Protein AF-A0ABD2MUZ2-F1 (afdb_monomer)

Secondary structure (DSSP, 8-state):
-HHHHHHHHHHHHHHS--S-----TT-STTS--HHHHHHHHHHHHH-HHHHHHHHHHH-HHHHHHHHHH-GGGGTSHHHHHHHHHHHHHHHHHHHTT--GGGHHHHHHHHHHHHHHHHHH--SSTTS-HHHHHHHHHHHHHHHHHHHH-GGGHHHHHHHHHHHHHHHHHHHHT-SS--GGGGHHHHHHHHHHHHHHHHSTTHHHHHHHHHHHHHSHHHHHHHTTTTTT-TTT--PPPPPPPTT-TTS------STT---GGGSTT--HHHHHHHHHHHHH---HHHHHHHHH-HHHHHHHHHHHH-SS-SSTTSTTHHHHHHHHHHHHHHHHHSTTSS-HHHHHHHHHHHTTT--GGGHHHHHHHIIIIIT-TTT--HHHHHHHS-TTS---HHHHHHHHHHHHHHHHHHTT---------GGGTTTTT--

Mean predicted aligned error: 8.16 Å

Structure (mmCIF, N/CA/C/O backbone):
data_AF-A0ABD2MUZ2-F1
#
_entry.id   AF-A0ABD2MUZ2-F1
#
loop_
_atom_site.group_PDB
_atom_site.id
_atom_site.type_symbol
_atom_site.label_atom_id
_atom_site.label_alt_id
_atom_site.label_comp_id
_atom_site.label_asym_id
_atom_site.label_entity_id
_atom_site.label_seq_id
_atom_site.pdbx_PDB_ins_code
_atom_site.Cartn_x
_atom_site.Cartn_y
_atom_site.Cartn_z
_atom_site.occupancy
_atom_site.B_iso_or_equiv
_atom_site.auth_seq_id
_atom_site.auth_comp_id
_atom_site.auth_asym_id
_atom_site.auth_atom_id
_atom_site.pdbx_PDB_model_num
ATOM 1 N N . MET A 1 1 ? 30.293 -23.042 -3.594 1.00 44.59 1 MET A N 1
ATOM 2 C CA . MET A 1 1 ? 29.981 -21.595 -3.564 1.00 44.59 1 MET A CA 1
ATOM 3 C C . MET A 1 1 ? 30.180 -20.959 -4.946 1.00 44.59 1 MET A C 1
ATOM 5 O O . MET A 1 1 ? 29.216 -20.410 -5.455 1.00 44.59 1 MET A O 1
ATOM 9 N N . TYR A 1 2 ? 31.313 -21.197 -5.621 1.00 40.00 2 TYR A N 1
ATOM 10 C CA . TYR A 1 2 ? 31.618 -20.732 -6.992 1.00 40.00 2 TYR A CA 1
ATOM 11 C C . TYR A 1 2 ? 30.561 -20.999 -8.092 1.00 40.00 2 TYR A C 1
ATOM 13 O O . TYR A 1 2 ? 30.314 -20.135 -8.923 1.00 40.00 2 TYR A O 1
ATOM 21 N N . MET A 1 3 ? 29.869 -22.149 -8.099 1.00 42.97 3 MET A N 1
ATOM 22 C CA . MET A 1 3 ? 28.814 -22.407 -9.104 1.00 42.97 3 MET A CA 1
ATOM 23 C C . MET A 1 3 ? 27.593 -21.472 -8.985 1.00 42.97 3 MET A C 1
ATOM 25 O O . MET A 1 3 ? 26.909 -21.237 -9.977 1.00 42.97 3 MET A O 1
ATOM 29 N N . LYS A 1 4 ? 27.301 -20.945 -7.785 1.00 56.16 4 LYS A N 1
ATOM 30 C CA . LYS A 1 4 ? 26.119 -20.097 -7.546 1.00 56.16 4 LYS A CA 1
ATOM 31 C C . LYS A 1 4 ? 26.345 -18.649 -7.999 1.00 56.16 4 LYS A C 1
ATOM 33 O O . LYS A 1 4 ? 25.436 -18.065 -8.579 1.00 56.16 4 LYS A O 1
ATOM 38 N N . GLU A 1 5 ? 27.549 -18.107 -7.796 1.00 60.34 5 GLU A N 1
ATOM 39 C CA . GLU A 1 5 ? 27.935 -16.771 -8.291 1.00 60.34 5 GLU A CA 1
ATOM 40 C C . GLU A 1 5 ? 27.953 -16.720 -9.825 1.00 60.34 5 GLU A C 1
ATOM 42 O O . GLU A 1 5 ? 27.435 -15.772 -10.419 1.00 60.34 5 GLU A O 1
ATOM 47 N N . ASN A 1 6 ? 28.435 -17.788 -10.474 1.00 74.69 6 ASN A N 1
ATOM 48 C CA . ASN A 1 6 ? 28.449 -17.887 -11.936 1.00 74.69 6 ASN A CA 1
ATOM 49 C C . ASN A 1 6 ? 27.039 -17.927 -12.537 1.00 74.69 6 ASN A C 1
ATOM 51 O O . ASN A 1 6 ? 26.815 -17.340 -13.596 1.00 74.69 6 ASN A O 1
ATOM 55 N N . LEU A 1 7 ? 26.080 -18.583 -11.873 1.00 85.38 7 LEU A N 1
ATOM 56 C CA . LEU A 1 7 ? 24.708 -18.668 -12.371 1.00 85.38 7 LEU A CA 1
ATOM 57 C C . LEU A 1 7 ? 24.006 -17.306 -12.337 1.00 85.38 7 LEU A C 1
ATOM 59 O O . LEU A 1 7 ? 23.442 -16.897 -13.346 1.00 85.38 7 LEU A O 1
ATOM 63 N N . ILE A 1 8 ? 24.050 -16.597 -11.204 1.00 87.44 8 ILE A N 1
ATOM 64 C CA . ILE A 1 8 ? 23.384 -15.291 -11.078 1.00 87.44 8 ILE A CA 1
ATOM 65 C C . ILE A 1 8 ? 24.034 -14.255 -11.991 1.00 87.44 8 ILE A C 1
ATOM 67 O O . ILE A 1 8 ? 23.321 -13.559 -12.710 1.00 87.44 8 ILE A O 1
ATOM 71 N N . THR A 1 9 ? 25.367 -14.228 -12.046 1.00 87.56 9 THR A N 1
ATOM 72 C CA . THR A 1 9 ? 26.101 -13.381 -12.995 1.00 87.56 9 THR A CA 1
ATOM 73 C C . THR A 1 9 ? 25.656 -13.670 -14.426 1.00 87.56 9 THR A C 1
ATOM 75 O O . THR A 1 9 ? 25.275 -12.755 -15.149 1.00 87.56 9 THR A O 1
ATOM 78 N N . SER A 1 10 ? 25.599 -14.949 -14.816 1.00 88.44 10 SER A N 1
ATOM 79 C CA . SER A 1 10 ? 25.142 -15.344 -16.152 1.00 88.44 10 SER A CA 1
ATOM 80 C C . SER A 1 10 ? 23.710 -14.896 -16.421 1.00 88.44 10 SER A C 1
ATOM 82 O O . SER A 1 10 ? 23.433 -14.408 -17.512 1.00 88.44 10 SER A O 1
ATOM 84 N N . VAL A 1 11 ? 22.803 -15.027 -15.449 1.00 90.56 11 VAL A N 1
ATOM 85 C CA . VAL A 1 11 ? 21.412 -14.585 -15.604 1.00 90.56 11 VAL A CA 1
ATOM 86 C C . VAL A 1 11 ? 21.344 -13.078 -15.839 1.00 90.56 11 VAL A C 1
ATOM 88 O O . VAL A 1 11 ? 20.685 -12.649 -16.782 1.00 90.56 11 VAL A O 1
ATOM 91 N N . ILE A 1 12 ? 22.036 -12.278 -15.026 1.00 89.69 12 ILE A N 1
ATOM 92 C CA . ILE A 1 12 ? 21.986 -10.816 -15.137 1.00 89.69 12 ILE A CA 1
ATOM 93 C C . ILE A 1 12 ? 22.623 -10.365 -16.454 1.00 89.69 12 ILE A C 1
ATOM 95 O O . ILE A 1 12 ? 21.981 -9.664 -17.229 1.00 89.69 12 ILE A O 1
ATOM 99 N N . THR A 1 13 ? 23.832 -10.835 -16.770 1.00 87.50 13 THR A N 1
ATOM 100 C CA . THR A 1 13 ? 24.547 -10.444 -17.994 1.00 87.50 13 THR A CA 1
ATOM 101 C C . THR A 1 13 ? 23.766 -10.774 -19.265 1.00 87.50 13 THR A C 1
ATOM 103 O O . THR A 1 13 ? 23.798 -10.004 -20.223 1.00 87.50 13 THR A O 1
ATOM 106 N N . ASN A 1 14 ? 23.056 -11.903 -19.287 1.00 88.81 14 ASN A N 1
ATOM 107 C CA . ASN A 1 14 ? 22.376 -12.368 -20.491 1.00 88.81 14 ASN A CA 1
ATOM 108 C C . ASN A 1 14 ? 20.914 -11.927 -20.610 1.00 88.81 14 ASN A C 1
ATOM 110 O O . ASN A 1 14 ? 20.421 -11.803 -21.730 1.00 88.81 14 ASN A O 1
ATOM 114 N N . PHE A 1 15 ? 20.218 -11.732 -19.487 1.00 91.69 15 PHE A N 1
ATOM 115 C CA . PHE A 1 15 ? 18.768 -11.506 -19.462 1.00 91.69 15 PHE A CA 1
ATOM 116 C C . PHE A 1 15 ? 18.358 -10.181 -18.808 1.00 91.69 15 PHE A C 1
ATOM 118 O O . PHE A 1 15 ? 17.165 -9.891 -18.708 1.00 91.69 15 PHE A O 1
ATOM 125 N N . ILE A 1 16 ? 19.332 -9.380 -18.366 1.00 92.44 16 ILE A N 1
ATOM 126 C CA . ILE A 1 16 ? 19.175 -7.987 -17.925 1.00 92.44 16 ILE A CA 1
ATOM 127 C C . ILE A 1 16 ? 20.327 -7.159 -18.545 1.00 92.44 16 ILE A C 1
ATOM 129 O O . ILE A 1 16 ? 21.183 -6.633 -17.836 1.00 92.44 16 ILE A O 1
ATOM 133 N N . PRO A 1 17 ? 20.423 -7.093 -19.887 1.00 89.44 17 PRO A N 1
ATOM 134 C CA . PRO A 1 17 ? 21.515 -6.392 -20.561 1.00 89.44 17 PRO A CA 1
ATOM 135 C C . PRO A 1 17 ? 21.460 -4.868 -20.353 1.00 89.44 17 PRO A C 1
ATOM 137 O O . PRO A 1 17 ? 20.412 -4.247 -20.548 1.00 89.44 17 PRO A O 1
ATOM 140 N N . SER A 1 18 ? 22.609 -4.254 -20.055 1.00 83.44 18 SER A N 1
ATOM 141 C CA . SER A 1 18 ? 22.777 -2.791 -19.987 1.00 83.44 18 SER A CA 1
ATOM 142 C C . SER A 1 18 ? 23.069 -2.142 -21.350 1.00 83.44 18 SER A C 1
ATOM 144 O O . SER A 1 18 ? 22.765 -0.969 -21.571 1.00 83.44 18 SER A O 1
ATOM 146 N N . LYS A 1 19 ? 23.644 -2.903 -22.291 1.00 77.69 19 LYS A N 1
ATOM 147 C CA . LYS A 1 19 ? 24.039 -2.437 -23.635 1.00 77.69 19 LYS A CA 1
ATOM 148 C C . LYS A 1 19 ? 22.876 -2.487 -24.634 1.00 77.69 19 LYS A C 1
ATOM 150 O O . LYS A 1 19 ? 21.764 -2.883 -24.295 1.00 77.69 19 LYS A O 1
ATOM 155 N N . ASP A 1 20 ? 23.091 -1.988 -25.849 1.00 69.25 20 ASP A N 1
ATOM 156 C CA . ASP A 1 20 ? 22.061 -1.958 -26.896 1.00 69.25 20 ASP A CA 1
ATOM 157 C C . ASP A 1 20 ? 21.513 -3.343 -27.230 1.00 69.25 20 ASP A C 1
ATOM 159 O O . ASP A 1 20 ? 22.247 -4.331 -27.292 1.00 69.25 20 ASP A O 1
ATOM 163 N N . PHE A 1 21 ? 20.187 -3.395 -27.385 1.00 66.38 21 PHE A N 1
ATOM 164 C CA . PHE A 1 21 ? 19.445 -4.616 -27.655 1.00 66.38 21 PHE A CA 1
ATOM 165 C C . PHE A 1 21 ? 19.751 -5.060 -29.080 1.00 66.38 21 PHE A C 1
ATOM 167 O O . PHE A 1 21 ? 19.183 -4.546 -30.044 1.00 66.38 21 PHE A O 1
ATOM 174 N N . TYR A 1 22 ? 20.642 -6.032 -29.238 1.00 58.16 22 TYR A N 1
ATOM 175 C CA . TYR A 1 22 ? 20.756 -6.718 -30.514 1.00 58.16 22 TYR A CA 1
ATOM 176 C C . TYR A 1 22 ? 19.537 -7.628 -30.653 1.00 58.16 22 TYR A C 1
ATOM 178 O O . TYR A 1 22 ? 19.476 -8.708 -30.064 1.00 58.16 22 TYR A O 1
ATOM 186 N N . TYR A 1 23 ? 18.544 -7.180 -31.425 1.00 57.47 23 TYR A N 1
ATOM 187 C CA . TYR A 1 23 ? 17.400 -7.994 -31.835 1.00 57.47 23 TYR A CA 1
ATOM 188 C C . TYR A 1 23 ? 17.857 -9.078 -32.818 1.00 57.47 23 TYR A C 1
ATOM 190 O O . TYR A 1 23 ? 17.503 -9.071 -33.993 1.00 57.47 23 TYR A O 1
ATOM 198 N N . ASN A 1 24 ? 18.640 -10.042 -32.342 1.00 61.19 24 ASN A N 1
ATOM 199 C CA . ASN A 1 24 ? 18.808 -11.287 -33.065 1.00 61.19 24 ASN A CA 1
ATOM 200 C C . ASN A 1 24 ? 17.547 -12.125 -32.820 1.00 61.19 24 ASN A C 1
ATOM 202 O O . ASN A 1 24 ? 17.264 -12.484 -31.676 1.00 61.19 24 ASN A O 1
ATOM 206 N N . GLN A 1 25 ? 16.736 -12.363 -33.855 1.00 60.50 25 GLN A N 1
ATOM 207 C CA . GLN A 1 25 ? 15.509 -13.166 -33.743 1.00 60.50 25 GLN A CA 1
ATOM 208 C C . GLN A 1 25 ? 15.789 -14.628 -33.369 1.00 60.50 25 GLN A C 1
ATOM 210 O O . GLN A 1 25 ? 14.899 -15.296 -32.852 1.00 60.50 25 GLN A O 1
ATOM 215 N N . GLU A 1 26 ? 17.025 -15.091 -33.547 1.00 66.75 26 GLU A N 1
ATOM 216 C CA . GLU A 1 26 ? 17.417 -16.487 -33.352 1.00 66.75 26 GLU A CA 1
ATOM 217 C C . GLU A 1 26 ? 17.975 -16.783 -31.950 1.00 66.75 26 GLU A C 1
ATOM 219 O O . GLU A 1 26 ? 18.158 -17.946 -31.599 1.00 66.75 26 GLU A O 1
ATOM 224 N N . SER A 1 27 ? 18.226 -15.759 -31.121 1.00 75.25 27 SER A N 1
ATOM 225 C CA . SER A 1 27 ? 18.815 -15.930 -29.788 1.00 75.25 27 SER A CA 1
ATOM 226 C C . SER A 1 27 ? 17.919 -15.366 -28.678 1.00 75.25 27 SER A C 1
ATOM 228 O O . SER A 1 27 ? 17.526 -14.198 -28.742 1.00 75.25 27 SER A O 1
ATOM 230 N N . PRO A 1 28 ? 17.622 -16.147 -27.618 1.00 71.31 28 PRO A N 1
ATOM 231 C CA . PRO A 1 28 ? 16.938 -15.637 -26.429 1.00 71.31 28 PRO A CA 1
ATOM 232 C C . PRO A 1 28 ? 17.857 -14.776 -25.540 1.00 71.31 28 PRO A C 1
ATOM 234 O O . PRO A 1 28 ? 17.378 -14.139 -24.603 1.00 71.31 28 PRO A O 1
ATOM 237 N N . TYR A 1 29 ? 19.167 -14.769 -25.808 1.00 78.88 29 TYR A N 1
ATOM 238 C CA . TYR A 1 29 ? 20.172 -14.024 -25.052 1.00 78.88 29 TYR A CA 1
ATOM 239 C C . TYR A 1 29 ? 20.244 -12.559 -25.501 1.00 78.88 29 TYR A C 1
ATOM 241 O O . TYR A 1 29 ? 20.031 -12.242 -26.670 1.00 78.88 29 TYR A O 1
ATOM 249 N N . GLY A 1 30 ? 20.581 -11.659 -24.573 1.00 79.44 30 GLY A N 1
ATOM 250 C CA . GLY A 1 30 ? 20.720 -10.227 -24.856 1.00 79.44 30 GLY A CA 1
ATOM 251 C C . GLY A 1 30 ? 19.390 -9.472 -24.911 1.00 79.44 30 GLY A C 1
ATOM 252 O O . GLY A 1 30 ? 19.352 -8.336 -25.381 1.00 79.44 30 GLY A O 1
ATOM 253 N N . ARG A 1 31 ? 18.304 -10.077 -24.410 1.00 84.38 31 ARG A N 1
ATOM 254 C CA . ARG A 1 31 ? 16.988 -9.441 -24.273 1.00 84.38 31 ARG A CA 1
ATOM 255 C C . ARG A 1 31 ? 16.569 -9.390 -22.808 1.00 84.38 31 ARG A C 1
ATOM 257 O O . ARG A 1 31 ? 16.812 -10.356 -22.084 1.00 84.38 31 ARG A O 1
ATOM 264 N N . PRO A 1 32 ? 15.921 -8.304 -22.363 1.00 90.94 32 PRO A N 1
ATOM 265 C CA . PRO A 1 32 ? 15.417 -8.241 -21.007 1.00 90.94 32 PRO A CA 1
ATOM 266 C C . PRO A 1 32 ? 14.259 -9.221 -20.814 1.00 90.94 32 PRO A C 1
ATOM 268 O O . PRO A 1 32 ? 13.286 -9.214 -21.569 1.00 90.94 32 PRO A O 1
ATOM 271 N N . ILE A 1 33 ? 14.355 -10.061 -19.783 1.00 92.19 33 ILE A N 1
ATOM 272 C CA . ILE A 1 33 ? 13.316 -11.037 -19.440 1.00 92.19 33 ILE A CA 1
ATOM 273 C C . ILE A 1 33 ? 12.707 -10.687 -18.083 1.00 92.19 33 ILE A C 1
ATOM 275 O O . ILE A 1 33 ? 13.402 -10.571 -17.073 1.00 92.19 33 ILE A O 1
ATOM 279 N N . LEU A 1 34 ? 11.375 -10.602 -18.050 1.00 94.06 34 LEU A N 1
ATOM 280 C CA . LEU A 1 34 ? 10.578 -10.307 -16.855 1.00 94.06 34 LEU A CA 1
ATOM 281 C C . LEU A 1 34 ? 10.977 -11.169 -15.645 1.00 94.06 34 LEU A C 1
ATOM 283 O O . LEU A 1 34 ? 11.163 -10.670 -14.537 1.00 94.06 34 LEU A O 1
ATOM 287 N N . GLN A 1 35 ? 11.112 -12.477 -15.857 1.00 94.94 35 GLN A N 1
ATOM 288 C CA . GLN A 1 35 ? 11.430 -13.456 -14.822 1.00 94.94 35 GLN A CA 1
ATOM 289 C C . GLN A 1 35 ? 12.827 -13.234 -14.230 1.00 94.94 35 GLN A C 1
ATOM 291 O O . GLN A 1 35 ? 13.002 -13.440 -13.030 1.00 94.94 35 GLN A O 1
ATOM 296 N N . ALA A 1 36 ? 13.795 -12.779 -15.033 1.00 95.25 36 ALA A N 1
ATOM 297 C CA . ALA A 1 36 ? 15.139 -12.467 -14.554 1.00 95.25 36 ALA A CA 1
ATOM 298 C C . ALA A 1 36 ? 15.118 -11.238 -13.634 1.00 95.25 36 ALA A C 1
ATOM 300 O O . ALA A 1 36 ? 15.621 -11.306 -12.514 1.00 95.25 36 ALA A O 1
ATOM 301 N N . VAL A 1 37 ? 14.446 -10.156 -14.048 1.00 96.62 37 VAL A N 1
ATOM 302 C CA . VAL A 1 37 ? 14.266 -8.952 -13.213 1.00 96.62 37 VAL A CA 1
ATOM 303 C C . VAL A 1 37 ? 13.542 -9.295 -11.910 1.00 96.62 37 VAL A C 1
ATOM 305 O O . VAL A 1 37 ? 13.960 -8.873 -10.832 1.00 96.62 37 VAL A O 1
ATOM 308 N N . LYS A 1 38 ? 12.496 -10.126 -11.981 1.00 96.25 38 LYS A N 1
ATOM 309 C CA . LYS A 1 38 ? 11.752 -10.582 -10.803 1.00 96.25 38 LYS A CA 1
ATOM 310 C C . LYS A 1 38 ? 12.617 -11.409 -9.849 1.00 96.25 38 LYS A C 1
ATOM 312 O O . LYS A 1 38 ? 12.546 -11.196 -8.640 1.00 96.25 38 LYS A O 1
ATOM 317 N N . LEU A 1 39 ? 13.440 -12.323 -10.368 1.00 95.06 39 LEU A N 1
ATOM 318 C CA . LEU A 1 39 ? 14.393 -13.087 -9.559 1.00 95.06 39 LEU A CA 1
ATOM 319 C C . LEU A 1 39 ? 15.375 -12.149 -8.850 1.00 95.06 39 LEU A C 1
ATOM 321 O O . LEU A 1 39 ? 15.543 -12.254 -7.637 1.00 95.06 39 LEU A O 1
ATOM 325 N N . VAL A 1 40 ? 15.967 -11.202 -9.584 1.00 95.50 40 VAL A N 1
ATOM 326 C CA . VAL A 1 40 ? 16.884 -10.205 -9.015 1.00 95.50 40 VAL A CA 1
ATOM 327 C C . VAL A 1 40 ? 16.196 -9.387 -7.928 1.00 95.50 40 VAL A C 1
ATOM 329 O O . VAL A 1 40 ? 16.753 -9.250 -6.846 1.00 95.50 40 VAL A O 1
ATOM 332 N N . ARG A 1 41 ? 14.955 -8.932 -8.139 1.00 96.50 41 ARG A N 1
ATOM 333 C CA . ARG A 1 41 ? 14.180 -8.228 -7.106 1.00 96.50 41 ARG A CA 1
ATOM 334 C C . ARG A 1 41 ? 13.985 -9.055 -5.843 1.00 96.50 41 ARG A C 1
ATOM 336 O O . ARG A 1 41 ? 14.170 -8.527 -4.749 1.00 96.50 41 ARG A O 1
ATOM 343 N N . VAL A 1 42 ? 13.634 -10.335 -5.974 1.00 94.06 42 VAL A N 1
ATOM 344 C CA . VAL A 1 42 ? 13.485 -11.232 -4.817 1.00 94.06 42 VAL A CA 1
ATOM 345 C C . VAL A 1 42 ? 14.813 -11.378 -4.073 1.00 94.06 42 VAL A C 1
ATOM 347 O O . VAL A 1 42 ? 14.830 -11.274 -2.848 1.00 94.06 42 VAL A O 1
ATOM 350 N N . LEU A 1 43 ? 15.928 -11.555 -4.785 1.00 93.31 43 LEU A N 1
ATOM 351 C CA . LEU A 1 43 ? 17.256 -11.652 -4.171 1.00 93.31 43 LEU A CA 1
ATOM 352 C C . LEU A 1 43 ? 17.662 -10.346 -3.475 1.00 93.31 43 LEU A C 1
ATOM 354 O O . LEU A 1 43 ? 18.082 -10.387 -2.320 1.00 93.31 43 LEU A O 1
ATOM 358 N N . CYS A 1 44 ? 17.458 -9.197 -4.128 1.00 94.88 44 CYS A N 1
ATOM 359 C CA . CYS A 1 44 ? 17.681 -7.882 -3.532 1.00 94.88 44 CYS A CA 1
ATOM 360 C C . CYS A 1 44 ? 16.856 -7.713 -2.258 1.00 94.88 44 CYS A C 1
ATOM 362 O O . CYS A 1 44 ? 17.417 -7.352 -1.237 1.00 94.88 44 CYS A O 1
ATOM 364 N N . SER A 1 45 ? 15.563 -8.057 -2.270 1.00 93.31 45 SER A N 1
ATOM 365 C CA . SER A 1 45 ? 14.672 -7.881 -1.108 1.00 93.31 45 SER A CA 1
ATOM 366 C C . SER A 1 45 ? 15.079 -8.677 0.136 1.00 93.31 45 SER A C 1
ATOM 368 O O . SER A 1 45 ? 14.577 -8.420 1.225 1.00 93.31 45 SER A O 1
ATOM 370 N N . ARG A 1 46 ? 15.971 -9.663 -0.020 1.00 90.56 46 ARG A N 1
ATOM 371 C CA . ARG A 1 46 ? 16.501 -10.463 1.086 1.00 90.56 46 ARG A CA 1
ATOM 372 C C . ARG A 1 46 ? 17.799 -9.908 1.659 1.00 90.56 46 ARG A C 1
ATOM 374 O O . ARG A 1 46 ? 18.148 -10.283 2.771 1.00 90.56 46 ARG A O 1
ATOM 381 N N . SER A 1 47 ? 18.545 -9.087 0.918 1.00 92.31 47 SER A N 1
ATOM 382 C CA . SER A 1 47 ? 19.857 -8.622 1.365 1.00 92.31 47 SER A CA 1
ATOM 383 C C . SER A 1 47 ? 20.304 -7.339 0.670 1.00 92.31 47 SER A C 1
ATOM 385 O O . SER A 1 47 ? 20.551 -7.322 -0.540 1.00 92.31 47 SER A O 1
ATOM 387 N N . LYS A 1 48 ? 20.567 -6.301 1.477 1.00 95.00 48 LYS A N 1
ATOM 388 C CA . LYS A 1 48 ? 21.231 -5.063 1.038 1.00 95.00 48 LYS A CA 1
ATOM 389 C C . LYS A 1 48 ? 22.581 -5.333 0.365 1.00 95.00 48 LYS A C 1
ATOM 391 O O . LYS A 1 48 ? 22.914 -4.671 -0.611 1.00 95.00 48 LYS A O 1
ATOM 396 N N . LYS A 1 49 ? 23.340 -6.325 0.851 1.00 94.75 49 LYS A N 1
ATOM 397 C CA . LYS A 1 49 ? 24.646 -6.702 0.286 1.00 94.75 49 LYS A CA 1
ATOM 398 C C . LYS A 1 49 ? 24.516 -7.219 -1.148 1.00 94.75 49 LYS A C 1
ATOM 400 O O . LYS A 1 49 ? 25.261 -6.770 -2.010 1.00 94.75 49 LYS A O 1
ATOM 405 N N . LEU A 1 50 ? 23.562 -8.121 -1.405 1.00 93.25 50 LEU A N 1
ATOM 406 C CA . LEU A 1 50 ? 23.300 -8.623 -2.763 1.00 93.25 50 LEU A CA 1
ATOM 407 C C . LEU A 1 50 ? 22.831 -7.498 -3.689 1.00 93.25 50 LEU A C 1
ATOM 409 O O . LEU A 1 50 ? 23.277 -7.410 -4.829 1.00 93.25 50 LEU A O 1
ATOM 413 N N . ALA A 1 51 ? 21.960 -6.620 -3.187 1.00 95.25 51 ALA A N 1
ATOM 414 C CA . ALA A 1 51 ? 21.498 -5.462 -3.940 1.00 95.25 51 ALA A CA 1
ATOM 415 C C . ALA A 1 51 ? 22.662 -4.549 -4.364 1.00 95.25 51 ALA A C 1
ATOM 417 O O . ALA A 1 51 ? 22.742 -4.178 -5.533 1.00 95.25 51 ALA A O 1
ATOM 418 N N . LEU A 1 52 ?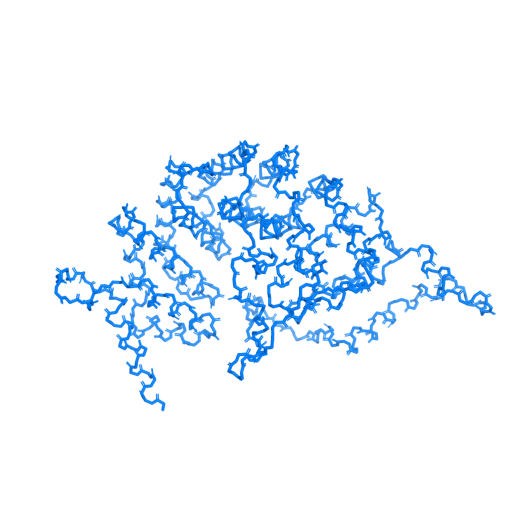 23.580 -4.233 -3.444 1.00 95.25 52 LEU A N 1
ATOM 419 C CA . LEU A 1 52 ? 24.769 -3.428 -3.731 1.00 95.25 52 LEU A CA 1
ATOM 420 C C . LEU A 1 52 ? 25.680 -4.110 -4.760 1.00 95.25 52 LEU A C 1
ATOM 422 O O . LEU A 1 52 ? 26.073 -3.487 -5.742 1.00 95.25 52 LEU A O 1
ATOM 426 N N . GLU A 1 53 ? 25.940 -5.407 -4.585 1.00 93.25 53 GLU A N 1
ATOM 427 C CA . GLU A 1 53 ? 26.766 -6.181 -5.511 1.00 93.25 53 GLU A CA 1
ATOM 428 C C . GLU A 1 53 ? 26.213 -6.154 -6.942 1.00 93.25 53 GLU A C 1
ATOM 430 O O . GLU A 1 53 ? 26.971 -5.965 -7.894 1.00 93.25 53 GLU A O 1
ATOM 435 N N . PHE A 1 54 ? 24.896 -6.298 -7.115 1.00 93.56 54 PHE A N 1
ATOM 436 C CA . PHE A 1 54 ? 24.292 -6.250 -8.445 1.00 93.56 54 PHE A CA 1
ATOM 437 C C . PHE A 1 54 ? 24.352 -4.860 -9.081 1.00 93.56 54 PHE A C 1
ATOM 439 O O . PHE A 1 54 ? 24.490 -4.756 -10.301 1.00 93.56 54 PHE A O 1
ATOM 446 N N . ILE A 1 55 ? 24.272 -3.794 -8.281 1.00 93.81 55 ILE A N 1
ATOM 447 C CA . ILE A 1 55 ? 24.456 -2.424 -8.773 1.00 93.81 55 ILE A CA 1
ATOM 448 C C . ILE A 1 55 ? 25.890 -2.243 -9.281 1.00 93.81 55 ILE A C 1
ATOM 450 O O . ILE A 1 55 ? 26.070 -1.836 -10.427 1.00 93.81 55 ILE A O 1
ATOM 454 N N . GLU A 1 56 ? 26.885 -2.579 -8.459 1.00 92.31 56 GLU A N 1
ATOM 455 C CA . GLU A 1 56 ? 28.299 -2.299 -8.736 1.00 92.31 56 GLU A CA 1
ATOM 456 C C . GLU A 1 56 ? 28.887 -3.198 -9.829 1.00 92.31 56 GLU A C 1
ATOM 458 O O . GLU A 1 56 ? 29.607 -2.721 -10.703 1.00 92.31 56 GLU A O 1
ATOM 463 N N . LYS A 1 57 ? 28.585 -4.502 -9.808 1.00 89.94 57 LYS A N 1
ATOM 464 C CA . LYS A 1 57 ? 29.210 -5.473 -10.723 1.00 89.94 57 LYS A CA 1
ATOM 465 C C . LYS A 1 57 ? 28.464 -5.663 -12.037 1.00 89.94 57 LYS A C 1
ATOM 467 O O . LYS A 1 57 ? 29.049 -6.176 -12.991 1.00 89.94 57 LYS A O 1
ATOM 472 N N . HIS A 1 58 ? 27.177 -5.324 -12.092 1.00 87.75 58 HIS A N 1
ATOM 473 C CA . HIS A 1 58 ? 26.327 -5.672 -13.234 1.00 87.75 58 HIS A CA 1
ATOM 474 C C . HIS A 1 58 ? 25.560 -4.495 -13.839 1.00 87.75 58 HIS A C 1
ATOM 476 O O . HIS A 1 58 ? 24.667 -4.726 -14.652 1.00 87.75 58 HIS A O 1
ATOM 482 N N . SER A 1 59 ? 25.885 -3.247 -13.479 1.00 90.56 59 SER A N 1
ATOM 483 C CA . SER A 1 59 ? 25.219 -2.057 -14.032 1.00 90.56 59 SER A CA 1
ATOM 484 C C . SER A 1 59 ? 23.688 -2.146 -13.941 1.00 90.56 59 SER A C 1
ATOM 486 O O . SER A 1 59 ? 22.956 -1.797 -14.877 1.00 90.56 59 SER A O 1
ATOM 488 N N . LEU A 1 60 ? 23.172 -2.666 -12.820 1.00 93.94 60 LEU A N 1
ATOM 489 C CA . LEU A 1 60 ? 21.746 -2.966 -12.690 1.00 93.94 60 LEU A CA 1
ATOM 490 C C . LEU A 1 60 ? 20.879 -1.710 -12.867 1.00 93.94 60 LEU A C 1
ATOM 492 O O . LEU A 1 60 ? 19.859 -1.766 -13.552 1.00 93.94 60 LEU A O 1
ATOM 496 N N . ILE A 1 61 ? 21.308 -0.577 -12.297 1.00 94.69 61 ILE A N 1
ATOM 497 C CA . ILE A 1 61 ? 20.593 0.706 -12.392 1.00 94.69 61 ILE A CA 1
ATOM 498 C C . ILE A 1 61 ? 20.529 1.215 -13.832 1.00 94.69 61 ILE A C 1
ATOM 500 O O . ILE A 1 61 ? 19.470 1.663 -14.268 1.00 94.69 61 ILE A O 1
ATOM 504 N N . GLU A 1 62 ? 21.624 1.119 -14.586 1.00 93.38 62 GLU A N 1
ATOM 505 C CA . GLU A 1 62 ? 21.663 1.531 -15.996 1.00 93.38 62 GLU A CA 1
ATOM 506 C C . GLU A 1 62 ? 20.673 0.706 -16.825 1.00 93.38 62 GLU A C 1
ATOM 508 O O . GLU A 1 62 ? 19.877 1.259 -17.585 1.00 93.38 62 GLU A O 1
ATOM 513 N N . SER A 1 63 ? 20.662 -0.612 -16.601 1.00 94.31 63 SER A N 1
ATOM 514 C CA . SER A 1 63 ? 19.778 -1.549 -17.298 1.00 94.31 63 SER A CA 1
ATOM 515 C C . SER A 1 63 ? 18.304 -1.228 -17.050 1.00 94.31 63 SER A C 1
ATOM 517 O O . SER A 1 63 ? 17.547 -1.011 -17.994 1.00 94.31 63 SER A O 1
ATOM 519 N N . ILE A 1 64 ? 17.887 -1.122 -15.782 1.00 95.69 64 ILE A N 1
ATOM 520 C CA . ILE A 1 64 ? 16.480 -0.831 -15.466 1.00 95.69 64 ILE A CA 1
ATOM 521 C C . ILE A 1 64 ? 16.075 0.585 -15.892 1.00 95.69 64 ILE A C 1
ATOM 523 O O . ILE A 1 64 ? 14.944 0.780 -16.330 1.00 95.69 64 ILE A O 1
ATOM 527 N N . SER A 1 65 ? 16.986 1.563 -15.828 1.00 94.81 65 SER A N 1
ATOM 528 C CA . SER A 1 65 ? 16.725 2.929 -16.305 1.00 94.81 65 SER A CA 1
ATOM 529 C C . SER A 1 65 ? 16.413 2.942 -17.791 1.00 94.81 65 SER A C 1
ATOM 531 O O . SER A 1 65 ? 15.440 3.569 -18.205 1.00 94.81 65 SER A O 1
ATOM 533 N N . LYS A 1 66 ? 17.193 2.200 -18.583 1.00 93.56 66 LYS A N 1
ATOM 534 C CA . LYS A 1 66 ? 16.974 2.061 -20.022 1.00 93.56 66 LYS A CA 1
ATOM 535 C C . LYS A 1 66 ? 15.602 1.467 -20.324 1.00 93.56 66 LYS A C 1
ATOM 537 O O . LYS A 1 66 ? 14.886 1.998 -21.163 1.00 93.56 66 LYS A O 1
ATOM 542 N N . TYR A 1 67 ? 15.203 0.415 -19.607 1.00 94.94 67 TYR A N 1
ATOM 543 C CA . TYR A 1 67 ? 13.918 -0.254 -19.856 1.00 94.94 67 TYR A CA 1
ATOM 544 C C . TYR A 1 67 ? 12.734 0.645 -19.512 1.00 94.94 67 TYR A C 1
ATOM 546 O O . TYR A 1 67 ? 11.701 0.583 -20.171 1.00 94.94 67 TYR A O 1
ATOM 554 N N . LEU A 1 68 ? 12.881 1.487 -18.487 1.00 95.94 68 LEU A N 1
ATOM 555 C CA . LEU A 1 68 ? 11.859 2.457 -18.107 1.00 95.94 68 LEU A CA 1
ATOM 556 C C . LEU A 1 68 ? 11.798 3.661 -19.054 1.00 95.94 68 LEU A C 1
ATOM 558 O O . LEU A 1 68 ? 10.740 4.255 -19.184 1.00 95.94 68 LEU A O 1
ATOM 562 N N . GLN A 1 69 ? 12.900 4.042 -19.700 1.00 94.12 69 GLN A N 1
ATOM 563 C CA . GLN A 1 69 ? 12.922 5.170 -20.639 1.00 94.12 69 GLN A CA 1
ATOM 564 C C . GLN A 1 69 ? 12.456 4.795 -22.049 1.00 94.12 69 GLN A C 1
ATOM 566 O O . GLN A 1 69 ? 11.919 5.649 -22.757 1.00 94.12 69 GLN A O 1
ATOM 571 N N . ASP A 1 70 ? 12.684 3.548 -22.457 1.00 90.88 70 ASP A N 1
ATOM 572 C CA . ASP A 1 70 ? 12.365 3.063 -23.793 1.00 90.88 70 ASP A CA 1
ATOM 573 C C . ASP A 1 70 ? 10.851 2.849 -23.960 1.00 90.88 70 ASP A C 1
ATOM 575 O O . ASP A 1 70 ? 10.234 1.964 -23.359 1.00 90.88 70 ASP A O 1
ATOM 579 N N . GLU A 1 71 ? 10.249 3.693 -24.800 1.00 87.75 71 GLU A N 1
ATOM 580 C CA . GLU A 1 71 ? 8.815 3.686 -25.091 1.00 87.75 71 GLU A CA 1
ATOM 581 C C . GLU A 1 71 ? 8.354 2.396 -25.774 1.00 87.75 71 GLU A C 1
ATOM 583 O O . GLU A 1 71 ? 7.181 2.046 -25.645 1.00 87.75 71 GLU A O 1
ATOM 588 N N . ALA A 1 72 ? 9.248 1.654 -26.441 1.00 87.06 72 ALA A N 1
ATOM 589 C CA . ALA A 1 72 ? 8.898 0.403 -27.108 1.00 87.06 72 ALA A CA 1
ATOM 590 C C . ALA A 1 72 ? 8.368 -0.641 -26.112 1.00 87.06 72 ALA A C 1
ATOM 592 O O . ALA A 1 72 ? 7.413 -1.356 -26.421 1.00 87.06 72 ALA A O 1
ATOM 593 N N . PHE A 1 73 ? 8.905 -0.678 -24.885 1.00 86.44 73 PHE A N 1
ATOM 594 C CA . PHE A 1 73 ? 8.372 -1.544 -23.829 1.00 86.44 73 PHE A CA 1
ATOM 595 C C . PHE A 1 73 ? 7.000 -1.077 -23.321 1.00 86.44 73 PHE A C 1
ATOM 597 O O . PHE A 1 73 ? 6.231 -1.883 -22.809 1.00 86.44 73 PHE A O 1
ATOM 604 N N . GLY A 1 74 ? 6.648 0.196 -23.496 1.00 81.81 74 GLY A N 1
ATOM 605 C CA . GLY A 1 74 ? 5.341 0.733 -23.119 1.00 81.81 74 GLY A CA 1
ATOM 606 C C . GLY A 1 74 ? 4.214 0.416 -24.111 1.00 81.81 74 GLY A C 1
ATOM 607 O O . GLY A 1 74 ? 3.058 0.715 -23.814 1.00 81.81 74 GLY A O 1
ATOM 608 N N . VAL A 1 75 ? 4.511 -0.164 -25.282 1.00 83.19 75 VAL A N 1
ATOM 609 C CA . VAL A 1 75 ? 3.510 -0.412 -26.338 1.00 83.19 75 VAL A CA 1
ATOM 610 C C . VAL A 1 75 ? 2.703 -1.685 -26.083 1.00 83.19 75 VAL A C 1
ATOM 612 O O . VAL A 1 75 ? 1.489 -1.692 -26.298 1.00 83.19 75 VAL A O 1
ATOM 615 N N . ASP A 1 76 ? 3.347 -2.755 -25.610 1.00 87.06 76 ASP A N 1
ATOM 616 C CA . ASP A 1 76 ? 2.704 -4.054 -25.406 1.00 87.06 76 ASP A CA 1
ATOM 617 C C . ASP A 1 76 ? 2.596 -4.467 -23.925 1.00 87.06 76 ASP A C 1
ATOM 619 O O . ASP A 1 76 ? 3.201 -3.899 -23.014 1.00 87.06 76 ASP A O 1
ATOM 623 N N . VAL A 1 77 ? 1.776 -5.490 -23.671 1.00 90.88 77 VAL A N 1
ATOM 624 C CA . VAL A 1 77 ? 1.507 -6.004 -22.318 1.00 90.88 77 VAL A CA 1
ATOM 625 C C . VAL A 1 77 ? 2.754 -6.611 -21.663 1.00 90.88 77 VAL A C 1
ATOM 627 O O . VAL A 1 77 ? 2.881 -6.580 -20.437 1.00 90.88 77 VAL A O 1
ATOM 630 N N . SER A 1 78 ? 3.657 -7.197 -22.446 1.00 91.00 78 SER A N 1
ATOM 631 C CA . SER A 1 78 ? 4.850 -7.884 -21.944 1.00 91.00 78 SER A CA 1
ATOM 632 C C . SER A 1 78 ? 5.911 -6.883 -21.492 1.00 91.00 78 SER A C 1
ATOM 634 O O . SER A 1 78 ? 6.459 -7.026 -20.397 1.00 91.00 78 SER A O 1
ATOM 636 N N . GLY A 1 79 ? 6.143 -5.839 -22.284 1.00 92.50 79 GLY A N 1
ATOM 637 C CA . GLY A 1 79 ? 7.017 -4.727 -21.956 1.00 92.50 79 GLY A CA 1
ATOM 638 C C . GLY A 1 79 ? 6.492 -3.917 -20.770 1.00 92.50 79 GLY A C 1
ATOM 639 O O . GLY A 1 79 ? 7.259 -3.656 -19.846 1.00 92.50 79 GLY A O 1
ATOM 640 N N . MET A 1 80 ? 5.180 -3.650 -20.683 1.00 93.94 80 MET A N 1
ATOM 641 C CA . MET A 1 80 ? 4.605 -2.990 -19.499 1.00 93.94 80 MET A CA 1
ATOM 642 C C . MET A 1 80 ? 4.827 -3.810 -18.223 1.00 93.94 80 MET A C 1
ATOM 644 O O . MET A 1 80 ? 5.148 -3.256 -17.169 1.00 93.94 80 MET A O 1
ATOM 648 N N . LYS A 1 81 ? 4.692 -5.143 -18.292 1.00 95.75 81 LYS A N 1
ATOM 649 C CA . LYS A 1 81 ? 5.000 -6.028 -17.155 1.00 95.75 81 LYS A CA 1
ATOM 650 C C . LYS A 1 81 ? 6.481 -5.967 -16.783 1.00 95.75 81 LYS A C 1
ATOM 652 O O . LYS A 1 81 ? 6.795 -5.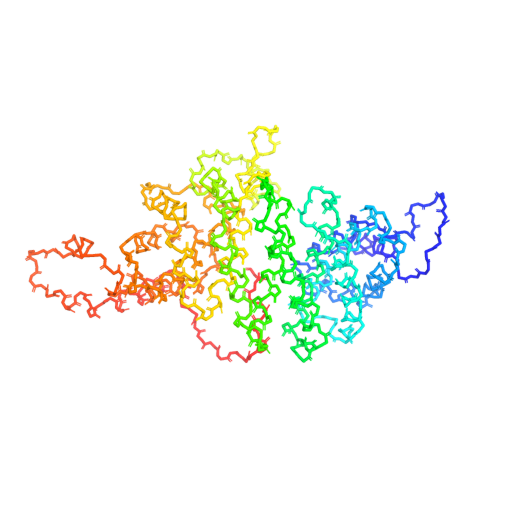928 -15.595 1.00 95.75 81 LYS A O 1
ATOM 657 N N . LEU A 1 82 ? 7.379 -5.936 -17.770 1.00 96.06 82 LEU A N 1
ATOM 658 C CA . LEU A 1 82 ? 8.819 -5.783 -17.543 1.00 96.06 82 LEU A CA 1
ATOM 659 C C . LEU A 1 82 ? 9.127 -4.456 -16.843 1.00 96.06 82 LEU A C 1
ATOM 661 O O . LEU A 1 82 ? 9.797 -4.459 -15.810 1.00 96.06 82 LEU A O 1
ATOM 665 N N . GLN A 1 83 ? 8.597 -3.343 -17.354 1.00 97.06 83 GLN A N 1
ATOM 666 C CA . GLN A 1 83 ? 8.737 -2.026 -16.732 1.00 97.06 83 GLN A CA 1
ATOM 667 C C . GLN A 1 83 ? 8.171 -2.023 -15.308 1.00 97.06 83 GLN A C 1
ATOM 669 O O . GLN A 1 83 ? 8.816 -1.518 -14.396 1.00 97.06 83 GLN A O 1
ATOM 674 N N . THR A 1 84 ? 7.028 -2.675 -15.077 1.00 97.50 84 THR A N 1
ATOM 675 C CA . THR A 1 84 ? 6.432 -2.809 -13.737 1.00 97.50 84 THR A CA 1
ATOM 676 C C . THR A 1 84 ? 7.379 -3.505 -12.756 1.00 97.50 84 THR A C 1
ATOM 678 O O . THR A 1 84 ? 7.604 -3.008 -11.653 1.00 97.50 84 THR A O 1
ATOM 681 N N . GLU A 1 85 ? 8.003 -4.622 -13.145 1.00 97.62 85 GLU A N 1
ATOM 682 C CA . GLU A 1 85 ? 8.997 -5.281 -12.285 1.00 97.62 85 GLU A CA 1
ATOM 683 C C . GLU A 1 85 ? 10.273 -4.441 -12.115 1.00 97.62 85 GLU A C 1
ATOM 685 O O . GLU A 1 85 ? 10.864 -4.470 -11.037 1.00 97.62 85 GLU A O 1
ATOM 690 N N . CYS A 1 86 ? 10.665 -3.637 -13.110 1.00 98.06 86 CYS A N 1
ATOM 691 C CA . CYS A 1 86 ? 11.768 -2.679 -12.971 1.00 98.06 86 CYS A CA 1
ATOM 692 C C . CYS A 1 86 ? 11.447 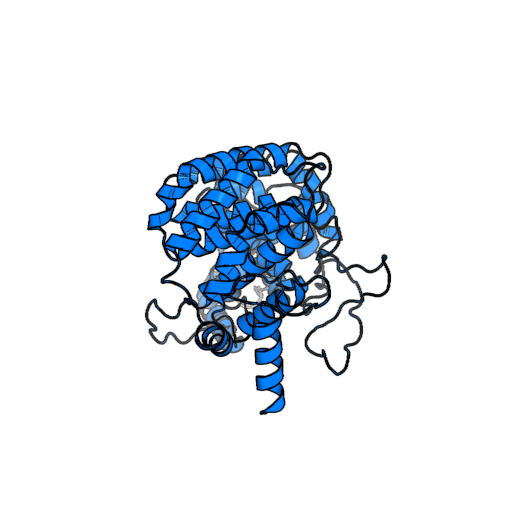-1.579 -11.949 1.00 98.06 86 CYS A C 1
ATOM 694 O O . CYS A 1 86 ? 12.294 -1.264 -11.113 1.00 98.06 86 CYS A O 1
ATOM 696 N N . LEU A 1 87 ? 10.220 -1.043 -11.955 1.00 98.38 87 LEU A N 1
ATOM 697 C CA . LEU A 1 87 ? 9.749 -0.077 -10.955 1.00 98.38 87 LEU A CA 1
ATOM 698 C C . LEU A 1 87 ? 9.793 -0.684 -9.546 1.00 98.38 87 LEU A C 1
ATOM 700 O O . LEU A 1 87 ? 10.289 -0.061 -8.606 1.00 98.38 87 LEU A O 1
ATOM 704 N N . HIS A 1 88 ? 9.317 -1.923 -9.391 1.00 97.88 88 HIS A N 1
A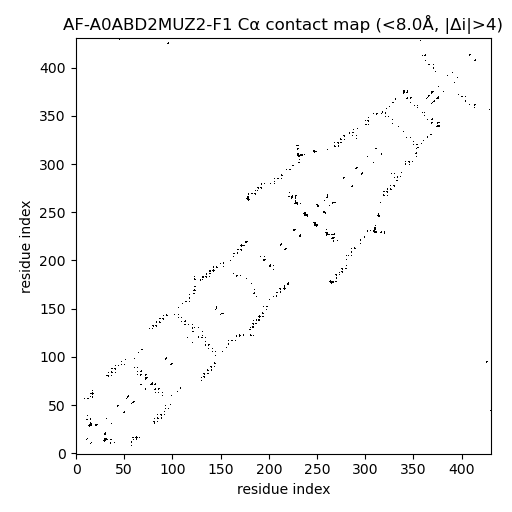TOM 705 C CA . HIS A 1 88 ? 9.363 -2.626 -8.109 1.00 97.88 88 HIS A CA 1
ATOM 706 C C . HIS A 1 88 ? 10.791 -2.944 -7.658 1.00 97.88 88 HIS A C 1
ATOM 708 O O . HIS A 1 88 ? 11.082 -2.842 -6.469 1.00 97.88 88 HIS A O 1
ATOM 714 N N . LEU A 1 89 ? 11.681 -3.314 -8.580 1.00 97.81 89 LEU A N 1
ATOM 715 C CA . LEU A 1 89 ? 13.087 -3.546 -8.273 1.00 97.81 89 LEU A CA 1
ATOM 716 C C . LEU A 1 89 ? 13.747 -2.253 -7.794 1.00 97.81 89 LEU A C 1
ATOM 718 O O . LEU A 1 89 ? 14.356 -2.252 -6.728 1.00 97.81 89 LEU A O 1
ATOM 722 N N . TRP A 1 90 ? 13.564 -1.144 -8.511 1.00 97.94 90 TRP A N 1
ATOM 723 C CA . TRP A 1 90 ? 14.125 0.142 -8.101 1.00 97.94 90 TRP A CA 1
ATOM 724 C C . TRP A 1 90 ? 13.603 0.573 -6.727 1.00 97.94 90 TRP A C 1
ATOM 726 O O . TRP A 1 90 ? 14.378 0.998 -5.872 1.00 97.94 90 TRP A O 1
ATOM 736 N N . ARG A 1 91 ? 12.308 0.371 -6.457 1.00 97.44 91 ARG A N 1
ATOM 737 C CA . ARG A 1 91 ? 11.732 0.615 -5.129 1.00 97.44 91 ARG A CA 1
ATOM 738 C C . ARG A 1 91 ? 12.488 -0.152 -4.039 1.00 97.44 91 ARG A C 1
ATOM 740 O O . ARG A 1 91 ? 12.844 0.453 -3.033 1.00 97.44 91 ARG A O 1
ATOM 747 N N . THR A 1 92 ? 12.759 -1.443 -4.240 1.00 97.00 92 THR A N 1
ATOM 748 C CA . THR A 1 92 ? 13.534 -2.263 -3.291 1.00 97.00 92 THR A CA 1
ATOM 749 C C . THR A 1 92 ? 14.949 -1.715 -3.077 1.00 97.00 92 THR A C 1
ATOM 751 O O . THR A 1 92 ? 15.445 -1.721 -1.955 1.00 97.00 92 THR A O 1
ATOM 754 N N . LEU A 1 93 ? 15.600 -1.186 -4.116 1.00 96.88 93 LEU A N 1
ATOM 755 C CA . LEU A 1 93 ? 16.922 -0.562 -3.974 1.00 96.88 93 LEU A CA 1
ATOM 756 C C . LEU A 1 93 ? 16.849 0.730 -3.139 1.00 96.88 93 LEU A C 1
ATOM 758 O O . LEU A 1 93 ? 17.660 0.928 -2.234 1.00 96.88 93 LEU A O 1
ATOM 762 N N . LEU A 1 94 ? 15.833 1.568 -3.376 1.00 96.25 94 LEU A N 1
ATOM 763 C CA . LEU A 1 94 ? 15.585 2.775 -2.579 1.00 96.25 94 LEU A CA 1
ATOM 764 C C . LEU A 1 94 ? 15.218 2.464 -1.121 1.00 96.25 94 LEU A C 1
ATOM 766 O O . LEU A 1 94 ? 15.495 3.274 -0.239 1.00 96.25 94 LEU A O 1
ATOM 770 N N . GLU A 1 95 ? 14.598 1.316 -0.833 1.00 94.25 95 GLU A N 1
ATOM 771 C CA . GLU A 1 95 ? 14.320 0.880 0.545 1.00 94.25 95 GLU A CA 1
ATOM 772 C C . GLU A 1 95 ? 15.600 0.694 1.367 1.00 94.25 95 GLU A C 1
ATOM 774 O O . GLU A 1 95 ? 15.591 1.014 2.552 1.00 94.25 95 GLU A O 1
ATOM 779 N N . TYR A 1 96 ? 16.712 0.316 0.734 1.00 95.00 96 TYR A N 1
ATOM 780 C CA . TYR A 1 96 ? 18.028 0.230 1.377 1.00 95.00 96 TYR A CA 1
ATOM 781 C C . TYR A 1 96 ? 18.854 1.522 1.343 1.00 95.00 96 TYR A C 1
ATOM 783 O O . TYR A 1 96 ? 20.010 1.512 1.782 1.00 95.00 96 TYR A O 1
ATOM 791 N N . GLY A 1 97 ? 18.302 2.609 0.794 1.00 94.75 97 GLY A N 1
ATOM 792 C CA . GLY A 1 97 ? 19.043 3.846 0.549 1.00 94.75 97 GLY A CA 1
ATOM 793 C C . GLY A 1 97 ? 20.088 3.719 -0.566 1.00 94.75 97 GLY A C 1
ATOM 794 O O . GLY A 1 97 ? 21.081 4.437 -0.552 1.00 94.75 97 GLY A O 1
ATOM 795 N N . LEU A 1 98 ? 19.902 2.798 -1.518 1.00 95.62 98 LEU A N 1
ATOM 796 C CA . LEU A 1 98 ? 20.773 2.652 -2.690 1.00 95.62 98 LEU A CA 1
ATOM 797 C C . LEU A 1 98 ? 20.236 3.483 -3.865 1.00 95.62 98 LEU A C 1
ATOM 799 O O . LEU A 1 98 ? 19.056 3.823 -3.899 1.00 95.62 98 LEU A O 1
ATOM 803 N N . SER A 1 99 ? 21.076 3.777 -4.866 1.00 91.50 99 SER A N 1
ATOM 804 C CA . SER A 1 99 ? 20.722 4.537 -6.089 1.00 91.50 99 SER A CA 1
ATOM 805 C C . SER A 1 99 ? 20.246 5.988 -5.876 1.00 91.50 99 SER A C 1
ATOM 807 O O . SER A 1 99 ? 19.488 6.544 -6.673 1.00 91.50 99 SER A O 1
ATOM 809 N N . LEU A 1 100 ? 20.689 6.628 -4.788 1.00 92.75 100 LEU A N 1
ATOM 810 C CA . LEU A 1 100 ? 20.289 7.997 -4.425 1.00 92.75 100 LEU A CA 1
ATOM 811 C C . LEU A 1 100 ? 20.821 9.076 -5.383 1.00 92.75 100 LEU A C 1
ATOM 813 O O . LEU A 1 100 ? 20.267 10.178 -5.456 1.00 92.75 100 LEU A O 1
ATOM 817 N N . GLU A 1 101 ? 21.882 8.763 -6.121 1.00 93.12 101 GLU A N 1
ATOM 818 C CA . GLU A 1 101 ? 22.490 9.645 -7.119 1.00 93.12 101 GLU A CA 1
ATOM 819 C C . GLU A 1 101 ? 21.606 9.774 -8.368 1.00 93.12 101 GLU A C 1
ATOM 821 O O . GLU A 1 101 ? 21.527 10.839 -8.977 1.00 93.12 101 GLU A O 1
ATOM 826 N N . GLN A 1 102 ? 20.862 8.719 -8.718 1.00 93.81 102 GLN A N 1
ATOM 827 C CA . GLN A 1 102 ? 20.036 8.664 -9.929 1.00 93.81 102 GLN A CA 1
ATOM 828 C C . GLN A 1 102 ? 18.609 9.195 -9.720 1.00 93.81 102 GLN A C 1
ATOM 830 O O . GLN A 1 102 ? 17.776 9.118 -10.624 1.00 93.81 102 GLN A O 1
ATOM 835 N N . THR A 1 103 ? 18.297 9.775 -8.558 1.00 92.94 103 THR A N 1
ATOM 836 C CA . THR A 1 103 ? 16.935 10.233 -8.230 1.00 92.94 103 THR A CA 1
ATOM 837 C C . THR A 1 103 ? 16.399 11.302 -9.176 1.00 92.94 103 THR A C 1
ATOM 839 O O . THR A 1 103 ? 15.196 11.352 -9.390 1.00 92.94 103 THR A O 1
ATOM 842 N N . SER A 1 104 ? 17.253 12.172 -9.726 1.00 93.56 104 SER A N 1
ATOM 843 C CA . SER A 1 104 ? 16.816 13.237 -10.645 1.00 93.56 104 SER A CA 1
ATOM 844 C C . SER A 1 104 ? 16.394 12.657 -11.998 1.00 93.56 104 SER A C 1
ATOM 846 O O . SER A 1 104 ? 15.358 13.028 -12.555 1.00 93.56 104 SER A O 1
ATOM 848 N N . THR A 1 105 ? 17.159 11.678 -12.487 1.00 94.94 105 THR A N 1
ATOM 849 C CA . THR A 1 105 ? 16.810 10.887 -13.671 1.00 94.94 105 THR A CA 1
ATOM 850 C C . THR A 1 105 ? 15.521 10.110 -13.425 1.00 94.94 105 THR A C 1
ATOM 852 O O . THR A 1 105 ? 14.600 10.173 -14.238 1.00 94.94 105 THR A O 1
ATOM 855 N N . LEU A 1 106 ? 15.414 9.443 -12.271 1.00 96.69 106 LEU A N 1
ATOM 856 C CA . LEU A 1 106 ? 14.212 8.708 -11.888 1.00 96.69 106 LEU A CA 1
ATOM 857 C C . LEU A 1 106 ? 12.983 9.624 -11.793 1.00 96.69 106 LEU A C 1
ATOM 859 O O . LEU A 1 106 ? 11.927 9.268 -12.305 1.00 96.69 106 LEU A O 1
ATOM 863 N N . ALA A 1 107 ? 13.113 10.812 -11.198 1.00 97.62 107 ALA A N 1
ATOM 864 C CA . ALA A 1 107 ? 12.026 11.784 -11.110 1.00 97.62 107 ALA A CA 1
ATOM 865 C C . ALA A 1 107 ? 11.501 12.161 -12.503 1.00 97.62 107 ALA A C 1
ATOM 867 O O . ALA A 1 107 ? 10.296 12.150 -12.735 1.00 97.62 107 ALA A O 1
ATOM 868 N N . SER A 1 108 ? 12.402 12.404 -13.456 1.00 97.25 108 SER A N 1
ATOM 869 C CA . SER A 1 108 ? 12.028 12.748 -14.833 1.00 97.25 108 SER A CA 1
ATOM 870 C C . SER A 1 108 ? 11.276 11.606 -15.533 1.00 97.25 108 SER A C 1
ATOM 872 O O . SER A 1 108 ? 10.256 11.843 -16.183 1.00 97.25 108 SER A O 1
ATOM 874 N N . ILE A 1 109 ? 11.729 10.357 -15.350 1.00 97.44 109 ILE A N 1
ATOM 875 C CA . ILE A 1 109 ? 11.045 9.153 -15.856 1.00 97.44 109 ILE A CA 1
ATOM 876 C C . ILE A 1 109 ? 9.639 9.043 -15.254 1.00 97.44 109 ILE A C 1
ATOM 878 O O . ILE A 1 109 ? 8.654 8.889 -15.977 1.00 97.44 109 ILE A O 1
ATOM 882 N N . LEU A 1 110 ? 9.533 9.153 -13.928 1.00 98.44 110 LEU A N 1
ATOM 883 C CA . LEU A 1 110 ? 8.263 9.027 -13.215 1.00 98.44 110 LEU A CA 1
ATOM 884 C C . LEU A 1 110 ? 7.283 10.139 -13.578 1.00 98.44 110 LEU A C 1
ATOM 886 O O . LEU A 1 110 ? 6.087 9.874 -13.661 1.00 98.44 110 LEU A O 1
ATOM 890 N N . LEU A 1 111 ? 7.766 11.357 -13.833 1.00 98.25 111 LEU A N 1
ATOM 891 C CA . LEU A 1 111 ? 6.928 12.471 -14.269 1.00 98.25 111 LEU A CA 1
ATOM 892 C C . LEU A 1 111 ? 6.285 12.168 -15.625 1.00 98.25 111 LEU A C 1
ATOM 894 O O . LEU A 1 111 ? 5.070 12.294 -15.767 1.00 98.25 111 LEU A O 1
ATOM 898 N N . LYS A 1 112 ? 7.080 11.683 -16.588 1.00 97.44 112 LYS A N 1
ATOM 899 C CA . LYS A 1 112 ? 6.589 11.267 -17.909 1.00 97.44 112 LYS A CA 1
ATOM 900 C C . LYS A 1 112 ? 5.584 10.117 -17.804 1.00 97.44 112 LYS A C 1
ATOM 902 O O . LYS A 1 112 ? 4.523 10.166 -18.424 1.00 97.44 112 LYS A O 1
ATOM 907 N N . HIS A 1 113 ? 5.888 9.095 -17.004 1.00 97.50 113 HIS A N 1
ATOM 908 C CA . HIS A 1 113 ? 4.993 7.949 -16.821 1.00 97.50 113 HIS A CA 1
ATOM 909 C C . HIS A 1 113 ? 3.688 8.333 -16.125 1.00 97.50 113 HIS A C 1
ATOM 911 O O . HIS A 1 113 ? 2.617 7.887 -16.537 1.00 97.50 113 HIS A O 1
ATOM 917 N N . LEU A 1 114 ? 3.752 9.174 -15.091 1.00 98.00 114 LEU A N 1
ATOM 918 C CA . LEU A 1 114 ? 2.557 9.642 -14.402 1.00 98.00 114 LEU A CA 1
ATOM 919 C C . LEU A 1 114 ? 1.684 10.492 -15.333 1.00 98.00 114 LEU A C 1
ATOM 921 O O . LEU A 1 114 ? 0.469 10.321 -15.326 1.00 98.00 114 LEU A O 1
ATOM 925 N N . ASP A 1 115 ? 2.278 11.349 -16.169 1.00 97.81 115 ASP A N 1
ATOM 926 C CA . ASP A 1 115 ? 1.532 12.173 -17.130 1.00 97.81 115 ASP A CA 1
ATOM 927 C C . ASP A 1 115 ? 0.842 11.303 -18.188 1.00 97.81 115 ASP A C 1
ATOM 929 O O . ASP A 1 115 ? -0.353 11.465 -18.457 1.00 97.81 115 ASP A O 1
ATOM 933 N N . TYR A 1 116 ? 1.552 10.296 -18.704 1.00 95.81 116 TYR A N 1
ATOM 934 C CA . TYR A 1 116 ? 0.971 9.284 -19.584 1.00 95.81 116 TYR A CA 1
ATOM 935 C C . TYR A 1 116 ? -0.229 8.582 -18.930 1.00 95.81 116 TYR A C 1
ATOM 937 O O . TYR A 1 116 ? -1.308 8.504 -19.524 1.00 95.81 116 TYR A O 1
ATOM 945 N N . HIS A 1 117 ? -0.091 8.098 -17.693 1.00 96.31 117 HIS A N 1
ATOM 946 C CA . HIS A 1 117 ? -1.185 7.406 -17.009 1.00 96.31 117 HIS A CA 1
ATOM 947 C C . HIS A 1 117 ? -2.354 8.327 -16.679 1.00 96.31 117 HIS A C 1
ATOM 949 O O . HIS A 1 117 ? -3.515 7.941 -16.855 1.00 96.31 117 HIS A O 1
ATOM 955 N N . PHE A 1 118 ? -2.070 9.561 -16.270 1.00 96.62 118 PHE A N 1
ATOM 956 C CA . PHE A 1 118 ? -3.094 10.569 -16.058 1.00 96.62 118 PHE A CA 1
ATOM 957 C C . PHE A 1 118 ? -3.920 10.804 -17.331 1.00 96.62 118 PHE A C 1
ATOM 959 O O . PHE A 1 118 ? -5.139 10.933 -17.239 1.00 96.62 118 PHE A O 1
ATOM 966 N N . LYS A 1 119 ? -3.315 10.770 -18.522 1.00 95.25 119 LYS A N 1
ATOM 967 C CA . LYS A 1 119 ? -4.029 10.939 -19.800 1.00 95.25 119 LYS A CA 1
ATOM 968 C C . LYS A 1 119 ? -4.726 9.663 -20.286 1.00 95.25 119 LYS A C 1
ATOM 970 O O . LYS A 1 119 ? -5.863 9.731 -20.743 1.00 95.25 119 LYS A O 1
ATOM 975 N N . HIS A 1 120 ? -4.097 8.496 -20.137 1.00 92.50 120 HIS A N 1
ATOM 976 C CA . HIS A 1 120 ? -4.480 7.278 -20.875 1.00 92.50 120 HIS A CA 1
ATOM 977 C C . HIS A 1 120 ? -4.920 6.085 -20.012 1.00 92.50 120 HIS A C 1
ATOM 979 O O . HIS A 1 120 ? -5.162 4.998 -20.542 1.00 92.50 120 HIS A O 1
ATOM 985 N N . THR A 1 121 ? -4.989 6.242 -18.686 1.00 93.38 121 THR A N 1
ATOM 986 C CA . THR A 1 121 ? -5.354 5.155 -17.756 1.00 93.38 121 THR A CA 1
ATOM 987 C C . THR A 1 121 ? -6.558 5.528 -16.903 1.00 93.38 121 THR A C 1
ATOM 989 O O . THR A 1 121 ? -6.609 6.611 -16.309 1.00 93.38 121 THR A O 1
ATOM 992 N N . SER A 1 122 ? -7.525 4.620 -16.829 1.00 91.31 122 SER A N 1
ATOM 993 C CA . SER A 1 122 ? -8.747 4.742 -16.035 1.00 91.31 122 SER A CA 1
ATOM 994 C C . SER A 1 122 ? -8.968 3.496 -15.182 1.00 91.31 122 SER A C 1
ATOM 996 O O . SER A 1 122 ? -8.452 2.432 -15.492 1.00 91.31 122 SER A O 1
ATOM 998 N N . ILE A 1 123 ? -9.748 3.621 -14.107 1.00 88.00 123 ILE A N 1
ATOM 999 C CA . ILE A 1 123 ? -10.085 2.477 -13.231 1.00 88.00 123 ILE A CA 1
ATOM 1000 C C . ILE A 1 123 ? -11.206 1.598 -13.835 1.00 88.00 123 ILE A C 1
ATOM 1002 O O . ILE A 1 123 ? -11.543 0.539 -13.316 1.00 88.00 123 ILE A O 1
ATOM 1006 N N . ASN A 1 124 ? -11.809 2.022 -14.948 1.00 79.69 124 ASN A N 1
ATOM 1007 C CA . ASN A 1 124 ? -12.900 1.288 -15.587 1.00 79.69 124 ASN A CA 1
ATOM 1008 C C . ASN A 1 124 ? -12.437 -0.036 -16.246 1.00 79.69 124 ASN A C 1
ATOM 1010 O O . ASN A 1 124 ? -11.251 -0.378 -16.303 1.00 79.69 124 ASN A O 1
ATOM 1014 N N . SER A 1 125 ? -13.404 -0.807 -16.746 1.00 66.44 125 SER A N 1
ATOM 1015 C CA . SER A 1 125 ? -13.193 -2.123 -17.365 1.00 66.44 125 SER A CA 1
ATOM 1016 C C . SER A 1 125 ? -12.211 -2.119 -18.537 1.00 66.44 125 SER A C 1
ATOM 1018 O O . SER A 1 125 ? -11.520 -3.113 -18.737 1.00 66.44 125 SER A O 1
ATOM 1020 N N . ASP A 1 126 ? -12.114 -1.009 -19.269 1.00 77.19 126 ASP A N 1
ATOM 1021 C CA . ASP A 1 126 ? -11.407 -0.940 -20.555 1.00 77.19 126 ASP A CA 1
ATOM 1022 C C . ASP A 1 126 ? -9.881 -0.904 -20.399 1.00 77.19 126 ASP A C 1
ATOM 1024 O O . ASP A 1 126 ? -9.133 -1.215 -21.329 1.00 77.19 126 ASP A O 1
ATOM 1028 N N . THR A 1 127 ? -9.396 -0.543 -19.209 1.00 80.50 127 THR A N 1
ATOM 1029 C CA . THR A 1 127 ? -7.965 -0.568 -18.905 1.00 80.50 127 THR A CA 1
ATOM 1030 C C . THR A 1 127 ? -7.529 -1.990 -18.551 1.00 80.50 127 THR A C 1
ATOM 1032 O O . THR A 1 127 ? -8.149 -2.684 -17.746 1.00 80.50 127 THR A O 1
ATOM 1035 N N . THR A 1 128 ? -6.426 -2.448 -19.145 1.00 88.31 128 THR A N 1
ATOM 1036 C CA . THR A 1 128 ? -5.862 -3.769 -18.838 1.00 88.31 128 THR A CA 1
ATOM 1037 C C . THR A 1 128 ? -5.208 -3.787 -17.453 1.00 88.31 128 THR A C 1
ATOM 1039 O O . THR A 1 128 ? -4.594 -2.805 -17.034 1.00 88.31 128 THR A O 1
ATOM 1042 N N . TYR A 1 129 ? -5.225 -4.938 -16.770 1.00 90.31 129 TYR A N 1
ATOM 1043 C CA . TYR A 1 129 ? -4.518 -5.095 -15.488 1.00 90.31 129 TYR A CA 1
ATOM 1044 C C . TYR A 1 129 ? -3.013 -4.813 -15.583 1.00 90.31 129 TYR A C 1
ATOM 1046 O O . TYR A 1 129 ? -2.404 -4.407 -14.601 1.00 90.31 129 TYR A O 1
ATOM 1054 N N . ALA A 1 130 ? -2.397 -5.016 -16.754 1.00 92.25 130 ALA A N 1
ATOM 1055 C CA . ALA A 1 130 ? -0.988 -4.688 -16.956 1.00 92.25 130 ALA A CA 1
ATOM 1056 C C . ALA A 1 130 ? -0.746 -3.173 -16.902 1.00 92.25 130 ALA A C 1
ATOM 1058 O O . ALA A 1 130 ? 0.200 -2.731 -16.256 1.00 92.25 130 ALA A O 1
ATOM 1059 N N . ARG A 1 131 ? -1.630 -2.376 -17.517 1.00 93.50 131 ARG A N 1
ATOM 1060 C CA . ARG A 1 131 ? -1.543 -0.912 -17.473 1.00 93.50 131 ARG A CA 1
ATOM 1061 C C . ARG A 1 131 ? -1.849 -0.367 -16.077 1.00 93.50 131 ARG A C 1
ATOM 1063 O O . AR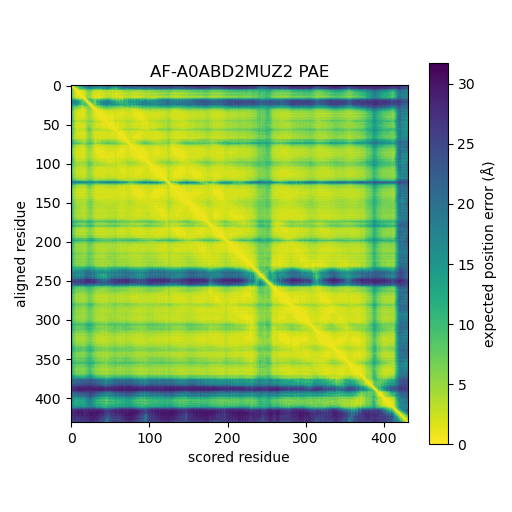G A 1 131 ? -1.168 0.553 -15.631 1.00 93.50 131 ARG A O 1
ATOM 1070 N N . GLU A 1 132 ? -2.827 -0.942 -15.378 1.00 93.38 132 GLU A N 1
ATOM 1071 C CA . GLU A 1 132 ? -3.118 -0.595 -13.978 1.00 93.38 132 GLU A CA 1
ATOM 1072 C C . GLU A 1 132 ? -1.951 -0.937 -13.051 1.00 93.38 132 GLU A C 1
ATOM 1074 O O . GLU A 1 132 ? -1.569 -0.103 -12.233 1.00 93.38 132 GLU A O 1
ATOM 1079 N N . GLY A 1 133 ? -1.353 -2.119 -13.218 1.00 94.69 133 GLY A N 1
ATOM 1080 C CA . GLY A 1 133 ? -0.180 -2.549 -12.460 1.00 94.69 133 GLY A CA 1
ATOM 1081 C C . GLY A 1 133 ? 1.034 -1.657 -12.703 1.00 94.69 133 GLY A C 1
ATOM 1082 O O . GLY A 1 133 ? 1.706 -1.268 -11.750 1.00 94.69 133 GLY A O 1
ATOM 1083 N N . HIS A 1 134 ? 1.265 -1.243 -13.952 1.00 96.50 134 HIS A N 1
ATOM 1084 C CA . HIS A 1 134 ? 2.317 -0.278 -14.267 1.00 96.50 134 HIS A CA 1
ATOM 1085 C C . HIS A 1 134 ? 2.051 1.081 -13.601 1.00 96.50 134 HIS A C 1
ATOM 1087 O O . HIS A 1 134 ? 2.923 1.610 -12.913 1.00 96.50 134 HIS A O 1
ATOM 1093 N N . CYS A 1 135 ? 0.824 1.605 -13.705 1.00 97.25 135 CYS A N 1
ATOM 1094 C CA . CYS A 1 135 ? 0.422 2.846 -13.038 1.00 97.25 135 CYS A CA 1
ATOM 1095 C C . CYS A 1 135 ? 0.611 2.767 -11.515 1.00 97.25 135 CYS A C 1
ATOM 1097 O O . CYS A 1 135 ? 1.159 3.680 -10.901 1.00 97.25 135 CYS A O 1
ATOM 1099 N N . ALA A 1 136 ? 0.186 1.664 -10.899 1.00 97.50 136 ALA A N 1
ATOM 1100 C CA . ALA A 1 136 ? 0.376 1.391 -9.481 1.00 97.50 136 ALA A CA 1
ATOM 1101 C C . ALA A 1 136 ? 1.866 1.372 -9.101 1.00 97.50 136 ALA A C 1
ATOM 1103 O O . ALA A 1 136 ? 2.270 2.030 -8.141 1.00 97.50 136 ALA A O 1
ATOM 1104 N N . GLY A 1 137 ? 2.701 0.694 -9.895 1.00 97.81 137 GLY A N 1
ATOM 1105 C CA . GLY A 1 137 ? 4.154 0.685 -9.733 1.00 97.81 137 GLY A CA 1
ATOM 1106 C C . GLY A 1 137 ? 4.766 2.087 -9.773 1.00 97.81 137 GLY A C 1
ATOM 1107 O O . GLY A 1 137 ? 5.599 2.407 -8.924 1.00 97.81 137 GLY A O 1
ATOM 1108 N N . VAL A 1 138 ? 4.310 2.940 -10.699 1.00 98.44 138 VAL A N 1
ATOM 1109 C CA . VAL A 1 138 ? 4.756 4.339 -10.824 1.00 98.44 138 VAL A CA 1
ATOM 1110 C C . VAL A 1 138 ? 4.399 5.133 -9.570 1.00 98.44 138 VAL A C 1
ATOM 1112 O O . VAL A 1 138 ? 5.267 5.791 -9.002 1.00 98.44 138 VAL A O 1
ATOM 1115 N N . LEU A 1 139 ? 3.155 5.032 -9.095 1.00 98.44 139 LEU A N 1
ATOM 1116 C CA . LEU A 1 139 ? 2.685 5.747 -7.903 1.00 98.44 139 LEU A CA 1
ATOM 1117 C C . LEU A 1 139 ? 3.424 5.316 -6.633 1.00 98.44 139 LEU A C 1
ATOM 1119 O O . LEU A 1 139 ? 3.812 6.163 -5.829 1.00 98.44 139 LEU A O 1
ATOM 1123 N N . ILE A 1 140 ? 3.658 4.012 -6.465 1.00 97.75 140 ILE A N 1
ATOM 1124 C CA . ILE A 1 140 ? 4.388 3.476 -5.311 1.00 97.75 140 ILE A CA 1
ATOM 1125 C C . ILE A 1 140 ? 5.853 3.926 -5.340 1.00 97.75 140 ILE A C 1
ATOM 1127 O O . ILE A 1 140 ? 6.373 4.381 -4.319 1.00 97.75 140 ILE A O 1
ATOM 1131 N N . LEU A 1 141 ? 6.532 3.809 -6.489 1.00 98.38 141 LEU A N 1
ATOM 1132 C CA . LEU A 1 141 ? 7.930 4.230 -6.604 1.00 98.38 141 LEU A CA 1
ATOM 1133 C C . LEU A 1 141 ? 8.070 5.742 -6.407 1.00 98.38 141 LEU A C 1
ATOM 1135 O O . LEU A 1 141 ? 8.980 6.176 -5.703 1.00 98.38 141 LEU A O 1
ATOM 1139 N N . LEU A 1 142 ? 7.138 6.530 -6.950 1.00 98.44 142 LEU A N 1
ATOM 1140 C CA . LEU A 1 142 ? 7.077 7.969 -6.717 1.00 98.44 142 LEU A CA 1
ATOM 1141 C C . LEU A 1 142 ? 6.902 8.283 -5.231 1.00 98.44 142 LEU A C 1
ATOM 1143 O O . LEU A 1 142 ? 7.673 9.069 -4.694 1.00 98.44 142 LEU A O 1
ATOM 1147 N N . GLY A 1 143 ? 5.962 7.632 -4.540 1.00 96.94 143 GLY A N 1
ATOM 1148 C CA . GLY A 1 143 ? 5.790 7.813 -3.097 1.00 96.94 143 GLY A CA 1
ATOM 1149 C C . GLY A 1 143 ? 7.089 7.543 -2.334 1.00 96.94 143 GLY A C 1
ATOM 1150 O O . GLY A 1 143 ? 7.507 8.362 -1.519 1.00 96.94 143 GLY A O 1
ATOM 1151 N N . LYS A 1 144 ? 7.798 6.453 -2.658 1.00 96.88 144 LYS A N 1
ATOM 1152 C CA . LYS A 1 144 ? 9.088 6.137 -2.024 1.00 96.88 144 LYS A CA 1
ATOM 1153 C C . LYS A 1 144 ? 10.171 7.174 -2.343 1.00 96.88 144 LYS A C 1
ATOM 1155 O O . LYS A 1 144 ? 10.922 7.549 -1.447 1.00 96.88 144 LYS A O 1
ATOM 1160 N N . LEU A 1 145 ? 10.240 7.651 -3.584 1.00 97.25 145 LEU A N 1
ATOM 1161 C CA . LEU A 1 145 ? 11.164 8.710 -3.991 1.00 97.25 145 LEU A CA 1
ATOM 1162 C C . LEU A 1 145 ? 10.904 10.012 -3.221 1.00 97.25 145 LEU A C 1
ATOM 1164 O O . LEU A 1 145 ? 11.855 10.638 -2.762 1.00 97.25 145 LEU A O 1
ATOM 1168 N N . LEU A 1 146 ? 9.638 10.399 -3.048 1.00 96.44 146 LEU A N 1
ATOM 1169 C CA . LEU A 1 146 ? 9.260 11.634 -2.356 1.00 96.44 146 LEU A CA 1
ATOM 1170 C C . LEU A 1 146 ? 9.514 11.575 -0.845 1.00 96.44 146 LEU A C 1
ATOM 1172 O O . LEU A 1 146 ? 9.838 12.606 -0.272 1.00 96.44 146 LEU A O 1
ATOM 1176 N N . VAL A 1 147 ? 9.461 10.394 -0.214 1.00 94.81 147 VAL A N 1
ATOM 1177 C CA . VAL A 1 147 ? 9.938 10.226 1.176 1.00 94.81 147 VAL A CA 1
ATOM 1178 C C . VAL A 1 147 ? 11.430 10.554 1.282 1.00 94.81 147 VAL A C 1
ATOM 1180 O O . VAL A 1 147 ? 11.859 11.212 2.220 1.00 94.81 147 VAL A O 1
ATOM 1183 N N . ILE A 1 148 ? 12.232 10.098 0.315 1.00 94.62 148 ILE A N 1
ATOM 1184 C CA . ILE A 1 148 ? 13.691 10.283 0.324 1.00 94.62 148 ILE A CA 1
ATOM 1185 C C . ILE A 1 148 ? 14.073 11.716 -0.068 1.00 94.62 148 ILE A C 1
ATOM 1187 O O . ILE A 1 148 ? 15.011 12.284 0.487 1.00 94.62 148 ILE A O 1
ATOM 1191 N N . LYS A 1 149 ? 13.367 12.309 -1.039 1.00 95.44 149 LYS A N 1
ATOM 1192 C CA . LYS A 1 149 ? 13.598 13.680 -1.518 1.00 95.44 149 LYS A CA 1
ATOM 1193 C C . LYS A 1 149 ? 12.289 14.483 -1.552 1.00 95.44 149 LYS A C 1
ATOM 1195 O O . LYS A 1 149 ? 11.759 14.724 -2.640 1.00 95.44 149 LYS A O 1
ATOM 1200 N N . PRO A 1 150 ? 11.798 14.969 -0.393 1.00 95.12 150 PRO A N 1
ATOM 1201 C CA . PRO A 1 150 ? 10.556 15.746 -0.317 1.00 95.12 150 PRO A CA 1
ATOM 1202 C C . PRO A 1 150 ? 10.573 17.036 -1.147 1.00 95.12 150 PRO A C 1
ATOM 1204 O O . PRO A 1 150 ? 9.530 17.500 -1.600 1.00 95.12 150 PRO A O 1
ATOM 1207 N N . SER A 1 151 ? 11.755 17.599 -1.424 1.00 94.50 151 SER A N 1
ATOM 1208 C CA . SER A 1 151 ? 11.907 18.779 -2.288 1.00 94.50 151 SER A CA 1
ATOM 1209 C C . SER A 1 151 ? 11.379 18.576 -3.713 1.00 94.50 151 SER A C 1
ATOM 1211 O O . SER A 1 151 ? 11.062 19.555 -4.385 1.00 94.50 151 SER A O 1
ATOM 1213 N N . LEU A 1 152 ? 11.239 17.326 -4.170 1.00 96.06 152 LEU A N 1
ATOM 1214 C CA . LEU A 1 152 ? 10.678 17.002 -5.481 1.00 96.06 152 LEU A CA 1
ATOM 1215 C C . LEU A 1 152 ? 9.150 17.114 -5.533 1.00 96.06 152 LEU A C 1
ATOM 1217 O O . LEU A 1 152 ? 8.597 17.103 -6.626 1.00 96.06 152 LEU A O 1
ATOM 1221 N N . ILE A 1 153 ? 8.445 17.246 -4.405 1.00 95.38 153 ILE A N 1
ATOM 1222 C CA . ILE A 1 153 ? 6.971 17.279 -4.383 1.00 95.38 153 ILE A CA 1
ATOM 1223 C C . ILE A 1 153 ? 6.408 18.386 -5.281 1.00 95.38 153 ILE A C 1
ATOM 1225 O O . ILE A 1 153 ? 5.456 18.141 -6.020 1.00 95.38 153 ILE A O 1
ATOM 1229 N N . SER A 1 154 ? 7.024 19.571 -5.279 1.00 94.62 154 SER A N 1
ATOM 1230 C CA . SER A 1 154 ? 6.587 20.714 -6.093 1.00 94.62 154 SER A CA 1
ATOM 1231 C C . SER A 1 154 ? 6.595 20.419 -7.598 1.00 94.62 154 SER A C 1
ATOM 1233 O O . SER A 1 154 ? 5.748 20.930 -8.327 1.00 94.62 154 SER A O 1
ATOM 1235 N N . MET A 1 155 ? 7.491 19.540 -8.065 1.00 96.50 155 MET A N 1
ATOM 1236 C CA . MET A 1 155 ? 7.553 19.095 -9.463 1.00 96.50 155 MET A CA 1
ATOM 1237 C C . MET A 1 155 ? 6.318 18.278 -9.865 1.00 96.50 155 MET A C 1
ATOM 1239 O O . MET A 1 155 ? 5.881 18.340 -11.012 1.00 96.50 155 MET A O 1
ATOM 1243 N N . PHE A 1 156 ? 5.747 17.515 -8.930 1.00 97.38 156 PHE A N 1
ATOM 1244 C CA . PHE A 1 156 ? 4.631 16.605 -9.192 1.00 97.38 156 PHE A CA 1
ATOM 1245 C C . PHE A 1 156 ? 3.281 17.140 -8.709 1.00 97.38 156 PHE A C 1
ATOM 1247 O O . PHE A 1 156 ? 2.255 16.553 -9.045 1.00 97.38 156 PHE A O 1
ATOM 1254 N N . GLU A 1 157 ? 3.253 18.232 -7.941 1.00 95.00 157 GLU A N 1
ATOM 1255 C CA . GLU A 1 157 ? 2.085 18.672 -7.169 1.00 95.00 157 GLU A CA 1
ATOM 1256 C C . GLU A 1 157 ? 0.802 18.756 -8.009 1.00 95.00 157 GLU A C 1
ATOM 1258 O O . GLU A 1 157 ? -0.214 18.150 -7.662 1.00 95.00 157 GLU A O 1
ATOM 1263 N N . ASN A 1 158 ? 0.856 19.443 -9.154 1.00 95.81 158 ASN A N 1
ATOM 1264 C CA . ASN A 1 158 ? -0.301 19.598 -10.040 1.00 95.81 158 ASN A CA 1
ATOM 1265 C C . ASN A 1 158 ? -0.785 18.256 -10.592 1.00 95.81 158 ASN A C 1
ATOM 1267 O O . ASN A 1 158 ? -1.985 17.986 -10.643 1.00 95.81 158 ASN A O 1
ATOM 1271 N N . LEU A 1 159 ? 0.148 17.395 -10.991 1.00 97.44 159 LEU A N 1
ATOM 1272 C CA . LEU A 1 159 ? -0.182 16.109 -11.582 1.00 97.44 159 LEU A CA 1
ATOM 1273 C C . LEU A 1 159 ? -0.737 15.139 -10.534 1.00 97.44 159 LEU A C 1
ATOM 1275 O O . LEU A 1 159 ? -1.686 14.413 -10.820 1.00 97.44 159 LEU A O 1
ATOM 1279 N N . ILE A 1 160 ? -0.218 15.186 -9.304 1.00 97.31 160 ILE A N 1
ATOM 1280 C CA . ILE A 1 160 ? -0.748 14.456 -8.147 1.00 97.31 160 ILE A CA 1
ATOM 1281 C C . ILE A 1 160 ? -2.164 14.933 -7.832 1.00 97.31 160 ILE A C 1
ATOM 1283 O O . ILE A 1 160 ? -3.066 14.106 -7.715 1.00 97.31 160 ILE A O 1
ATOM 1287 N N . ARG A 1 161 ? -2.395 16.251 -7.770 1.00 96.81 161 ARG A N 1
ATOM 1288 C CA . ARG A 1 161 ? -3.722 16.837 -7.529 1.00 96.81 161 ARG A CA 1
ATOM 1289 C C . ARG A 1 161 ? -4.742 16.381 -8.576 1.00 96.81 161 ARG A C 1
ATOM 1291 O O . ARG A 1 161 ? -5.836 15.940 -8.220 1.00 96.81 161 ARG A O 1
ATOM 1298 N N . HIS A 1 162 ? -4.387 16.446 -9.859 1.00 97.19 162 HIS A N 1
ATOM 1299 C CA . HIS A 1 162 ? -5.268 16.001 -10.939 1.00 97.19 162 HIS A CA 1
ATOM 1300 C C . HIS A 1 162 ? -5.492 14.485 -10.926 1.00 97.19 162 HIS A C 1
ATOM 1302 O O . HIS A 1 162 ? -6.619 14.035 -11.134 1.00 97.19 162 HIS A O 1
ATOM 1308 N N . SER A 1 163 ? -4.452 13.701 -10.636 1.00 97.44 163 SER A N 1
ATOM 1309 C CA . SER A 1 163 ? -4.538 12.240 -10.529 1.00 97.44 163 SER A CA 1
ATOM 1310 C C . SER A 1 163 ? -5.434 11.805 -9.368 1.00 97.44 163 SER A C 1
ATOM 1312 O O . SER A 1 163 ? -6.291 10.945 -9.559 1.00 97.44 163 SER A O 1
ATOM 1314 N N . LEU A 1 164 ? -5.301 12.449 -8.201 1.00 96.94 164 LEU A N 1
ATOM 1315 C CA . LEU A 1 164 ? -6.182 12.274 -7.042 1.00 96.94 164 LEU A CA 1
ATOM 1316 C C . LEU A 1 164 ? -7.639 12.514 -7.420 1.00 96.94 164 LEU A C 1
ATOM 1318 O O . LEU A 1 164 ? -8.460 11.613 -7.273 1.00 96.94 164 LEU A O 1
ATOM 1322 N N . SER A 1 165 ? -7.941 13.685 -7.984 1.00 97.00 165 SER A N 1
ATOM 1323 C CA . SER A 1 165 ? -9.303 14.028 -8.406 1.00 97.00 165 SER A CA 1
ATOM 1324 C C . SER A 1 165 ? -9.861 13.010 -9.406 1.00 97.00 165 SER A C 1
ATOM 1326 O O . SER A 1 165 ? -10.926 12.432 -9.185 1.00 97.00 165 SER A O 1
ATOM 1328 N N . LYS A 1 166 ? -9.108 12.718 -10.476 1.00 96.81 166 LYS A N 1
ATOM 1329 C CA . LYS A 1 166 ? -9.526 11.795 -11.538 1.00 96.81 166 LYS A CA 1
ATOM 1330 C C . LYS A 1 166 ? -9.842 10.409 -10.985 1.00 96.81 166 LYS A C 1
ATOM 1332 O O . LYS A 1 166 ? -10.925 9.879 -11.224 1.00 96.81 166 LYS A O 1
ATOM 1337 N N . TRP A 1 167 ? -8.891 9.794 -10.293 1.00 97.00 167 TRP A N 1
ATOM 1338 C CA . TRP A 1 167 ? -8.997 8.394 -9.900 1.00 97.00 167 TRP A CA 1
ATOM 1339 C C . TRP A 1 167 ? -9.907 8.189 -8.691 1.00 97.00 167 TRP A C 1
ATOM 1341 O O . TRP A 1 167 ? -10.625 7.193 -8.663 1.00 97.00 167 TRP A O 1
ATOM 1351 N N . CYS A 1 168 ? -10.002 9.146 -7.763 1.00 97.06 168 CYS A N 1
ATOM 1352 C CA . CYS A 1 168 ? -11.030 9.103 -6.721 1.00 97.06 168 CYS A CA 1
ATOM 1353 C C . CYS A 1 168 ? -12.440 9.218 -7.321 1.00 97.06 168 CYS A C 1
ATOM 1355 O O . CYS A 1 168 ? -13.308 8.419 -6.975 1.00 97.06 168 CYS A O 1
ATOM 1357 N N . GLN A 1 169 ? -12.673 10.140 -8.265 1.00 95.94 169 GLN A N 1
ATOM 1358 C CA . GLN A 1 169 ? -13.974 10.261 -8.938 1.00 95.94 169 GLN A CA 1
ATOM 1359 C C . GLN A 1 169 ? -14.323 9.023 -9.769 1.00 95.94 169 GLN A C 1
ATOM 1361 O O . GLN A 1 169 ? -15.474 8.591 -9.775 1.00 95.94 169 GLN A O 1
ATOM 1366 N N . GLN A 1 170 ? -13.347 8.435 -10.465 1.00 95.12 170 GLN A N 1
ATOM 1367 C CA . GLN A 1 170 ? -13.561 7.191 -11.207 1.00 95.12 170 GLN A CA 1
ATOM 1368 C C . GLN A 1 170 ? -13.879 6.026 -10.274 1.00 95.12 170 GLN A C 1
ATOM 1370 O O . GLN A 1 170 ? -14.801 5.271 -10.567 1.00 95.12 170 GLN A O 1
ATOM 1375 N N . PHE A 1 171 ? -13.176 5.910 -9.144 1.00 94.62 171 PHE A N 1
ATOM 1376 C CA . PHE A 1 171 ? -13.460 4.884 -8.146 1.00 94.62 171 PHE A CA 1
ATOM 1377 C C . PHE A 1 171 ? -14.890 5.006 -7.616 1.00 94.62 171 PHE A C 1
ATOM 1379 O O . PHE A 1 171 ? -15.604 4.016 -7.578 1.00 94.62 171 PHE A O 1
ATOM 1386 N N . GLN A 1 172 ? -15.352 6.218 -7.293 1.00 94.50 172 GLN A N 1
ATOM 1387 C CA . GLN A 1 172 ? -16.720 6.456 -6.803 1.00 94.50 172 GLN A CA 1
ATOM 1388 C C . GLN A 1 172 ? -17.820 6.008 -7.781 1.00 94.50 172 GLN A C 1
ATOM 1390 O O . GLN A 1 172 ? -18.956 5.800 -7.359 1.00 94.50 172 GLN A O 1
ATOM 1395 N N . ARG A 1 173 ? -17.496 5.872 -9.073 1.00 92.88 173 ARG A N 1
ATOM 1396 C CA . ARG A 1 173 ? -18.419 5.477 -10.146 1.00 92.88 173 ARG A CA 1
ATOM 1397 C C . ARG A 1 173 ? -18.276 4.011 -10.563 1.00 92.88 173 ARG A C 1
ATOM 1399 O O . ARG A 1 173 ? -18.900 3.614 -11.542 1.00 92.88 173 ARG A O 1
ATOM 1406 N N . LEU A 1 174 ? -17.449 3.212 -9.884 1.00 90.00 174 LEU A N 1
ATOM 1407 C CA . LEU A 1 174 ? -17.323 1.795 -10.219 1.00 90.00 174 LEU A CA 1
ATOM 1408 C C . LEU A 1 174 ? -18.604 1.045 -9.851 1.00 90.00 174 LEU A C 1
ATOM 1410 O O . LEU A 1 174 ? -19.063 1.080 -8.713 1.00 90.00 174 LEU A O 1
ATOM 1414 N N . GLU A 1 175 ? -19.146 0.321 -10.823 1.00 86.75 175 GLU A N 1
ATOM 1415 C CA . GLU A 1 175 ? -20.331 -0.522 -10.631 1.00 86.75 175 GLU A CA 1
ATOM 1416 C C . GLU A 1 175 ? -19.969 -1.893 -10.050 1.00 86.75 175 GLU A C 1
ATOM 1418 O O . GLU A 1 175 ? -20.723 -2.471 -9.267 1.00 86.75 175 GLU A O 1
ATOM 1423 N N . VAL A 1 176 ? -18.794 -2.410 -10.428 1.00 87.06 176 VAL A N 1
ATOM 1424 C CA . VAL A 1 176 ? -18.300 -3.727 -10.026 1.00 87.06 176 VAL A CA 1
ATOM 1425 C C . VAL A 1 176 ? -16.915 -3.585 -9.417 1.00 87.06 176 VAL A C 1
ATOM 1427 O O . VAL A 1 176 ? -15.975 -3.122 -10.064 1.00 87.06 176 VAL A O 1
ATOM 1430 N N . PHE A 1 177 ? -16.780 -4.037 -8.173 1.00 89.94 177 PHE A N 1
ATOM 1431 C CA . PHE A 1 177 ? -15.489 -4.093 -7.502 1.00 89.94 177 PHE A CA 1
ATOM 1432 C C . PHE A 1 177 ? -14.748 -5.395 -7.814 1.00 89.94 177 PHE A C 1
ATOM 1434 O O . PHE A 1 177 ? -15.289 -6.494 -7.670 1.00 89.94 177 PHE A O 1
ATOM 1441 N N . GLN A 1 178 ? -13.473 -5.259 -8.168 1.00 90.12 178 GLN A N 1
ATOM 1442 C CA . GLN A 1 178 ? -12.515 -6.355 -8.237 1.00 90.12 178 GLN A CA 1
ATOM 1443 C C . GLN A 1 178 ? -11.207 -5.901 -7.594 1.00 90.12 178 GLN A C 1
ATOM 1445 O O . GLN A 1 178 ? -10.714 -4.816 -7.898 1.00 90.12 178 GLN A O 1
ATOM 1450 N N . CYS A 1 179 ? -10.597 -6.750 -6.769 1.00 88.38 179 CYS A N 1
ATOM 1451 C CA . CYS A 1 179 ? -9.331 -6.469 -6.092 1.00 88.38 179 CYS A CA 1
ATOM 1452 C C . CYS A 1 179 ? -8.237 -6.048 -7.082 1.00 88.38 179 CYS A C 1
ATOM 1454 O O . CYS A 1 179 ? -7.483 -5.114 -6.829 1.00 88.38 179 CYS A O 1
ATOM 1456 N N . GLY A 1 180 ? -8.171 -6.704 -8.246 1.00 84.00 180 GLY A N 1
ATOM 1457 C CA . GLY A 1 180 ? -7.212 -6.346 -9.289 1.00 84.00 180 GLY A CA 1
ATOM 1458 C C . GLY A 1 180 ? -7.381 -4.906 -9.783 1.00 84.00 180 GLY A C 1
ATOM 1459 O O . GLY A 1 180 ? -6.381 -4.257 -10.062 1.00 84.00 180 GLY A O 1
ATOM 1460 N N . LYS A 1 181 ? -8.619 -4.397 -9.812 1.00 83.94 181 LYS A N 1
ATOM 1461 C CA . LYS A 1 181 ? -8.973 -3.041 -10.253 1.00 83.94 181 LYS A CA 1
ATOM 1462 C C . LYS A 1 181 ? -8.725 -1.971 -9.186 1.00 83.94 181 LYS A C 1
ATOM 1464 O O . LYS A 1 181 ? -8.688 -0.785 -9.501 1.00 83.94 181 LYS A O 1
ATOM 1469 N N . SER A 1 182 ? -8.497 -2.350 -7.925 1.00 90.25 182 SER A N 1
ATOM 1470 C CA . SER A 1 182 ? -8.197 -1.385 -6.859 1.00 90.25 182 SER A CA 1
ATOM 1471 C C . SER A 1 182 ? -6.724 -0.957 -6.814 1.00 90.25 182 SER A C 1
ATOM 1473 O O . SER A 1 182 ? -6.362 -0.116 -5.997 1.00 90.25 182 SER A O 1
ATOM 1475 N N . GLN A 1 183 ? -5.860 -1.498 -7.681 1.00 93.38 183 GLN A N 1
ATOM 1476 C CA . GLN A 1 183 ? -4.413 -1.251 -7.643 1.00 93.38 183 GLN A CA 1
ATOM 1477 C C . GLN A 1 183 ? -4.050 0.234 -7.741 1.00 93.38 183 GLN A C 1
ATOM 1479 O O . GLN A 1 183 ? -3.215 0.709 -6.967 1.00 93.38 183 GLN A O 1
ATOM 1484 N N . ILE A 1 184 ? -4.694 0.976 -8.650 1.00 95.69 184 ILE A N 1
ATOM 1485 C CA . ILE A 1 184 ? -4.445 2.415 -8.823 1.00 95.69 184 ILE A CA 1
ATOM 1486 C C . ILE A 1 184 ? -4.842 3.169 -7.557 1.00 95.69 184 ILE A C 1
ATOM 1488 O O . ILE A 1 184 ? -4.024 3.901 -7.011 1.00 95.69 184 ILE A O 1
ATOM 1492 N N . ILE A 1 185 ? -6.069 2.970 -7.064 1.00 95.88 185 ILE A N 1
ATOM 1493 C CA . ILE A 1 185 ? -6.571 3.729 -5.913 1.00 95.88 185 ILE A CA 1
ATOM 1494 C C . ILE A 1 185 ? -5.798 3.390 -4.626 1.00 95.88 185 ILE A C 1
ATOM 1496 O O . ILE A 1 185 ? -5.456 4.293 -3.868 1.00 95.88 185 ILE A O 1
ATOM 1500 N N . SER A 1 186 ? -5.416 2.125 -4.423 1.00 95.69 186 SER A N 1
ATOM 1501 C CA . SER A 1 186 ? -4.563 1.695 -3.306 1.00 95.69 186 SER A CA 1
ATOM 1502 C C . SER A 1 186 ? -3.168 2.323 -3.364 1.00 95.69 186 SER A C 1
ATOM 1504 O O . SER A 1 186 ? -2.656 2.815 -2.361 1.00 95.69 186 SER A O 1
ATOM 1506 N N . SER A 1 187 ? -2.555 2.353 -4.548 1.00 97.12 187 SER A N 1
ATOM 1507 C CA . SER A 1 187 ? -1.227 2.951 -4.741 1.00 97.12 187 SER A CA 1
ATOM 1508 C C . SER A 1 187 ? -1.259 4.473 -4.624 1.00 97.12 187 SER A C 1
ATOM 1510 O O . SER A 1 187 ? -0.318 5.092 -4.129 1.00 97.12 187 SER A O 1
ATOM 1512 N N . LEU A 1 188 ? -2.371 5.080 -5.036 1.00 97.19 188 LEU A N 1
ATOM 1513 C CA . LEU A 1 188 ? -2.629 6.502 -4.881 1.00 97.19 188 LEU A CA 1
ATOM 1514 C C . LEU A 1 188 ? -2.761 6.893 -3.406 1.00 97.19 188 LEU A C 1
ATOM 1516 O O . LEU A 1 188 ? -2.243 7.935 -3.030 1.00 97.19 188 LEU A O 1
ATOM 1520 N N . MET A 1 189 ? -3.378 6.057 -2.562 1.00 96.06 189 MET A N 1
ATOM 1521 C CA . MET A 1 189 ? -3.421 6.267 -1.105 1.00 96.06 189 MET A CA 1
ATOM 1522 C C . MET A 1 189 ? -2.025 6.240 -0.478 1.00 96.06 189 MET A C 1
ATOM 1524 O O . MET A 1 189 ? -1.721 7.077 0.370 1.00 96.06 189 MET A O 1
ATOM 1528 N N . PHE A 1 190 ? -1.154 5.330 -0.926 1.00 95.06 190 PHE A N 1
ATOM 1529 C CA . PHE A 1 190 ? 0.241 5.303 -0.481 1.00 95.06 190 PHE A CA 1
ATOM 1530 C C . PHE A 1 190 ? 0.977 6.601 -0.845 1.00 95.06 190 PHE A C 1
ATOM 1532 O O . PHE A 1 190 ? 1.610 7.214 0.013 1.00 95.06 190 PHE A O 1
ATOM 1539 N N . LEU A 1 191 ? 0.851 7.061 -2.094 1.00 96.88 191 LEU A N 1
ATOM 1540 C CA . LEU A 1 191 ? 1.416 8.343 -2.521 1.00 96.88 191 LEU A CA 1
ATOM 1541 C C . LEU A 1 191 ? 0.816 9.519 -1.736 1.00 96.88 191 LEU A C 1
ATOM 1543 O O . LEU A 1 191 ? 1.546 10.401 -1.291 1.00 96.88 191 LEU A O 1
ATOM 1547 N N . ALA A 1 192 ? -0.502 9.518 -1.536 1.00 95.88 192 ALA A N 1
ATOM 1548 C CA . ALA A 1 192 ? -1.210 10.571 -0.827 1.00 95.88 192 ALA A CA 1
ATOM 1549 C C . ALA A 1 192 ? -0.746 10.688 0.624 1.00 95.88 192 ALA A C 1
ATOM 1551 O O . ALA A 1 192 ? -0.519 11.801 1.075 1.00 95.88 192 ALA A O 1
ATOM 1552 N N . LYS A 1 193 ? -0.526 9.566 1.321 1.00 94.19 193 LYS A N 1
ATOM 1553 C CA . LYS A 1 193 ? 0.050 9.549 2.673 1.00 94.19 193 LYS A CA 1
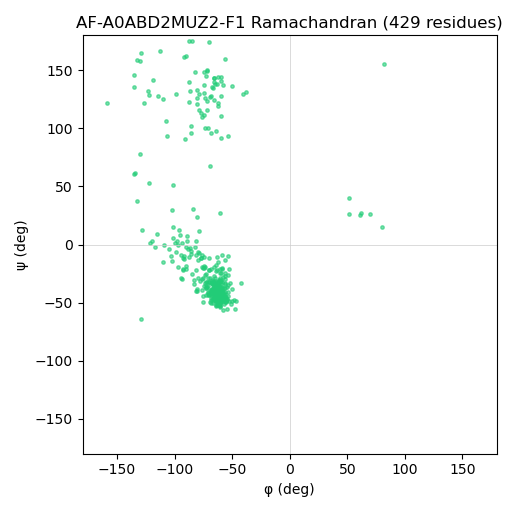ATOM 1554 C C . LYS A 1 193 ? 1.386 10.295 2.731 1.00 94.19 193 LYS A C 1
ATOM 1556 O O . LYS A 1 193 ? 1.581 11.110 3.621 1.00 94.19 193 LYS A O 1
ATOM 1561 N N . VAL A 1 194 ? 2.290 10.033 1.786 1.00 92.56 194 VAL A N 1
ATOM 1562 C CA . VAL A 1 194 ? 3.601 10.705 1.741 1.00 92.56 194 VAL A CA 1
ATOM 1563 C C . VAL A 1 194 ? 3.427 12.200 1.488 1.00 92.56 194 VAL A C 1
ATOM 1565 O O . VAL A 1 194 ? 4.001 13.034 2.176 1.00 92.56 194 VAL A O 1
ATOM 1568 N N . VAL A 1 195 ? 2.603 12.555 0.506 1.00 94.12 195 VAL A N 1
ATOM 1569 C CA . VAL A 1 195 ? 2.369 13.953 0.127 1.00 94.12 195 VAL A CA 1
ATOM 1570 C C . VAL A 1 195 ? 1.650 14.725 1.237 1.00 94.12 195 VAL A C 1
ATOM 1572 O O . VAL A 1 195 ? 1.896 15.918 1.402 1.00 94.12 195 VAL A O 1
ATOM 1575 N N . TYR A 1 196 ? 0.794 14.061 2.011 1.00 93.19 196 TYR A N 1
ATOM 1576 C CA . TYR A 1 196 ? 0.072 14.640 3.140 1.00 93.19 196 TYR A CA 1
ATOM 1577 C C . TYR A 1 196 ? 1.026 15.201 4.205 1.00 93.19 196 TYR A C 1
ATOM 1579 O O . TYR A 1 196 ? 0.785 16.286 4.724 1.00 93.19 196 TYR A O 1
ATOM 1587 N N . GLU A 1 197 ? 2.127 14.499 4.489 1.00 85.94 197 GLU A N 1
ATOM 1588 C CA . GLU A 1 197 ? 3.109 14.892 5.510 1.00 85.94 197 GLU A CA 1
ATOM 1589 C C . GLU A 1 197 ? 3.919 16.139 5.114 1.00 85.94 197 GLU A C 1
ATOM 1591 O O . GLU A 1 197 ? 4.282 16.947 5.966 1.00 85.94 197 GLU A O 1
ATOM 1596 N N . TYR A 1 198 ? 4.175 16.325 3.816 1.00 86.44 198 TYR A N 1
ATOM 1597 C CA . TYR A 1 198 ? 5.161 17.296 3.323 1.00 86.44 198 TYR A CA 1
ATOM 1598 C C . TYR A 1 198 ? 4.584 18.423 2.454 1.00 86.44 198 TYR A C 1
ATOM 1600 O O . TYR A 1 198 ? 5.332 19.293 2.006 1.00 86.44 198 TYR A O 1
ATOM 1608 N N . SER A 1 199 ? 3.280 18.429 2.170 1.00 85.81 199 SER A N 1
ATOM 1609 C CA . SER A 1 199 ? 2.667 19.398 1.252 1.00 85.81 199 SER A CA 1
ATOM 1610 C C . SER A 1 199 ? 1.443 20.095 1.839 1.00 85.81 199 SER A C 1
ATOM 1612 O O . SER A 1 199 ? 0.815 19.636 2.787 1.00 85.81 199 SER A O 1
ATOM 1614 N N . LYS A 1 200 ? 1.038 21.194 1.195 1.00 86.81 200 LYS A N 1
ATOM 1615 C CA . LYS A 1 200 ? -0.202 21.923 1.510 1.00 86.81 200 LYS A CA 1
ATOM 1616 C C . LYS A 1 200 ? -1.457 21.257 0.922 1.00 86.81 200 LYS A C 1
ATOM 1618 O O . LYS A 1 200 ? -2.514 21.880 0.878 1.00 86.81 200 LYS A O 1
ATOM 1623 N N . LEU A 1 201 ? -1.349 20.020 0.425 1.00 90.69 201 LEU A N 1
ATOM 1624 C CA . LEU A 1 201 ? -2.459 19.291 -0.192 1.00 90.69 201 LEU A CA 1
ATOM 1625 C C . LEU A 1 201 ? -3.325 18.522 0.810 1.00 90.69 201 LEU A C 1
ATOM 1627 O O . LEU A 1 201 ? -4.312 17.937 0.379 1.00 90.69 201 LEU A O 1
ATOM 1631 N N . SER A 1 202 ? -2.990 18.516 2.103 1.00 92.81 202 SER A N 1
ATOM 1632 C CA . SER A 1 202 ? -3.674 17.719 3.133 1.00 92.81 202 SER A CA 1
ATOM 1633 C C . SER A 1 202 ? -5.200 17.834 3.078 1.00 92.81 202 SER A C 1
ATOM 1635 O O . SER A 1 202 ? -5.871 16.835 2.843 1.00 92.81 202 SER A O 1
ATOM 1637 N N . GLN A 1 203 ? -5.739 19.055 3.141 1.00 92.94 203 GLN A N 1
ATOM 1638 C CA . GLN A 1 203 ? -7.186 19.285 3.076 1.00 92.94 203 GLN A CA 1
ATOM 1639 C C . GLN A 1 203 ? -7.807 18.761 1.769 1.00 92.94 203 GLN A C 1
ATOM 1641 O O . GLN A 1 203 ? -8.847 18.111 1.781 1.00 92.94 203 GLN A O 1
ATOM 1646 N N . PHE A 1 204 ? -7.155 19.004 0.628 1.00 95.38 204 PHE A N 1
ATOM 1647 C CA . PHE A 1 204 ? -7.640 18.519 -0.667 1.00 95.38 204 PHE A CA 1
ATOM 1648 C C . PHE A 1 204 ? -7.635 16.983 -0.739 1.00 95.38 204 PHE A C 1
ATOM 1650 O O . PHE A 1 204 ? -8.530 16.375 -1.330 1.00 95.38 204 PHE A O 1
ATOM 1657 N N . ILE A 1 205 ? -6.620 16.347 -0.153 1.00 96.44 205 ILE A N 1
ATOM 1658 C CA . ILE A 1 205 ? -6.508 14.892 -0.062 1.00 96.44 205 ILE A CA 1
ATOM 1659 C C . ILE A 1 205 ? -7.641 14.335 0.814 1.00 96.44 205 ILE A C 1
ATOM 1661 O O . ILE A 1 205 ? -8.335 13.411 0.379 1.00 96.44 205 ILE A O 1
ATOM 1665 N N . ASP A 1 206 ? -7.866 14.921 1.993 1.00 95.19 206 ASP A N 1
ATOM 1666 C CA . ASP A 1 206 ? -8.934 14.514 2.912 1.00 95.19 206 ASP A CA 1
ATOM 1667 C C . ASP A 1 206 ? -10.314 14.642 2.257 1.00 95.19 206 ASP A C 1
ATOM 1669 O O . ASP A 1 206 ? -11.095 13.693 2.294 1.00 95.19 206 ASP A O 1
ATOM 1673 N N . GLU A 1 207 ? -10.599 15.749 1.562 1.00 96.06 207 GLU A N 1
ATOM 1674 C CA . GLU A 1 207 ? -11.860 15.947 0.833 1.00 96.06 207 GLU A CA 1
ATOM 1675 C C . GLU A 1 207 ? -12.103 14.845 -0.214 1.00 96.06 207 GLU A C 1
ATOM 1677 O O . GLU A 1 207 ? -13.203 14.289 -0.308 1.00 96.06 207 GLU A O 1
ATOM 1682 N N . ASN A 1 208 ? -11.075 14.470 -0.983 1.00 96.88 208 ASN A N 1
ATOM 1683 C CA . ASN A 1 208 ? -11.196 13.415 -1.991 1.00 96.88 208 ASN A CA 1
ATOM 1684 C C . ASN A 1 208 ? -11.470 12.040 -1.365 1.00 96.88 208 ASN A C 1
ATOM 1686 O O . ASN A 1 208 ? -12.348 11.317 -1.844 1.00 96.88 208 ASN A O 1
ATOM 1690 N N . PHE A 1 209 ? -10.754 11.669 -0.300 1.00 97.00 209 PHE A N 1
ATOM 1691 C CA . PHE A 1 209 ? -10.954 10.371 0.351 1.00 97.00 209 PHE A CA 1
ATOM 1692 C C . PHE A 1 209 ? -12.213 10.318 1.214 1.00 97.00 209 PHE A C 1
ATOM 1694 O O . PHE A 1 209 ? -12.854 9.270 1.282 1.00 97.00 209 PHE A O 1
ATOM 1701 N N . MET A 1 210 ? -12.641 11.443 1.786 1.00 97.25 210 MET A N 1
ATOM 1702 C CA . MET A 1 210 ? -13.945 11.571 2.432 1.00 97.25 210 MET A CA 1
ATOM 1703 C C . MET A 1 210 ? -15.070 11.280 1.433 1.00 97.25 210 MET A C 1
ATOM 1705 O O . MET A 1 210 ? -15.982 10.511 1.737 1.00 97.25 210 MET A O 1
ATOM 1709 N N . ASN A 1 211 ? -14.985 11.836 0.219 1.00 97.00 211 ASN A N 1
ATOM 1710 C CA . ASN A 1 211 ? -15.950 11.555 -0.846 1.00 97.00 211 ASN A CA 1
ATOM 1711 C C . ASN A 1 211 ? -15.923 10.082 -1.274 1.00 97.00 211 ASN A C 1
ATOM 1713 O O . ASN A 1 211 ? -16.976 9.498 -1.521 1.00 97.00 211 ASN A O 1
ATOM 1717 N N . VAL A 1 212 ? -14.741 9.453 -1.307 1.00 96.62 212 VAL A N 1
ATOM 1718 C CA . VAL A 1 212 ? -14.629 8.005 -1.536 1.00 96.62 212 VAL A CA 1
ATOM 1719 C C . VAL A 1 212 ? -15.356 7.228 -0.436 1.00 96.62 212 VAL A C 1
ATOM 1721 O O . VAL A 1 212 ? -16.233 6.436 -0.765 1.00 96.62 212 VAL A O 1
ATOM 1724 N N . ILE A 1 213 ? -15.069 7.480 0.844 1.00 97.44 213 ILE A N 1
ATOM 1725 C CA . ILE A 1 213 ? -15.669 6.755 1.982 1.00 97.44 213 ILE A CA 1
ATOM 1726 C C . ILE A 1 213 ? -17.192 6.927 2.038 1.00 97.44 213 ILE A C 1
ATOM 1728 O O . ILE A 1 213 ? -17.906 5.979 2.355 1.00 97.44 213 ILE A O 1
ATOM 1732 N N . LYS A 1 214 ? -17.701 8.119 1.707 1.00 96.44 214 LYS A N 1
ATOM 1733 C CA . LYS A 1 214 ? -19.144 8.407 1.678 1.00 96.44 214 LYS A CA 1
ATOM 1734 C C . LYS A 1 214 ? -19.861 7.859 0.442 1.00 96.44 214 LYS A C 1
ATOM 1736 O O . LYS A 1 214 ? -21.089 7.884 0.398 1.00 96.44 214 LYS A O 1
ATOM 1741 N N . SER A 1 215 ? -19.133 7.402 -0.574 1.00 96.12 215 SER A N 1
ATOM 1742 C CA . SER A 1 215 ? -19.741 6.919 -1.814 1.00 96.12 215 SER A CA 1
ATOM 1743 C C . SER A 1 215 ? -20.386 5.542 -1.649 1.00 96.12 215 SER A C 1
ATOM 1745 O O . SER A 1 215 ? -19.881 4.679 -0.934 1.00 96.12 215 SER A O 1
ATOM 1747 N N . ALA A 1 216 ? -21.458 5.285 -2.404 1.00 95.12 216 ALA A N 1
ATOM 1748 C CA . ALA A 1 216 ? -22.077 3.957 -2.468 1.00 95.12 216 ALA A CA 1
ATOM 1749 C C . ALA A 1 216 ? -21.104 2.881 -2.988 1.00 95.12 216 ALA A C 1
ATOM 1751 O O . ALA A 1 216 ? -21.165 1.720 -2.573 1.00 95.12 216 ALA A O 1
ATOM 1752 N N . CYS A 1 217 ? -20.169 3.270 -3.864 1.00 93.38 217 CYS A N 1
ATOM 1753 C CA . CYS A 1 217 ? -19.135 2.372 -4.362 1.00 93.38 217 CYS A CA 1
ATOM 1754 C C . CYS A 1 217 ? -18.230 1.858 -3.238 1.00 93.38 217 CYS A C 1
ATOM 1756 O O . CYS A 1 217 ? -17.847 0.689 -3.257 1.00 93.38 217 CYS A O 1
ATOM 1758 N N . PHE A 1 218 ? -17.908 2.678 -2.234 1.00 96.75 218 PHE A N 1
ATOM 1759 C CA . PHE A 1 218 ? -17.119 2.207 -1.098 1.00 96.75 218 PHE A CA 1
ATOM 1760 C C . PHE A 1 218 ? -17.834 1.073 -0.363 1.00 96.75 218 PHE A C 1
ATOM 1762 O O . PHE A 1 218 ? -17.250 -0.000 -0.214 1.00 96.75 218 PHE A O 1
ATOM 1769 N N . SER A 1 219 ? -19.118 1.242 -0.028 1.00 96.62 219 SER A N 1
ATOM 1770 C CA . SER A 1 219 ? -19.924 0.179 0.586 1.00 96.62 219 SER A CA 1
ATOM 1771 C C . SER A 1 219 ? -19.979 -1.079 -0.290 1.00 96.62 219 SER A C 1
ATOM 1773 O O . SER A 1 219 ? -19.782 -2.187 0.207 1.00 96.62 219 SER A O 1
ATOM 1775 N N . HIS A 1 220 ? -20.168 -0.926 -1.607 1.00 94.44 220 HIS A N 1
ATOM 1776 C CA . HIS A 1 220 ? -20.139 -2.052 -2.546 1.00 94.44 220 HIS A CA 1
ATOM 1777 C C . HIS A 1 220 ? -18.779 -2.763 -2.562 1.00 94.44 220 HIS A C 1
ATOM 1779 O O . HIS A 1 220 ? -18.721 -3.993 -2.617 1.00 94.44 220 HIS A O 1
ATOM 1785 N N . SER A 1 221 ? -17.690 -1.998 -2.511 1.00 94.56 221 SER A N 1
ATOM 1786 C CA . SER A 1 221 ? -16.323 -2.511 -2.587 1.00 94.56 221 SER A CA 1
ATOM 1787 C C . SER A 1 221 ? -15.965 -3.352 -1.372 1.00 94.56 221 SER A C 1
ATOM 1789 O O . SER A 1 221 ? -15.261 -4.345 -1.507 1.00 94.56 221 SER A O 1
ATOM 1791 N N . ILE A 1 222 ? -16.481 -2.996 -0.194 1.00 97.00 222 ILE A N 1
ATOM 1792 C CA . ILE A 1 222 ? -16.120 -3.654 1.068 1.00 97.00 222 ILE A CA 1
ATOM 1793 C C . ILE A 1 222 ? -17.140 -4.699 1.537 1.00 97.00 222 ILE A C 1
ATOM 1795 O O . ILE A 1 222 ? -16.934 -5.328 2.571 1.00 97.00 222 ILE A O 1
ATOM 1799 N N . LYS A 1 223 ? -18.221 -4.936 0.781 1.00 96.00 223 LYS A N 1
ATOM 1800 C CA . LYS A 1 223 ? -19.302 -5.872 1.158 1.00 96.00 223 LYS A CA 1
ATOM 1801 C C . LYS A 1 223 ? -18.829 -7.301 1.451 1.00 96.00 223 LYS A C 1
ATOM 1803 O O . LYS A 1 223 ? -19.463 -8.017 2.211 1.00 96.00 223 LYS A O 1
ATOM 1808 N N . ASN A 1 224 ? -17.712 -7.712 0.849 1.00 95.19 224 ASN A N 1
ATOM 1809 C CA . ASN A 1 224 ? -17.155 -9.059 0.985 1.00 95.19 224 ASN A CA 1
ATOM 1810 C C . ASN A 1 224 ? -16.053 -9.157 2.053 1.00 95.19 224 ASN A C 1
ATOM 1812 O O . ASN A 1 224 ? -15.358 -10.170 2.093 1.00 95.19 224 ASN A O 1
ATOM 1816 N N . ILE A 1 225 ? -15.872 -8.138 2.904 1.00 97.19 225 ILE A N 1
ATOM 1817 C CA . ILE A 1 225 ? -14.787 -8.091 3.898 1.00 97.19 225 ILE A CA 1
ATOM 1818 C C . ILE A 1 225 ? -14.748 -9.337 4.791 1.00 97.19 225 ILE A C 1
ATOM 1820 O O . ILE A 1 225 ? -13.688 -9.933 4.949 1.00 97.19 225 ILE A O 1
ATOM 1824 N N . GLN A 1 226 ? -15.901 -9.793 5.287 1.00 95.56 226 GLN A N 1
ATOM 1825 C CA . GLN A 1 226 ? -15.986 -10.987 6.131 1.00 95.56 226 GLN A CA 1
ATOM 1826 C C . GLN A 1 226 ? -15.643 -12.259 5.347 1.00 95.56 226 GLN A C 1
ATOM 1828 O O . GLN A 1 226 ? -14.836 -13.064 5.796 1.00 95.56 226 GLN A O 1
ATOM 1833 N N . LYS A 1 227 ? -16.179 -12.405 4.127 1.00 93.00 227 LYS A N 1
ATOM 1834 C CA . LYS A 1 227 ? -15.880 -13.548 3.248 1.00 93.00 227 LYS A CA 1
ATOM 1835 C C . LYS A 1 227 ? -14.395 -13.629 2.879 1.00 93.00 227 LYS A C 1
ATOM 1837 O O . LYS A 1 227 ? -13.882 -14.721 2.672 1.00 93.00 227 LYS A O 1
ATOM 1842 N N . CYS A 1 228 ? -13.707 -12.494 2.796 1.00 93.50 228 CYS A N 1
ATOM 1843 C CA . CYS A 1 228 ? -12.299 -12.437 2.401 1.00 93.50 228 CYS A CA 1
ATOM 1844 C C . CYS A 1 228 ? -11.335 -12.382 3.600 1.00 93.50 228 CYS A C 1
ATOM 1846 O O . CYS A 1 228 ? -10.127 -12.344 3.386 1.00 93.50 228 CYS A O 1
ATOM 1848 N N . SER A 1 229 ? -11.853 -12.386 4.833 1.00 94.94 229 SER A N 1
ATOM 1849 C CA . SER A 1 229 ? -11.078 -12.334 6.076 1.00 94.94 229 SER A CA 1
ATOM 1850 C C . SER A 1 229 ? -10.349 -13.644 6.345 1.00 94.94 229 SER A C 1
ATOM 1852 O O . SER A 1 229 ? -10.952 -14.705 6.443 1.00 94.94 229 SER A O 1
ATOM 1854 N N . MET A 1 230 ? -9.037 -13.576 6.502 1.00 91.81 230 MET A N 1
ATOM 1855 C CA . MET A 1 230 ? -8.220 -14.683 6.983 1.00 91.81 230 MET A CA 1
ATOM 1856 C C . MET A 1 230 ? -8.627 -15.100 8.399 1.00 91.81 230 MET A C 1
ATOM 1858 O O . MET A 1 230 ? -8.609 -16.284 8.706 1.00 91.81 230 MET A O 1
ATOM 1862 N N . LEU A 1 231 ? -9.026 -14.145 9.242 1.00 93.75 231 LEU A N 1
ATOM 1863 C CA . LEU A 1 231 ? -9.322 -14.398 10.653 1.00 93.75 231 LEU A CA 1
ATOM 1864 C C . LEU A 1 231 ? -10.700 -15.010 10.894 1.00 93.75 231 LEU A C 1
ATOM 1866 O O . LEU A 1 231 ? -10.863 -15.736 11.869 1.00 93.75 231 LEU A O 1
ATOM 1870 N N . LEU A 1 232 ? -11.670 -14.726 10.022 1.00 93.69 232 LEU A N 1
ATOM 1871 C CA . LEU A 1 232 ? -13.040 -15.234 10.135 1.00 93.69 232 LEU A CA 1
ATOM 1872 C C . LEU A 1 232 ? -13.268 -16.538 9.358 1.00 93.69 232 LEU A C 1
ATOM 1874 O O . LEU A 1 232 ? -14.216 -17.260 9.665 1.00 93.69 232 LEU A O 1
ATOM 1878 N N . ASN A 1 233 ? -12.434 -16.841 8.356 1.00 88.00 233 ASN A N 1
ATOM 1879 C CA . ASN A 1 233 ? -12.569 -18.055 7.551 1.00 88.00 233 ASN A CA 1
ATOM 1880 C C . ASN A 1 233 ? -11.823 -19.232 8.182 1.00 88.00 233 ASN A C 1
ATOM 1882 O O . ASN A 1 233 ? -10.603 -19.219 8.318 1.00 88.00 233 ASN A O 1
ATOM 1886 N N . ASN A 1 234 ? -12.555 -20.306 8.452 1.00 84.25 234 ASN A N 1
ATOM 1887 C CA . ASN A 1 234 ? -12.057 -21.541 9.055 1.00 84.25 234 ASN A CA 1
ATOM 1888 C C . ASN A 1 234 ? -11.435 -22.522 8.043 1.00 84.25 234 ASN A C 1
ATOM 1890 O O . ASN A 1 234 ? -11.520 -23.734 8.234 1.00 84.25 234 ASN A O 1
ATOM 1894 N N . TYR A 1 235 ? -10.836 -22.027 6.957 1.00 80.12 235 TYR A N 1
ATOM 1895 C CA . TYR A 1 235 ? -10.187 -22.907 5.986 1.00 80.12 235 TYR A CA 1
ATOM 1896 C C . TYR A 1 235 ? -9.022 -23.660 6.623 1.00 80.12 235 TYR A C 1
ATOM 1898 O O . TYR A 1 235 ? -8.225 -23.089 7.367 1.00 80.12 235 TYR A O 1
ATOM 1906 N N . GLU A 1 236 ? -8.898 -24.942 6.295 1.00 71.25 236 GLU A N 1
ATOM 1907 C CA . GLU A 1 236 ? -7.805 -25.759 6.802 1.00 71.25 236 GLU A CA 1
ATOM 1908 C C . GLU A 1 236 ? -6.486 -25.395 6.095 1.00 71.25 236 GLU A C 1
ATOM 1910 O O . GLU A 1 236 ? -6.411 -25.409 4.858 1.00 71.25 236 GLU A O 1
ATOM 1915 N N . PRO A 1 237 ? -5.417 -25.064 6.843 1.00 67.06 237 PRO A N 1
ATOM 1916 C CA . PRO A 1 237 ? -4.095 -24.912 6.254 1.00 67.06 237 PRO A CA 1
ATOM 1917 C C . PRO A 1 237 ? -3.603 -26.273 5.742 1.00 67.06 237 PRO A C 1
ATOM 1919 O O . PRO A 1 237 ? -3.700 -27.282 6.438 1.00 67.06 237 PRO A O 1
ATOM 1922 N N . GLN A 1 238 ? -3.048 -26.314 4.527 1.00 64.94 238 GLN A N 1
ATOM 1923 C CA . GLN A 1 238 ? -2.463 -27.551 4.005 1.00 64.94 238 GLN A CA 1
ATOM 1924 C C . GLN A 1 238 ? -1.148 -27.880 4.722 1.00 64.94 238 GLN A C 1
ATOM 1926 O O . GLN A 1 238 ? -0.415 -26.971 5.131 1.00 64.94 238 GLN A O 1
ATOM 1931 N N . PRO A 1 239 ? -0.808 -29.175 4.837 1.00 59.88 239 PRO A N 1
ATOM 1932 C CA . PRO A 1 239 ? 0.469 -29.601 5.380 1.00 59.88 239 PRO A CA 1
ATOM 1933 C C . PRO A 1 239 ? 1.637 -29.045 4.557 1.00 59.88 239 PRO A C 1
ATOM 1935 O O . PRO A 1 239 ? 1.616 -28.982 3.328 1.00 59.88 239 PRO A O 1
ATOM 1938 N N . PHE A 1 240 ? 2.685 -28.645 5.268 1.00 63.00 240 PHE A N 1
ATOM 1939 C CA . PHE A 1 240 ? 3.889 -28.061 4.694 1.00 63.00 240 PHE A CA 1
ATOM 1940 C C . PHE A 1 240 ? 4.620 -29.030 3.765 1.00 63.00 240 PHE A C 1
ATOM 1942 O O . PHE A 1 240 ? 4.772 -30.213 4.076 1.00 63.00 240 PHE A O 1
ATOM 1949 N N . SER A 1 241 ? 5.215 -28.507 2.690 1.00 63.59 241 SER A N 1
ATOM 1950 C CA . SER A 1 241 ? 6.315 -29.227 2.047 1.00 63.59 241 SER A CA 1
ATOM 1951 C C . SER A 1 241 ? 7.560 -29.136 2.937 1.00 63.59 241 SER A C 1
ATOM 1953 O O . SER A 1 241 ? 7.818 -28.105 3.565 1.00 63.59 241 SER A O 1
ATOM 1955 N N . ALA A 1 242 ? 8.373 -30.196 2.975 1.00 63.41 242 ALA A N 1
ATOM 1956 C CA . ALA A 1 242 ? 9.595 -30.233 3.786 1.00 63.41 242 ALA A CA 1
ATOM 1957 C C . ALA A 1 242 ? 10.570 -29.076 3.481 1.00 63.41 242 ALA A C 1
ATOM 1959 O O . ALA A 1 242 ? 11.344 -28.682 4.354 1.00 63.41 242 ALA A O 1
ATOM 1960 N N . ASN A 1 243 ? 10.490 -28.513 2.270 1.00 59.75 243 ASN A N 1
ATOM 1961 C CA . ASN A 1 243 ? 11.352 -27.441 1.772 1.00 59.75 243 ASN A CA 1
ATOM 1962 C C . ASN A 1 243 ? 10.792 -26.029 2.018 1.00 59.75 243 ASN A C 1
ATOM 1964 O O . ASN A 1 243 ? 11.505 -25.055 1.798 1.00 59.75 243 ASN A O 1
ATOM 1968 N N . LEU A 1 244 ? 9.533 -25.898 2.454 1.00 61.22 244 LEU A N 1
ATOM 1969 C CA . LEU A 1 244 ? 8.836 -24.617 2.627 1.00 61.22 244 LEU A CA 1
ATOM 1970 C C . LEU A 1 244 ? 8.118 -24.545 3.985 1.00 61.22 244 LEU A C 1
ATOM 1972 O O . LEU A 1 244 ? 7.037 -23.981 4.085 1.00 61.22 244 LEU A O 1
ATOM 1976 N N . LYS A 1 245 ? 8.720 -25.098 5.048 1.00 57.06 245 LYS A N 1
ATOM 1977 C CA . LYS A 1 245 ? 8.118 -25.167 6.398 1.00 57.06 245 LYS A CA 1
ATOM 1978 C C . LYS A 1 245 ? 7.649 -23.814 6.957 1.00 57.06 245 LYS A C 1
ATOM 1980 O O . LYS A 1 245 ? 6.765 -23.782 7.800 1.00 57.06 245 LYS A O 1
ATOM 1985 N N . THR A 1 246 ? 8.246 -22.708 6.511 1.00 52.44 246 THR A N 1
ATOM 1986 C CA . THR A 1 246 ? 7.911 -21.338 6.942 1.00 52.44 246 THR A CA 1
ATOM 1987 C C . THR A 1 246 ? 6.831 -20.673 6.093 1.00 52.44 246 THR A C 1
ATOM 1989 O O . THR A 1 246 ? 6.209 -19.708 6.532 1.00 52.44 246 THR A O 1
ATOM 1992 N N . LEU A 1 247 ? 6.582 -21.183 4.887 1.00 53.56 247 LEU A N 1
ATOM 1993 C CA . LEU A 1 247 ? 5.433 -20.805 4.083 1.00 53.56 247 LEU A CA 1
ATOM 1994 C C . LEU A 1 247 ? 4.338 -21.795 4.456 1.00 53.56 247 LEU A C 1
ATOM 1996 O O . LEU A 1 247 ? 4.246 -22.878 3.886 1.00 53.56 247 LEU A O 1
ATOM 2000 N N . GLN A 1 248 ? 3.530 -21.444 5.454 1.00 51.69 248 GLN A N 1
ATOM 2001 C CA . GLN A 1 248 ? 2.197 -22.026 5.572 1.00 51.69 248 GLN A CA 1
ATOM 2002 C C . GLN A 1 248 ? 1.497 -21.793 4.233 1.00 51.69 248 GLN A C 1
ATOM 2004 O O . GLN A 1 248 ? 1.005 -20.702 3.967 1.00 51.69 248 GLN A O 1
ATOM 2009 N N . CYS A 1 249 ? 1.585 -22.760 3.328 1.00 52.91 249 CYS A N 1
ATOM 2010 C CA . CYS A 1 249 ? 0.969 -22.678 2.022 1.00 52.91 249 CYS A CA 1
ATOM 2011 C C . CYS A 1 249 ? -0.457 -23.169 2.207 1.00 52.91 249 CYS A C 1
ATOM 2013 O O . CYS A 1 249 ? -0.703 -24.368 2.177 1.00 52.91 249 CYS A O 1
ATOM 2015 N N . SER A 1 250 ? -1.414 -22.269 2.397 1.00 47.47 250 SER A N 1
ATOM 2016 C CA . SER A 1 250 ? -2.804 -22.584 2.067 1.00 47.47 250 SER A CA 1
ATOM 2017 C C . SER A 1 250 ? -2.877 -23.161 0.648 1.00 47.47 250 SER A C 1
ATOM 2019 O O . SER A 1 250 ? -2.224 -22.653 -0.270 1.00 47.47 250 SER A O 1
ATOM 2021 N N . ALA A 1 251 ? -3.667 -24.220 0.505 1.00 44.62 251 ALA A N 1
ATOM 2022 C CA . ALA A 1 251 ? -3.900 -24.979 -0.713 1.00 44.62 251 ALA A CA 1
ATOM 2023 C C . ALA A 1 251 ? -3.964 -24.123 -1.986 1.00 44.62 251 ALA A C 1
ATOM 2025 O O . ALA A 1 251 ? -4.723 -23.166 -2.073 1.00 44.62 251 ALA A O 1
ATOM 2026 N N . TRP A 1 252 ? -3.227 -24.538 -3.015 1.00 51.56 252 TRP A N 1
ATOM 2027 C CA . TRP A 1 252 ? -3.565 -24.279 -4.418 1.00 51.56 252 TRP A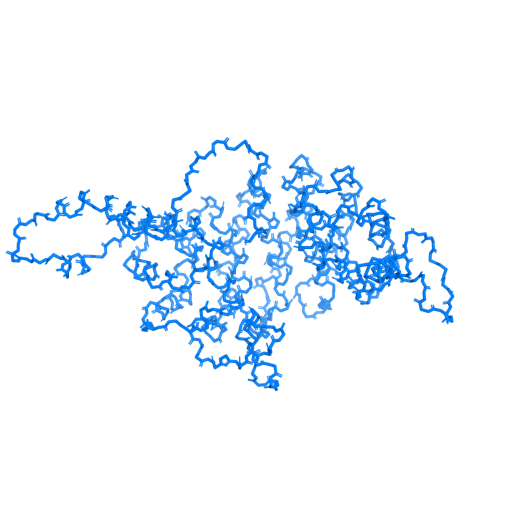 CA 1
ATOM 2028 C C . TRP A 1 252 ? -4.179 -25.546 -5.007 1.00 51.56 252 TRP A C 1
ATOM 2030 O O . TRP A 1 252 ? -3.713 -26.080 -6.011 1.00 51.56 252 TRP A O 1
ATOM 2040 N N . TYR A 1 253 ? -5.178 -26.098 -4.327 1.00 42.66 253 TYR A N 1
ATOM 2041 C CA . TYR A 1 253 ? -5.855 -27.286 -4.818 1.00 42.66 253 TYR A CA 1
ATOM 2042 C C . TYR A 1 253 ? -7.225 -26.850 -5.313 1.00 42.66 253 TYR A C 1
ATOM 2044 O O . TYR A 1 253 ? -8.163 -26.762 -4.535 1.00 42.66 253 TYR A O 1
ATOM 2052 N N . THR A 1 254 ? -7.303 -26.568 -6.617 1.00 49.78 254 THR A N 1
ATOM 2053 C CA . THR A 1 254 ? -8.497 -26.184 -7.403 1.00 49.78 254 THR A CA 1
ATOM 2054 C C . THR A 1 254 ? -8.918 -24.710 -7.346 1.00 49.78 254 THR A C 1
ATOM 2056 O O . THR A 1 254 ? -8.617 -23.983 -6.402 1.00 49.78 254 THR A O 1
ATOM 2059 N N . ALA A 1 255 ? -9.628 -24.272 -8.394 1.00 55.59 255 ALA A N 1
ATOM 2060 C CA . ALA A 1 255 ? -10.233 -22.941 -8.509 1.00 55.59 255 ALA A CA 1
ATOM 2061 C C . ALA A 1 255 ? -11.194 -22.601 -7.346 1.00 55.59 255 ALA A C 1
ATOM 2063 O O . ALA A 1 255 ? -11.522 -21.432 -7.153 1.00 55.59 255 ALA A O 1
ATOM 2064 N N . ASP A 1 256 ? -11.580 -23.606 -6.553 1.00 51.28 256 ASP A N 1
ATOM 2065 C CA . ASP A 1 256 ? -12.559 -23.506 -5.472 1.00 51.28 256 ASP A CA 1
ATOM 2066 C C . ASP A 1 256 ? -11.937 -23.212 -4.091 1.00 51.28 256 ASP A C 1
ATOM 2068 O O . ASP A 1 256 ? -12.660 -22.849 -3.168 1.00 51.28 256 ASP A O 1
ATOM 2072 N N . HIS A 1 257 ? -10.606 -23.301 -3.935 1.00 66.00 257 HIS A N 1
ATOM 2073 C CA . HIS A 1 257 ? -9.912 -23.105 -2.647 1.00 66.00 257 HIS A CA 1
ATOM 2074 C C . HIS A 1 257 ? -8.866 -21.983 -2.706 1.00 66.00 257 HIS A C 1
ATOM 2076 O O . HIS A 1 257 ? -7.699 -22.159 -2.359 1.00 66.00 257 HIS A O 1
ATOM 2082 N N . VAL A 1 258 ? -9.279 -20.797 -3.162 1.00 73.62 258 VAL A N 1
ATOM 2083 C CA . VAL A 1 258 ? -8.426 -19.599 -3.149 1.00 73.62 258 VAL A CA 1
ATOM 2084 C C . VAL A 1 258 ? -8.397 -18.994 -1.744 1.00 73.62 258 VAL A C 1
ATOM 2086 O O . VAL A 1 258 ? -9.446 -18.713 -1.159 1.00 73.62 258 VAL A O 1
ATOM 2089 N N . ILE A 1 259 ? -7.185 -18.738 -1.240 1.00 81.94 259 ILE A N 1
ATOM 2090 C CA . ILE A 1 259 ? -6.909 -17.988 -0.001 1.00 81.94 259 ILE A CA 1
ATOM 2091 C C . ILE A 1 259 ? -7.850 -16.777 0.091 1.00 81.94 259 ILE A C 1
ATOM 2093 O O . ILE A 1 259 ? -7.889 -16.012 -0.877 1.00 81.94 259 ILE A O 1
ATOM 2097 N N . PRO A 1 260 ? -8.566 -16.553 1.213 1.00 87.44 260 PRO A N 1
ATOM 2098 C CA . PRO A 1 260 ? -9.601 -15.524 1.317 1.00 87.44 260 PRO A CA 1
ATOM 2099 C C . PRO A 1 260 ? -9.166 -14.165 0.762 1.00 87.44 260 PRO A C 1
ATOM 2101 O O . PRO A 1 260 ? -9.835 -13.591 -0.099 1.00 87.44 260 PRO A O 1
ATOM 2104 N N . ILE A 1 261 ? -7.977 -13.700 1.157 1.00 88.69 261 ILE A N 1
ATOM 2105 C CA . ILE A 1 261 ? -7.470 -12.397 0.725 1.00 88.69 261 ILE A CA 1
ATOM 2106 C C . ILE A 1 261 ? -7.075 -12.327 -0.758 1.00 88.69 261 ILE A C 1
ATOM 2108 O O . ILE A 1 261 ? -7.015 -11.232 -1.314 1.00 88.69 261 ILE A O 1
ATOM 2112 N N . MET A 1 262 ? -6.785 -13.464 -1.398 1.00 87.19 262 MET A N 1
ATOM 2113 C CA . MET A 1 262 ? -6.403 -13.546 -2.813 1.00 87.19 262 MET A CA 1
ATOM 2114 C C . MET A 1 262 ? -7.608 -13.686 -3.748 1.00 87.19 262 MET A C 1
ATOM 2116 O O . MET A 1 262 ? -7.436 -13.687 -4.968 1.00 87.19 262 MET A O 1
ATOM 2120 N N . GLN A 1 263 ? -8.823 -13.801 -3.208 1.00 88.38 263 GLN A N 1
ATOM 2121 C CA . GLN A 1 263 ? -10.033 -13.821 -4.020 1.00 88.38 263 GLN A CA 1
ATOM 2122 C C . GLN A 1 263 ? -10.150 -12.529 -4.836 1.00 88.38 263 GLN A C 1
ATOM 2124 O O . GLN A 1 263 ? -9.836 -11.435 -4.364 1.00 88.38 263 GLN A O 1
ATOM 2129 N N . THR A 1 264 ? -10.671 -12.627 -6.059 1.00 89.69 264 THR A N 1
ATOM 2130 C CA . THR A 1 264 ? -10.870 -11.463 -6.942 1.00 89.69 264 THR A CA 1
ATOM 2131 C C . THR A 1 264 ? -11.816 -10.422 -6.346 1.00 89.69 264 THR A C 1
ATOM 2133 O O . THR A 1 264 ? -11.761 -9.258 -6.729 1.00 89.69 264 THR A O 1
ATOM 2136 N N . THR A 1 265 ? -12.651 -10.817 -5.386 1.00 92.50 265 THR A N 1
ATOM 2137 C CA . THR A 1 265 ? -13.574 -9.953 -4.644 1.00 92.50 265 THR A CA 1
ATOM 2138 C C . THR A 1 265 ? -13.006 -9.413 -3.331 1.00 92.50 265 THR A C 1
ATOM 2140 O O . THR A 1 265 ? -13.726 -8.722 -2.611 1.00 92.50 265 THR A O 1
ATOM 2143 N N . SER A 1 266 ? -11.756 -9.740 -2.994 1.00 94.00 266 SER A N 1
ATOM 2144 C CA . SER A 1 266 ? -11.120 -9.323 -1.746 1.00 94.00 266 SER A CA 1
ATOM 2145 C C . SER A 1 266 ? -10.912 -7.819 -1.690 1.00 94.00 266 SER A C 1
ATOM 2147 O O . SER A 1 266 ? -10.282 -7.220 -2.557 1.00 94.00 266 SER A O 1
ATOM 2149 N N . CYS A 1 267 ? -11.435 -7.195 -0.640 1.00 95.38 267 CYS A N 1
ATOM 2150 C CA . CYS A 1 267 ? -11.269 -5.769 -0.390 1.00 95.38 267 CYS A CA 1
ATOM 2151 C C . CYS A 1 267 ? -10.161 -5.466 0.623 1.00 95.38 267 CYS A C 1
ATOM 2153 O O . CYS A 1 267 ? -9.846 -4.300 0.835 1.00 95.38 267 CYS A O 1
ATOM 2155 N N . LEU A 1 268 ? -9.565 -6.481 1.256 1.00 96.00 268 LEU A N 1
ATOM 2156 C CA . LEU A 1 268 ? -8.587 -6.287 2.330 1.00 96.00 268 LEU A CA 1
ATOM 2157 C C . LEU A 1 268 ? -7.292 -5.602 1.877 1.00 96.00 268 LEU A C 1
ATOM 2159 O O . LEU A 1 268 ? -6.844 -4.720 2.601 1.00 96.00 268 LEU A O 1
ATOM 2163 N N . PRO A 1 269 ? -6.705 -5.894 0.697 1.00 94.50 269 PRO A N 1
ATOM 2164 C CA . PRO A 1 269 ? -5.546 -5.134 0.227 1.00 94.50 269 PRO A CA 1
ATOM 2165 C C . PRO A 1 269 ? -5.866 -3.644 0.049 1.00 94.50 269 PRO A C 1
ATOM 2167 O O . PRO A 1 269 ? -5.082 -2.785 0.445 1.00 94.50 269 PRO A O 1
ATOM 2170 N N . PHE A 1 270 ? -7.056 -3.338 -0.479 1.00 95.69 270 PHE A N 1
ATOM 2171 C CA . PHE A 1 270 ? -7.554 -1.970 -0.601 1.00 95.69 270 PHE A CA 1
ATOM 2172 C C . PHE A 1 270 ? -7.766 -1.306 0.764 1.00 95.69 270 PHE A C 1
ATOM 2174 O O . PHE A 1 270 ? -7.274 -0.202 0.995 1.00 95.69 270 PHE A O 1
ATOM 2181 N N . LEU A 1 271 ? -8.447 -1.994 1.679 1.00 97.62 271 LEU A N 1
ATOM 2182 C CA . LEU A 1 271 ? -8.714 -1.514 3.030 1.00 97.62 271 LEU A CA 1
ATOM 2183 C C . LEU A 1 271 ? -7.440 -1.317 3.847 1.00 97.62 271 LEU A C 1
ATOM 2185 O O . LEU A 1 271 ? -7.366 -0.354 4.604 1.00 97.62 271 LEU A O 1
ATOM 2189 N N . ASN A 1 272 ? -6.428 -2.167 3.670 1.00 96.75 272 ASN A N 1
ATOM 2190 C CA . ASN A 1 272 ? -5.136 -1.977 4.310 1.00 96.75 272 ASN A CA 1
ATOM 2191 C C . ASN A 1 272 ? -4.509 -0.651 3.859 1.00 96.75 272 ASN A C 1
ATOM 2193 O O . ASN A 1 272 ? -4.228 0.193 4.707 1.00 96.75 272 ASN A O 1
ATOM 2197 N N . SER A 1 273 ? -4.403 -0.405 2.546 1.00 95.94 273 SER A N 1
ATOM 2198 C CA . SER A 1 273 ? -3.883 0.869 2.019 1.00 95.94 273 SER A CA 1
ATOM 2199 C C . SER A 1 273 ? -4.693 2.082 2.483 1.00 95.94 273 SER A C 1
ATOM 2201 O O . SER A 1 273 ? -4.110 3.091 2.878 1.00 95.94 273 SER A O 1
ATOM 2203 N N . LEU A 1 274 ? -6.027 1.983 2.485 1.00 97.38 274 LEU A N 1
ATOM 2204 C CA . LEU A 1 274 ? -6.894 3.051 2.981 1.00 97.38 274 LEU A CA 1
ATOM 2205 C C . LEU A 1 274 ? -6.658 3.304 4.472 1.00 97.38 274 LEU A C 1
ATOM 2207 O O . LEU A 1 274 ? -6.483 4.447 4.875 1.00 97.38 274 LEU A O 1
ATOM 2211 N N . SER A 1 275 ? -6.610 2.256 5.292 1.00 97.62 275 SER A N 1
ATOM 2212 C CA . SER A 1 275 ? -6.393 2.384 6.735 1.00 97.62 275 SER A CA 1
ATOM 2213 C C . SER A 1 275 ? -5.017 2.958 7.074 1.00 97.62 275 SER A C 1
ATOM 2215 O O . SER A 1 275 ? -4.903 3.755 8.001 1.00 97.62 275 SER A O 1
ATOM 2217 N N . GLU A 1 276 ? -3.984 2.609 6.301 1.00 95.50 276 GLU A N 1
ATOM 2218 C CA . GLU A 1 276 ? -2.651 3.186 6.452 1.00 95.50 276 GLU A CA 1
ATOM 2219 C C . GLU A 1 276 ? -2.660 4.682 6.153 1.00 95.50 276 GLU A C 1
ATOM 2221 O O . GLU A 1 276 ? -2.026 5.443 6.880 1.00 95.50 276 GLU A O 1
ATOM 2226 N N . PHE A 1 277 ? -3.380 5.122 5.118 1.00 96.38 277 PHE A N 1
ATOM 2227 C CA . PHE A 1 277 ? -3.582 6.547 4.871 1.00 96.38 277 PHE A CA 1
ATOM 2228 C C . PHE A 1 277 ? -4.353 7.199 6.027 1.00 96.38 277 PHE A C 1
ATOM 2230 O O . PHE A 1 277 ? -3.869 8.166 6.609 1.00 96.38 277 PHE A O 1
ATOM 2237 N N . LEU A 1 278 ? -5.505 6.639 6.408 1.00 96.88 278 LEU A N 1
ATOM 2238 C CA . LEU A 1 278 ? -6.396 7.237 7.401 1.00 96.88 278 LEU A CA 1
ATOM 2239 C C . LEU A 1 278 ? -5.728 7.417 8.759 1.00 96.88 278 LEU A C 1
ATOM 2241 O O . LEU A 1 278 ? -5.869 8.485 9.334 1.00 96.88 278 LEU A O 1
ATOM 2245 N N . VAL A 1 279 ? -4.957 6.441 9.249 1.00 95.12 279 VAL A N 1
ATOM 2246 C CA . VAL A 1 279 ? -4.202 6.576 10.512 1.00 95.12 279 VAL A CA 1
ATOM 2247 C C . VAL A 1 279 ? -3.264 7.787 10.494 1.00 95.12 279 VAL A C 1
ATOM 2249 O O . VAL A 1 279 ? -3.072 8.412 11.530 1.00 95.12 279 VAL A O 1
ATOM 2252 N N . ASN A 1 280 ? -2.699 8.128 9.332 1.00 92.31 280 ASN A N 1
ATOM 2253 C CA . ASN A 1 280 ? -1.782 9.260 9.180 1.00 92.31 280 ASN A CA 1
ATOM 2254 C C . ASN A 1 280 ? -2.488 10.571 8.789 1.00 92.31 280 ASN A C 1
ATOM 2256 O O . ASN A 1 280 ? -1.870 11.629 8.878 1.00 92.31 280 ASN A O 1
ATOM 2260 N N . SER A 1 281 ? -3.761 10.527 8.381 1.00 92.88 281 SER A N 1
ATOM 2261 C CA . SER A 1 281 ? -4.559 11.739 8.183 1.00 92.88 281 SER A CA 1
ATOM 2262 C C . SER A 1 281 ? -4.768 12.442 9.527 1.00 92.88 281 SER A C 1
ATOM 2264 O O . SER A 1 281 ? -4.917 11.804 10.570 1.00 92.88 281 SER A O 1
ATOM 2266 N N . GLY A 1 282 ? -4.763 13.771 9.511 1.00 89.94 282 GLY A N 1
ATOM 2267 C CA . GLY A 1 282 ? -5.094 14.600 10.671 1.00 89.94 282 GLY A CA 1
ATOM 2268 C C . GLY A 1 282 ? -6.595 14.861 10.809 1.00 89.94 282 GLY A C 1
ATOM 2269 O O . GLY A 1 282 ? -7.016 15.471 11.791 1.00 89.94 282 GLY A O 1
ATOM 2270 N N . ASP A 1 283 ? -7.407 14.424 9.844 1.00 94.69 283 ASP A N 1
ATOM 2271 C CA . ASP A 1 283 ? -8.841 14.676 9.831 1.00 94.69 283 ASP A CA 1
ATOM 2272 C C . ASP A 1 283 ? -9.568 13.708 10.787 1.00 94.69 283 ASP A C 1
ATOM 2274 O O . ASP A 1 283 ? -9.594 12.485 10.635 1.00 94.69 283 ASP A O 1
ATOM 2278 N N . TYR A 1 284 ? -10.177 14.274 11.825 1.00 96.44 284 TYR A N 1
ATOM 2279 C CA . TYR A 1 284 ? -10.969 13.523 12.796 1.00 96.44 284 TYR A CA 1
ATOM 2280 C C . TYR A 1 284 ? -12.241 12.930 12.174 1.00 96.44 284 TYR A C 1
ATOM 2282 O O . TYR A 1 284 ? -12.630 11.791 12.453 1.00 96.44 284 TYR A O 1
ATOM 2290 N N . ALA A 1 285 ? -12.904 13.704 11.315 1.00 96.69 285 ALA A N 1
ATOM 2291 C CA . ALA A 1 285 ? -14.161 13.325 10.702 1.00 96.69 285 ALA A CA 1
ATOM 2292 C C . ALA A 1 285 ? -13.970 12.153 9.737 1.00 96.69 285 ALA A C 1
ATOM 2294 O O . ALA A 1 285 ? -14.833 11.273 9.705 1.00 96.69 285 ALA A O 1
ATOM 2295 N N . ILE A 1 286 ? -12.872 12.094 8.974 1.00 96.75 286 ILE A N 1
ATOM 2296 C CA . ILE A 1 286 ? -12.648 10.992 8.025 1.00 96.75 286 ILE A CA 1
ATOM 2297 C C . ILE A 1 286 ? -12.468 9.656 8.757 1.00 96.75 286 ILE A C 1
ATOM 2299 O O . ILE A 1 286 ? -13.117 8.669 8.399 1.00 96.75 286 ILE A O 1
ATOM 2303 N N . LYS A 1 287 ? -11.693 9.649 9.852 1.00 97.75 287 LYS A N 1
ATOM 2304 C CA . LYS A 1 287 ? -11.507 8.485 10.735 1.00 97.75 287 LYS A CA 1
ATOM 2305 C C . LYS A 1 287 ? -12.832 8.038 11.343 1.00 97.75 287 LYS A C 1
ATOM 2307 O O . LYS A 1 287 ? -13.175 6.856 11.300 1.00 97.75 287 LYS A O 1
ATOM 2312 N N . LEU A 1 288 ? -13.611 8.991 11.857 1.00 97.81 288 LEU A N 1
ATOM 2313 C CA . LEU A 1 288 ? -14.902 8.710 12.474 1.00 97.81 288 LEU A CA 1
ATOM 2314 C C . LEU A 1 288 ? -15.915 8.147 11.467 1.00 97.81 288 LEU A C 1
ATOM 2316 O O . LEU A 1 288 ? -16.596 7.172 11.777 1.00 97.81 288 LEU A O 1
ATOM 2320 N N . ASN A 1 289 ? -16.008 8.723 10.262 1.00 97.56 289 ASN A N 1
ATOM 2321 C CA . ASN A 1 289 ? -16.901 8.231 9.206 1.00 97.56 289 ASN A CA 1
ATOM 2322 C C . ASN A 1 289 ? -16.515 6.814 8.764 1.00 97.56 289 ASN A C 1
ATOM 2324 O O . ASN A 1 289 ? -17.395 5.973 8.592 1.00 97.56 289 ASN A O 1
ATOM 2328 N N . PHE A 1 290 ? -15.215 6.532 8.635 1.00 98.31 290 PHE A N 1
ATOM 2329 C CA . PHE A 1 290 ? -14.728 5.195 8.312 1.00 98.31 290 PHE A CA 1
ATOM 2330 C C . PHE A 1 290 ? -15.116 4.167 9.387 1.00 98.31 290 PHE A C 1
ATOM 2332 O O . PHE A 1 290 ? -15.719 3.144 9.066 1.00 98.31 290 PHE A O 1
ATOM 2339 N N . LEU A 1 291 ? -14.842 4.452 10.668 1.00 98.06 291 LEU A N 1
ATOM 2340 C CA . LEU A 1 291 ? -15.157 3.532 11.770 1.00 98.06 291 LEU A CA 1
ATOM 2341 C C . LEU A 1 291 ? -16.663 3.387 12.032 1.00 98.06 291 LEU A C 1
ATOM 2343 O O . LEU A 1 291 ? -17.105 2.334 12.489 1.00 98.06 291 LEU A O 1
ATOM 2347 N N . LYS A 1 292 ? -17.467 4.417 11.736 1.00 97.06 292 LYS A N 1
ATOM 2348 C CA . LYS A 1 292 ? -18.934 4.355 11.837 1.00 97.06 292 LYS A CA 1
ATOM 2349 C C . LYS A 1 292 ? -19.604 3.706 10.628 1.00 97.06 292 LYS A C 1
ATOM 2351 O O . LYS A 1 292 ? -20.804 3.439 10.700 1.00 97.06 292 LYS A O 1
ATOM 2356 N N . HIS A 1 293 ? -18.873 3.432 9.548 1.00 98.19 293 HIS A N 1
ATOM 2357 C CA . HIS A 1 293 ? -19.442 2.792 8.370 1.00 98.19 293 HIS A CA 1
ATOM 2358 C C . HIS A 1 293 ? -20.011 1.412 8.735 1.00 98.19 293 HIS A C 1
ATOM 2360 O O . HIS A 1 293 ? -19.310 0.570 9.296 1.00 98.19 293 HIS A O 1
ATOM 2366 N N . GLN A 1 294 ? -21.273 1.157 8.377 1.00 97.75 294 GLN A N 1
ATOM 2367 C CA . GLN A 1 294 ? -22.036 -0.007 8.847 1.00 97.75 294 GLN A CA 1
ATOM 2368 C C . GLN A 1 294 ? -21.310 -1.345 8.623 1.00 97.75 294 GLN A C 1
ATOM 2370 O O . GLN A 1 294 ? -21.134 -2.109 9.564 1.00 97.75 294 GLN A O 1
ATOM 2375 N N . ILE A 1 295 ? -20.789 -1.582 7.413 1.00 98.25 295 ILE A N 1
ATOM 2376 C CA . ILE A 1 295 ? -20.062 -2.822 7.073 1.00 98.25 295 ILE A CA 1
ATOM 2377 C C . ILE A 1 295 ? -18.769 -2.986 7.899 1.00 98.25 295 ILE A C 1
ATOM 2379 O O . ILE A 1 295 ? -18.405 -4.097 8.277 1.00 98.25 295 ILE A O 1
ATOM 2383 N N . ILE A 1 296 ? -18.077 -1.884 8.218 1.00 98.31 296 ILE A N 1
ATOM 2384 C CA . ILE A 1 296 ? -16.867 -1.917 9.052 1.00 98.31 296 ILE A CA 1
ATOM 2385 C C . ILE A 1 296 ? -17.242 -2.254 10.496 1.00 98.31 296 ILE A C 1
ATOM 2387 O O . ILE A 1 296 ? -16.603 -3.109 11.105 1.00 98.31 296 ILE A O 1
ATOM 2391 N N . LYS A 1 297 ? -18.316 -1.654 11.026 1.00 97.69 297 LYS A N 1
ATOM 2392 C CA . LYS A 1 297 ? -18.838 -1.993 12.358 1.00 97.69 297 LYS A CA 1
ATOM 2393 C C . LYS A 1 297 ? -19.246 -3.460 12.460 1.00 97.69 297 LYS A C 1
ATOM 2395 O O . LYS A 1 297 ? -18.907 -4.111 13.441 1.00 97.69 297 LYS A O 1
ATOM 2400 N N . GLU A 1 298 ? -19.948 -3.984 11.458 1.00 97.88 298 GLU A N 1
ATOM 2401 C CA . GLU A 1 298 ? -20.362 -5.392 11.405 1.00 97.88 298 GLU A CA 1
ATOM 2402 C C . GLU A 1 298 ? -19.159 -6.335 11.368 1.00 97.88 298 GLU A C 1
ATOM 2404 O O . GLU A 1 298 ? -19.134 -7.342 12.073 1.00 97.88 298 GLU A O 1
ATOM 2409 N N . TYR A 1 299 ? -18.137 -5.997 10.584 1.00 98.19 299 TYR A N 1
ATOM 2410 C CA . TYR A 1 299 ? -16.882 -6.738 10.548 1.00 98.19 299 TYR A CA 1
ATOM 2411 C C . TYR A 1 299 ? -16.166 -6.746 11.907 1.00 98.19 299 TYR A C 1
ATOM 2413 O O . TYR A 1 299 ? -15.843 -7.820 12.411 1.00 98.19 299 TYR A O 1
ATOM 2421 N N . ILE A 1 300 ? -15.993 -5.577 12.535 1.00 97.75 300 ILE A N 1
ATOM 2422 C CA . ILE A 1 300 ? -15.375 -5.437 13.865 1.00 97.75 300 ILE A CA 1
ATOM 2423 C C . ILE A 1 300 ? -16.157 -6.241 14.912 1.00 97.75 300 ILE A C 1
ATOM 2425 O O . ILE A 1 300 ? -15.558 -6.996 15.671 1.00 97.75 300 ILE A O 1
ATOM 2429 N N . ALA A 1 301 ? -17.487 -6.127 14.929 1.00 96.56 301 ALA A N 1
ATOM 2430 C CA . ALA A 1 301 ? -18.336 -6.866 15.860 1.00 96.56 301 ALA A CA 1
ATOM 2431 C C . ALA A 1 301 ? -18.274 -8.385 15.631 1.00 96.56 301 ALA A C 1
ATOM 2433 O O . ALA A 1 301 ? -18.390 -9.158 16.574 1.00 96.56 301 ALA A O 1
ATOM 2434 N N . THR A 1 302 ? -18.092 -8.831 14.387 1.00 96.69 302 THR A N 1
ATOM 2435 C CA . THR A 1 302 ? -17.958 -10.262 14.079 1.00 96.69 302 THR A CA 1
ATOM 2436 C C . THR A 1 302 ? -16.618 -10.805 14.567 1.00 96.69 302 THR A C 1
ATOM 2438 O O . THR A 1 302 ? -16.597 -11.865 15.185 1.00 96.69 302 THR A O 1
ATOM 2441 N N . LEU A 1 303 ? -15.522 -10.065 14.358 1.00 96.06 303 LEU A N 1
ATOM 2442 C CA . LEU A 1 303 ? -14.212 -10.408 14.924 1.00 96.06 303 LEU A CA 1
ATOM 2443 C C . LEU A 1 303 ? -14.254 -10.448 16.453 1.00 96.06 303 LEU A C 1
ATOM 2445 O O . LEU A 1 303 ? -13.767 -11.393 17.060 1.00 96.06 303 LEU A O 1
ATOM 2449 N N . GLU A 1 304 ? -14.875 -9.444 17.076 1.00 93.94 304 GLU A N 1
ATOM 2450 C CA . GLU A 1 304 ? -15.011 -9.377 18.530 1.00 93.94 304 GLU A CA 1
ATOM 2451 C C . GLU A 1 304 ? -15.801 -10.565 19.082 1.00 93.94 304 GLU A C 1
ATOM 2453 O O . GLU A 1 304 ? -15.386 -11.139 20.081 1.00 93.94 304 GLU A O 1
ATOM 2458 N N . LYS A 1 305 ? -16.878 -11.000 18.421 1.00 93.44 305 LYS A N 1
ATOM 2459 C CA . LYS A 1 305 ? -17.700 -12.127 18.888 1.00 93.44 305 LYS A CA 1
ATOM 2460 C C . LYS A 1 305 ? -17.073 -13.497 18.668 1.00 93.44 305 LYS A C 1
ATOM 2462 O O . LYS A 1 305 ? -17.488 -14.444 19.335 1.00 93.44 305 LYS A O 1
ATOM 2467 N N . GLN A 1 306 ? -16.111 -13.637 17.756 1.00 92.12 306 GLN A N 1
ATOM 2468 C CA . GLN A 1 306 ? -15.472 -14.933 17.539 1.00 92.12 306 GLN A CA 1
ATOM 2469 C C . GLN A 1 306 ? -14.689 -15.381 18.777 1.00 92.12 306 GLN A C 1
ATOM 2471 O O . GLN A 1 306 ? -14.014 -14.594 19.444 1.00 92.12 306 GLN A O 1
ATOM 2476 N N . GLU A 1 307 ? -14.811 -16.667 19.102 1.00 88.38 307 GLU A N 1
ATOM 2477 C CA . GLU A 1 307 ? -14.102 -17.280 20.226 1.00 88.38 307 GLU A CA 1
ATOM 2478 C C . GLU A 1 307 ? -12.604 -17.406 19.926 1.00 88.38 307 GLU A C 1
ATOM 2480 O O . GLU A 1 307 ? -11.767 -17.058 20.758 1.00 88.38 307 GLU A O 1
ATOM 2485 N N . TYR A 1 308 ? -12.279 -17.811 18.695 1.00 87.56 308 TYR A N 1
ATOM 2486 C CA . TYR A 1 308 ? -10.919 -17.963 18.193 1.00 87.56 308 TYR A CA 1
ATOM 2487 C C . TYR A 1 308 ? -10.804 -17.367 16.792 1.00 87.56 308 TYR A C 1
ATOM 2489 O O . TYR A 1 308 ? -11.733 -17.474 15.997 1.00 87.56 308 TYR A O 1
ATOM 2497 N N . HIS A 1 309 ? -9.644 -16.787 16.484 1.00 90.19 309 HIS A N 1
ATOM 2498 C CA . HIS A 1 309 ? -9.310 -16.361 15.129 1.00 90.19 309 HIS A CA 1
ATOM 2499 C C . HIS A 1 309 ? -8.663 -17.506 14.348 1.00 90.19 309 HIS A C 1
ATOM 2501 O O . HIS A 1 309 ? -7.808 -18.228 14.868 1.00 90.19 309 HIS A O 1
ATOM 2507 N N . PHE A 1 310 ? -9.029 -17.633 13.078 1.00 86.31 310 PHE A N 1
ATOM 2508 C CA . PHE A 1 310 ? -8.468 -18.624 12.168 1.00 86.31 310 PHE A CA 1
ATOM 2509 C C . PHE A 1 310 ? -7.245 -18.083 11.419 1.00 86.31 310 PHE A C 1
ATOM 2511 O O . PHE A 1 310 ? -6.997 -16.880 11.372 1.00 86.31 310 PHE A O 1
ATOM 2518 N N . LEU A 1 311 ? -6.441 -18.993 10.855 1.00 84.19 311 LEU A N 1
ATOM 2519 C CA . LEU A 1 311 ? -5.310 -18.684 9.965 1.00 84.19 311 LEU A CA 1
ATOM 2520 C C . LEU A 1 311 ? -4.313 -17.638 10.515 1.00 84.19 311 LEU A C 1
ATOM 2522 O O . LEU A 1 311 ? -3.615 -16.978 9.746 1.00 84.19 311 LEU A O 1
ATOM 2526 N N . THR A 1 312 ? -4.193 -17.490 11.837 1.00 86.06 312 THR A N 1
ATOM 2527 C CA . THR A 1 312 ? -3.371 -16.442 12.480 1.00 86.06 312 THR A CA 1
ATOM 2528 C C . THR A 1 312 ? -1.889 -16.526 12.129 1.00 86.06 312 THR A C 1
ATOM 2530 O O . THR A 1 312 ? -1.200 -15.515 12.065 1.00 86.06 312 THR A O 1
ATOM 2533 N N . SER A 1 313 ? -1.401 -17.731 11.843 1.00 79.12 313 SER A N 1
ATOM 2534 C CA . SER A 1 313 ? -0.007 -17.984 11.479 1.00 79.12 313 SER A CA 1
ATOM 2535 C C . SER A 1 313 ? 0.262 -17.911 9.967 1.00 79.12 313 SER A C 1
ATOM 2537 O O . SER A 1 313 ? 1.414 -18.004 9.532 1.00 79.12 313 SER A O 1
ATOM 2539 N N . HIS A 1 314 ? -0.777 -17.680 9.156 1.00 81.94 314 HIS A N 1
ATOM 2540 C CA . HIS A 1 314 ? -0.668 -17.620 7.705 1.00 81.94 314 HIS A CA 1
ATOM 2541 C C . HIS A 1 314 ? -0.001 -16.312 7.249 1.00 81.94 314 HIS A C 1
ATOM 2543 O O . HIS A 1 314 ? -0.358 -15.227 7.702 1.00 81.94 314 HIS A O 1
ATOM 2549 N N . TRP A 1 315 ? 0.922 -16.370 6.278 1.00 81.12 315 TRP A N 1
ATOM 2550 C CA . TRP A 1 315 ? 1.669 -15.182 5.821 1.00 81.12 315 TRP A CA 1
ATOM 2551 C C . TRP A 1 315 ? 0.759 -14.037 5.350 1.00 81.12 315 TRP A C 1
ATOM 2553 O O . TRP A 1 315 ? 0.977 -12.871 5.666 1.00 81.12 315 TRP A O 1
ATOM 2563 N N . PHE A 1 316 ? -0.291 -14.372 4.604 1.00 86.38 316 PHE A N 1
ATOM 2564 C CA . PHE A 1 316 ? -1.272 -13.403 4.111 1.00 86.38 316 PHE A CA 1
ATOM 2565 C C . PHE A 1 316 ? -2.115 -12.715 5.194 1.00 86.38 316 PHE A C 1
ATOM 2567 O O . PHE A 1 316 ? -2.636 -11.629 4.939 1.00 86.38 316 PHE A O 1
ATOM 2574 N N . THR A 1 317 ? -2.198 -13.278 6.401 1.00 90.06 317 THR A N 1
ATOM 2575 C CA . THR A 1 317 ? -2.912 -12.665 7.533 1.00 90.06 317 THR A CA 1
ATOM 2576 C C . THR A 1 317 ? -2.284 -11.340 7.953 1.00 90.06 317 THR A C 1
ATOM 2578 O O . THR A 1 317 ? -2.979 -10.476 8.475 1.00 90.06 317 THR A O 1
ATOM 2581 N N . ARG A 1 318 ? -1.008 -11.111 7.618 1.00 91.62 318 ARG A N 1
ATOM 2582 C CA . ARG A 1 318 ? -0.284 -9.857 7.884 1.00 91.62 318 ARG A CA 1
ATOM 2583 C C . ARG A 1 318 ? -0.984 -8.604 7.351 1.00 91.62 318 ARG A C 1
ATOM 2585 O O . ARG A 1 318 ? -0.913 -7.548 7.968 1.00 91.62 318 ARG A O 1
ATOM 2592 N N . ILE A 1 319 ? -1.657 -8.705 6.203 1.00 93.69 319 ILE A N 1
ATOM 2593 C CA . ILE A 1 319 ? -2.369 -7.562 5.611 1.00 93.69 319 ILE A CA 1
ATOM 2594 C C . ILE A 1 319 ? -3.585 -7.201 6.473 1.00 93.69 319 ILE A C 1
ATOM 2596 O O . ILE A 1 319 ? -3.845 -6.032 6.743 1.00 93.69 319 ILE A O 1
ATOM 2600 N N . GLU A 1 320 ? -4.324 -8.208 6.935 1.00 96.12 320 GLU A N 1
ATOM 2601 C CA . GLU A 1 320 ? -5.495 -8.012 7.786 1.00 96.12 320 GLU A CA 1
ATOM 2602 C C . GLU A 1 320 ? -5.115 -7.636 9.222 1.00 96.12 320 GLU A C 1
ATOM 2604 O O . GLU A 1 320 ? -5.770 -6.789 9.824 1.00 96.12 320 GLU A O 1
ATOM 2609 N N . SER A 1 321 ? -4.022 -8.187 9.758 1.00 95.69 321 SER A N 1
ATOM 2610 C CA . SER A 1 321 ? -3.505 -7.799 11.072 1.00 95.69 321 SER A CA 1
ATOM 2611 C C . SER A 1 321 ? -3.084 -6.331 11.087 1.00 95.69 321 SER A C 1
ATOM 2613 O O . SER A 1 321 ? -3.427 -5.604 12.020 1.00 95.69 321 SER A O 1
ATOM 2615 N N . GLN A 1 322 ? -2.411 -5.859 10.032 1.00 96.81 322 GLN A N 1
ATOM 2616 C CA . GLN A 1 322 ? -2.046 -4.451 9.898 1.00 96.81 322 GLN A CA 1
ATOM 2617 C C . GLN A 1 322 ? -3.289 -3.558 9.762 1.00 96.81 322 GLN A C 1
ATOM 2619 O O . GLN A 1 322 ? -3.366 -2.506 10.402 1.00 96.81 322 GLN A O 1
ATOM 2624 N N . PHE A 1 323 ? -4.293 -4.002 9.003 1.00 97.81 323 PHE A N 1
ATOM 2625 C CA . PHE A 1 323 ? -5.582 -3.323 8.896 1.00 97.81 323 PHE A CA 1
ATOM 2626 C C . PHE A 1 323 ? -6.295 -3.194 10.257 1.00 97.81 323 PHE A C 1
ATOM 2628 O O . PHE A 1 323 ? -6.742 -2.105 10.620 1.00 97.81 323 PHE A O 1
ATOM 2635 N N . ILE A 1 324 ? -6.345 -4.268 11.051 1.00 97.94 324 ILE A N 1
ATOM 2636 C CA . ILE A 1 324 ? -6.938 -4.264 12.399 1.00 97.94 324 ILE A CA 1
ATOM 2637 C C . ILE A 1 324 ? -6.157 -3.350 13.341 1.00 97.94 324 ILE A C 1
ATOM 2639 O O . ILE A 1 324 ? -6.755 -2.550 14.060 1.00 97.94 324 ILE A O 1
ATOM 2643 N N . LEU A 1 325 ? -4.824 -3.402 13.307 1.00 97.88 325 LEU A N 1
ATOM 2644 C CA . LEU A 1 325 ? -3.990 -2.493 14.090 1.00 97.88 325 LEU A CA 1
ATOM 2645 C C . LEU A 1 325 ? -4.284 -1.025 13.742 1.00 97.88 325 LEU A C 1
ATOM 2647 O O . LEU A 1 325 ? -4.348 -0.179 14.634 1.00 97.88 325 LEU A O 1
ATOM 2651 N N . ASN A 1 326 ? -4.500 -0.717 12.462 1.00 98.00 326 ASN A N 1
ATOM 2652 C CA . ASN A 1 326 ? -4.861 0.625 12.017 1.00 98.00 326 ASN A CA 1
ATOM 2653 C C . ASN A 1 326 ? -6.268 1.038 12.484 1.00 98.00 326 ASN A C 1
ATOM 2655 O O . ASN A 1 326 ? -6.440 2.174 12.922 1.00 98.00 326 ASN A O 1
ATOM 2659 N N . ILE A 1 327 ? -7.252 0.128 12.474 1.00 98.38 327 ILE A N 1
ATOM 2660 C CA . ILE A 1 327 ? -8.580 0.355 13.077 1.00 98.38 327 ILE A CA 1
ATOM 2661 C C . ILE A 1 327 ? -8.446 0.747 14.553 1.00 98.38 327 ILE A C 1
ATOM 2663 O O . ILE A 1 327 ? -9.006 1.760 14.972 1.00 98.38 327 ILE A O 1
ATOM 2667 N N . LEU A 1 328 ? -7.672 -0.022 15.322 1.00 98.19 328 LEU A N 1
ATOM 2668 C CA . LEU A 1 328 ? -7.451 0.220 16.750 1.00 98.19 328 LEU A CA 1
ATOM 2669 C C . LEU A 1 328 ? -6.704 1.542 17.005 1.00 98.19 328 LEU A C 1
ATOM 2671 O O . LEU A 1 328 ? -6.988 2.258 17.960 1.00 98.19 328 LEU A O 1
ATOM 2675 N N . ARG A 1 329 ? -5.764 1.923 16.135 1.00 97.62 329 ARG A N 1
ATOM 2676 C CA . ARG A 1 329 ? -5.104 3.238 16.217 1.00 97.62 329 ARG A CA 1
ATOM 2677 C C . ARG A 1 329 ? -6.083 4.382 15.979 1.00 97.62 329 ARG A C 1
ATOM 2679 O O . ARG A 1 329 ? -6.123 5.310 16.782 1.00 97.62 329 ARG A O 1
ATOM 2686 N N . MET A 1 330 ? -6.907 4.286 14.935 1.00 97.88 330 MET A N 1
ATOM 2687 C CA . MET A 1 330 ? -7.935 5.292 14.655 1.00 97.88 330 MET A CA 1
ATOM 2688 C C . MET A 1 330 ? -8.946 5.408 15.801 1.00 97.88 330 MET A C 1
ATOM 2690 O O . MET A 1 330 ? -9.355 6.521 16.130 1.00 97.88 330 MET A O 1
ATOM 2694 N N . SER A 1 331 ? -9.323 4.294 16.444 1.00 97.69 331 SER A N 1
ATOM 2695 C CA . SER A 1 331 ? -10.296 4.321 17.540 1.00 97.69 331 SER A CA 1
ATOM 2696 C C . SER A 1 331 ? -9.803 5.124 18.741 1.00 97.69 331 SER A C 1
ATOM 2698 O O . SER A 1 331 ? -10.602 5.797 19.378 1.00 97.69 331 SER A O 1
ATOM 2700 N N . VAL A 1 332 ? -8.497 5.109 19.036 1.00 97.12 332 VAL A N 1
ATOM 2701 C CA . VAL A 1 332 ? -7.910 5.926 20.118 1.00 97.12 332 VAL A CA 1
ATOM 2702 C C . VAL A 1 332 ? -8.117 7.417 19.866 1.00 97.12 332 VAL A C 1
ATOM 2704 O O . VAL A 1 332 ? -8.418 8.166 20.795 1.00 97.12 332 VAL A O 1
ATOM 2707 N N . GLU A 1 333 ? -7.981 7.854 18.618 1.00 96.19 333 GLU A N 1
ATOM 2708 C CA . GLU A 1 333 ? -8.128 9.264 18.264 1.00 96.19 333 GLU A CA 1
ATOM 2709 C C . GLU A 1 333 ? -9.582 9.728 18.313 1.00 96.19 333 GLU A C 1
ATOM 2711 O O . GLU A 1 333 ? -9.846 10.831 18.786 1.00 96.19 333 GLU A O 1
ATOM 2716 N N . VAL A 1 334 ? -10.524 8.873 17.899 1.00 96.88 334 VAL A N 1
ATOM 2717 C CA . VAL A 1 334 ? -11.961 9.203 17.849 1.00 96.88 334 VAL A CA 1
ATOM 2718 C C . VAL A 1 334 ? -12.780 8.642 19.014 1.00 96.88 334 VAL A C 1
ATOM 2720 O O . VAL A 1 334 ? -14.008 8.639 18.967 1.00 96.88 334 VAL A O 1
ATOM 2723 N N . GLN A 1 335 ? -12.111 8.202 20.086 1.00 94.81 335 GLN A N 1
ATOM 2724 C CA . GLN A 1 335 ? -12.697 7.495 21.237 1.00 94.81 335 GLN A CA 1
ATOM 2725 C C . GLN A 1 335 ? -13.888 8.206 21.903 1.00 94.81 335 GLN A C 1
ATOM 2727 O O . GLN A 1 335 ? -14.673 7.565 22.587 1.00 94.81 335 GLN A O 1
ATOM 2732 N N . LYS A 1 336 ? -14.034 9.526 21.721 1.00 94.31 336 LYS A N 1
ATOM 2733 C CA . LYS A 1 336 ? -15.139 10.311 22.296 1.00 94.31 336 LYS A CA 1
ATOM 2734 C C . LYS A 1 336 ? -16.483 10.057 21.610 1.00 94.31 336 LYS A C 1
ATOM 2736 O O . LYS A 1 336 ? -17.517 10.266 22.230 1.00 94.31 336 LYS A O 1
ATOM 2741 N N . ASP A 1 337 ? -16.465 9.626 20.348 1.00 95.81 337 ASP A N 1
ATOM 2742 C CA . ASP A 1 337 ? -17.657 9.512 19.498 1.00 95.81 337 ASP A CA 1
ATOM 2743 C C . ASP A 1 337 ? -17.991 8.067 19.098 1.00 95.81 337 ASP A C 1
ATOM 2745 O O . ASP A 1 337 ? -18.847 7.846 18.229 1.00 95.81 337 ASP A O 1
ATOM 2749 N N . ILE A 1 338 ? -17.311 7.085 19.693 1.00 94.62 338 ILE A N 1
ATOM 2750 C CA . ILE A 1 338 ? -17.478 5.653 19.427 1.00 94.62 338 ILE A CA 1
ATOM 2751 C C . ILE A 1 338 ? -17.594 4.872 20.737 1.00 94.62 338 ILE A C 1
ATOM 2753 O O . ILE A 1 338 ? -17.139 5.319 21.784 1.00 94.62 338 ILE A O 1
ATOM 2757 N N . ASP A 1 339 ? -18.177 3.680 20.661 1.00 91.94 339 ASP A N 1
ATOM 2758 C CA . ASP A 1 339 ? -18.175 2.732 21.771 1.00 91.94 339 ASP A CA 1
ATOM 2759 C C . ASP A 1 339 ? -16.796 2.072 21.884 1.00 91.94 339 ASP A C 1
ATOM 2761 O O . ASP A 1 339 ? -16.413 1.286 21.018 1.00 91.94 339 ASP A O 1
ATOM 2765 N N . THR A 1 340 ? -16.043 2.409 22.932 1.00 93.19 340 THR A N 1
ATOM 2766 C CA . THR A 1 340 ? -14.673 1.926 23.151 1.00 93.19 340 THR A CA 1
ATOM 2767 C C . THR A 1 340 ? -14.607 0.468 23.609 1.00 93.19 340 THR A C 1
ATOM 2769 O O . THR A 1 340 ? -13.563 -0.165 23.431 1.00 93.19 340 THR A O 1
ATOM 2772 N N . SER A 1 341 ? -15.705 -0.096 24.127 1.00 91.62 341 SER A N 1
ATOM 2773 C CA . SER A 1 341 ? -15.731 -1.453 24.689 1.00 91.62 341 SER A CA 1
ATOM 2774 C C . SER A 1 341 ? -15.426 -2.526 23.638 1.00 91.62 341 SER A C 1
ATOM 2776 O O . SER A 1 341 ? -14.592 -3.406 23.863 1.00 91.62 341 SER A O 1
ATOM 2778 N N . VAL A 1 342 ? -16.006 -2.381 22.444 1.00 93.75 342 VAL A N 1
ATOM 2779 C CA . VAL A 1 342 ? -15.778 -3.271 21.297 1.00 93.75 342 VAL A CA 1
ATOM 2780 C C . VAL A 1 342 ? -14.309 -3.252 20.864 1.00 93.75 342 VAL A C 1
ATOM 2782 O O . VAL A 1 342 ? -13.725 -4.296 20.575 1.00 93.75 342 VAL A O 1
ATOM 2785 N N . PHE A 1 343 ? -13.676 -2.076 20.852 1.00 95.69 343 PHE A N 1
ATOM 2786 C CA . PHE A 1 343 ? -12.270 -1.941 20.455 1.00 95.69 343 PHE A CA 1
ATOM 2787 C C . PHE A 1 343 ? -11.316 -2.474 21.520 1.00 95.69 343 PHE A C 1
ATOM 2789 O O . PHE A 1 343 ? -10.278 -3.031 21.170 1.00 95.69 343 PHE A O 1
ATOM 2796 N N . TYR A 1 344 ? -11.662 -2.353 22.803 1.00 94.88 344 TYR A N 1
ATOM 2797 C CA . TYR A 1 344 ? -10.915 -2.996 23.879 1.00 94.88 344 TYR A CA 1
ATOM 2798 C C . TYR A 1 344 ? -10.939 -4.521 23.744 1.00 94.88 344 TYR A C 1
ATOM 2800 O O . TYR A 1 344 ? -9.879 -5.150 23.716 1.00 94.88 344 TYR A O 1
ATOM 2808 N N . ALA A 1 345 ? -12.131 -5.108 23.599 1.00 93.00 345 ALA A N 1
ATOM 2809 C CA . ALA A 1 345 ? -12.291 -6.552 23.451 1.00 93.00 345 ALA A CA 1
ATOM 2810 C C . ALA A 1 345 ? -11.541 -7.072 22.214 1.00 93.00 345 ALA A C 1
ATOM 2812 O O . ALA A 1 345 ? -10.782 -8.042 22.304 1.00 93.00 345 ALA A O 1
ATOM 2813 N N . LEU A 1 346 ? -11.668 -6.369 21.082 1.00 95.19 346 LEU A N 1
ATOM 2814 C CA . LEU A 1 346 ? -10.916 -6.681 19.871 1.00 95.19 346 LEU A CA 1
ATOM 2815 C C . LEU A 1 346 ? -9.401 -6.560 20.083 1.00 95.19 346 LEU A C 1
ATOM 2817 O O . LEU A 1 346 ? -8.670 -7.440 19.640 1.00 95.19 346 LEU A O 1
ATOM 2821 N N . ALA A 1 347 ? -8.910 -5.516 20.760 1.00 95.25 347 ALA A N 1
ATOM 2822 C CA . ALA A 1 347 ? -7.477 -5.326 20.992 1.00 95.25 347 ALA A CA 1
ATOM 2823 C C . ALA A 1 347 ? -6.864 -6.472 21.803 1.00 95.25 347 ALA A C 1
ATOM 2825 O O . ALA A 1 347 ? -5.790 -6.949 21.443 1.00 95.25 347 ALA A O 1
ATOM 2826 N N . VAL A 1 348 ? -7.551 -6.934 22.853 1.00 92.06 348 VAL A N 1
ATOM 2827 C CA . VAL A 1 348 ? -7.109 -8.078 23.666 1.00 92.06 348 VAL A CA 1
ATOM 2828 C C . VAL A 1 348 ? -7.088 -9.359 22.828 1.00 92.06 348 VAL A C 1
ATOM 2830 O O . VAL A 1 348 ? -6.079 -10.062 22.814 1.00 92.06 348 VAL A O 1
ATOM 2833 N N . LYS A 1 349 ? -8.158 -9.641 22.073 1.00 91.75 349 LYS A N 1
ATOM 2834 C CA . LYS A 1 349 ? -8.241 -10.839 21.219 1.00 91.75 349 LYS A CA 1
ATOM 2835 C C . LYS A 1 349 ? -7.235 -10.822 20.067 1.00 91.75 349 LYS A C 1
ATOM 2837 O O . LYS A 1 349 ? -6.682 -11.859 19.717 1.00 91.75 349 LYS A O 1
ATOM 2842 N N . ALA A 1 350 ? -6.970 -9.659 19.477 1.00 92.31 350 ALA A N 1
ATOM 2843 C CA . ALA A 1 350 ? -6.058 -9.518 18.345 1.00 92.31 350 ALA A CA 1
ATOM 2844 C C . ALA A 1 350 ? -4.580 -9.729 18.719 1.00 92.31 350 ALA A C 1
ATOM 2846 O O . ALA A 1 350 ? -3.758 -9.912 17.823 1.00 92.31 350 ALA A O 1
ATOM 2847 N N . LEU A 1 351 ? -4.221 -9.775 20.011 1.00 91.56 351 LEU A N 1
ATOM 2848 C CA . LEU A 1 351 ? -2.843 -10.047 20.441 1.00 91.56 351 LEU A CA 1
ATOM 2849 C C . LEU A 1 351 ? -2.292 -11.372 19.899 1.00 91.56 351 LEU A C 1
ATOM 2851 O O . LEU A 1 351 ? -1.108 -11.441 19.587 1.00 91.56 351 LEU A O 1
ATOM 2855 N N . CYS A 1 352 ? -3.136 -12.395 19.721 1.00 88.88 352 CYS A N 1
ATOM 2856 C CA . CYS A 1 352 ? -2.722 -13.681 19.148 1.00 88.88 352 CYS A CA 1
ATOM 2857 C C . CYS A 1 352 ? -2.518 -13.653 17.621 1.00 88.88 352 CYS A C 1
ATOM 2859 O O . CYS A 1 352 ? -2.026 -14.623 17.048 1.00 88.88 352 CYS A O 1
ATOM 2861 N N . VAL A 1 353 ? -2.913 -12.560 16.961 1.00 90.06 353 VAL A N 1
ATOM 2862 C CA . VAL A 1 353 ? -2.809 -12.369 15.507 1.00 90.06 353 VAL A CA 1
ATOM 2863 C C . VAL A 1 353 ? -1.524 -11.626 15.135 1.00 90.06 353 VAL A C 1
ATOM 2865 O O . VAL A 1 353 ? -0.997 -11.793 14.035 1.00 90.06 353 VAL A O 1
ATOM 2868 N N . PHE A 1 354 ? -1.010 -10.781 16.029 1.00 90.44 354 PHE A N 1
ATOM 2869 C CA . PHE A 1 354 ? 0.140 -9.934 15.740 1.00 90.44 354 PHE A CA 1
ATOM 2870 C C . PHE A 1 354 ? 1.456 -10.722 15.712 1.00 90.44 354 PHE A C 1
ATOM 2872 O O . PHE A 1 354 ? 1.786 -11.471 16.627 1.00 90.44 354 PHE A O 1
ATOM 2879 N N . SER A 1 355 ? 2.235 -10.513 14.649 1.00 85.44 355 SER A N 1
ATOM 2880 C CA . SER A 1 355 ? 3.598 -11.038 14.494 1.00 85.44 355 SER A CA 1
ATOM 2881 C C . SER A 1 355 ? 4.656 -10.098 15.094 1.00 85.44 355 SER A C 1
ATOM 2883 O O . SER A 1 355 ? 4.353 -8.967 15.479 1.00 85.44 355 SER A O 1
ATOM 2885 N N . SER A 1 356 ? 5.924 -10.528 15.101 1.00 84.25 356 SER A N 1
ATOM 2886 C CA . SER A 1 356 ? 7.078 -9.717 15.533 1.00 84.25 356 SER A CA 1
ATOM 2887 C C . SER A 1 356 ? 7.162 -8.345 14.849 1.00 84.25 356 SER A C 1
ATOM 2889 O O . SER A 1 356 ? 7.533 -7.359 15.483 1.00 84.25 356 SER A O 1
ATOM 2891 N N . GLU A 1 357 ? 6.736 -8.250 13.590 1.00 84.62 357 GLU A N 1
ATOM 2892 C CA . GLU A 1 357 ? 6.694 -7.005 12.804 1.00 84.62 357 GLU A CA 1
ATOM 2893 C C . GLU A 1 357 ? 5.778 -5.938 13.432 1.00 84.62 357 GLU A C 1
ATOM 2895 O O . GLU A 1 357 ? 5.976 -4.738 13.246 1.00 84.62 357 GLU A O 1
ATOM 2900 N N . HIS A 1 358 ? 4.797 -6.361 14.232 1.00 89.88 358 HIS A N 1
ATOM 2901 C CA . HIS A 1 358 ? 3.817 -5.487 14.866 1.00 89.88 358 HIS A CA 1
ATOM 2902 C C . HIS A 1 358 ? 4.205 -5.088 16.295 1.00 89.88 358 HIS A C 1
ATOM 2904 O O . HIS A 1 358 ? 3.400 -4.455 16.973 1.00 89.88 358 HIS A O 1
ATOM 2910 N N . LYS A 1 359 ? 5.418 -5.399 16.770 1.00 90.06 359 LYS A N 1
ATOM 2911 C CA . LYS A 1 359 ? 5.859 -5.154 18.158 1.00 90.06 359 LYS A CA 1
ATOM 2912 C C . LYS A 1 359 ? 5.595 -3.722 18.647 1.00 90.06 359 LYS A C 1
ATOM 2914 O O . LYS A 1 359 ? 4.954 -3.534 19.677 1.00 90.06 359 LYS A O 1
ATOM 2919 N N . LYS A 1 360 ? 5.979 -2.710 17.855 1.00 90.81 360 LYS A N 1
ATOM 2920 C CA . LYS A 1 360 ? 5.691 -1.286 18.145 1.00 90.81 360 LYS A CA 1
ATOM 2921 C C . LYS A 1 360 ? 4.184 -0.982 18.168 1.00 90.81 360 LYS A C 1
ATOM 2923 O O . LYS A 1 360 ? 3.716 -0.101 18.882 1.00 90.81 360 LYS A O 1
ATOM 2928 N N . GLY A 1 361 ? 3.411 -1.696 17.353 1.00 92.44 361 GLY A N 1
ATOM 2929 C CA . GLY A 1 361 ? 1.952 -1.646 17.354 1.00 92.44 361 GLY A CA 1
ATOM 2930 C C . GLY A 1 361 ? 1.354 -2.205 18.640 1.00 92.44 361 GLY A C 1
ATOM 2931 O O . GLY A 1 361 ? 0.520 -1.545 19.247 1.00 92.44 361 GLY A O 1
ATOM 2932 N N . VAL A 1 362 ? 1.820 -3.370 19.087 1.00 92.69 362 VAL A N 1
ATOM 2933 C CA . VAL A 1 362 ? 1.379 -3.999 20.340 1.00 92.69 362 VAL A CA 1
ATOM 2934 C C . VAL A 1 362 ? 1.709 -3.113 21.542 1.00 92.69 362 VAL A C 1
ATOM 2936 O O . VAL A 1 362 ? 0.840 -2.886 22.381 1.00 92.69 362 VAL A O 1
ATOM 2939 N N . GLU A 1 363 ? 2.908 -2.526 21.584 1.00 92.25 363 GLU A N 1
ATOM 2940 C CA . GLU A 1 363 ? 3.288 -1.549 22.614 1.00 92.25 363 GLU A CA 1
ATOM 2941 C C . GLU A 1 363 ? 2.310 -0.364 22.667 1.00 92.25 363 GLU A C 1
ATOM 2943 O O . GLU A 1 363 ? 1.837 0.035 23.736 1.00 92.25 363 GLU A O 1
ATOM 2948 N N . PHE A 1 364 ? 1.944 0.169 21.497 1.00 94.50 364 PHE A N 1
ATOM 2949 C CA . PHE A 1 364 ? 0.931 1.213 21.399 1.00 94.50 364 PHE A CA 1
ATOM 2950 C C . PHE A 1 364 ? -0.418 0.749 21.971 1.00 94.50 364 PHE A C 1
ATOM 2952 O O . PHE A 1 364 ? -1.019 1.483 22.756 1.00 94.50 364 PHE A O 1
ATOM 2959 N N . LEU A 1 365 ? -0.886 -0.457 21.628 1.00 94.62 365 LEU A N 1
ATOM 2960 C CA . LEU A 1 365 ? -2.161 -0.993 22.125 1.00 94.62 365 LEU A CA 1
ATOM 2961 C C . LEU A 1 365 ? -2.151 -1.175 23.643 1.00 94.62 365 LEU A C 1
ATOM 2963 O O . LEU A 1 365 ? -3.128 -0.826 24.303 1.00 94.62 365 LEU A O 1
ATOM 2967 N N . PHE A 1 366 ? -1.040 -1.652 24.204 1.00 92.38 366 PHE A N 1
ATOM 2968 C CA . PHE A 1 366 ? -0.865 -1.790 25.649 1.00 92.38 366 PHE A CA 1
ATOM 2969 C C . PHE A 1 366 ? -1.032 -0.441 26.339 1.00 92.38 366 PHE A C 1
ATOM 2971 O O . PHE A 1 366 ? -1.808 -0.312 27.284 1.00 92.38 366 PHE A O 1
ATOM 2978 N N . LYS A 1 367 ? -0.363 0.588 25.817 1.00 91.56 367 LYS A N 1
ATOM 2979 C CA . LYS A 1 367 ? -0.377 1.932 26.395 1.00 91.56 367 LYS A CA 1
ATOM 2980 C C . LYS A 1 367 ? -1.699 2.676 26.198 1.00 91.56 367 LYS A C 1
ATOM 2982 O O . LYS A 1 367 ? -2.072 3.482 27.047 1.00 91.56 367 LYS A O 1
ATOM 2987 N N . LYS A 1 368 ? -2.363 2.493 25.055 1.00 94.81 368 LYS A N 1
ATOM 2988 C CA . LYS A 1 368 ? -3.472 3.359 24.619 1.00 94.81 368 LYS A CA 1
ATOM 2989 C C . LYS A 1 368 ? -4.846 2.704 24.652 1.00 94.81 368 LYS A C 1
ATOM 2991 O O . LYS A 1 368 ? -5.824 3.438 24.598 1.00 94.81 368 LYS A O 1
ATOM 2996 N N . ILE A 1 369 ? -4.925 1.377 24.762 1.00 94.25 369 ILE A N 1
ATOM 2997 C CA . ILE A 1 369 ? -6.196 0.642 24.778 1.00 94.25 369 ILE A CA 1
ATOM 2998 C C . ILE A 1 369 ? -6.258 -0.326 25.963 1.00 94.25 369 ILE A C 1
ATOM 3000 O O . ILE A 1 369 ? -7.070 -0.133 26.860 1.00 94.25 369 ILE A O 1
ATOM 3004 N N . ILE A 1 370 ? -5.392 -1.342 26.006 1.00 91.88 370 ILE A N 1
ATOM 3005 C CA . ILE A 1 370 ? -5.543 -2.489 26.922 1.00 91.88 370 ILE A CA 1
ATOM 3006 C C . ILE A 1 370 ? -5.343 -2.084 28.386 1.00 91.88 370 ILE A C 1
ATOM 3008 O O . ILE A 1 370 ? -6.150 -2.431 29.243 1.00 91.88 370 ILE A O 1
ATOM 3012 N N . PHE A 1 371 ? -4.303 -1.308 28.684 1.00 88.31 371 PHE A N 1
ATOM 3013 C CA . PHE A 1 371 ? -4.065 -0.782 30.032 1.00 88.31 371 PHE A CA 1
ATOM 3014 C C . PHE A 1 371 ? -4.486 0.691 30.135 1.00 88.31 371 PHE A C 1
ATOM 3016 O O . PHE A 1 371 ? -3.909 1.464 30.895 1.00 88.31 371 PHE A O 1
ATOM 3023 N N . CYS A 1 372 ? -5.490 1.102 29.348 1.00 86.69 372 CYS A N 1
ATOM 3024 C CA . CYS A 1 372 ? -5.991 2.471 29.322 1.00 86.69 372 CYS A CA 1
ATOM 3025 C C . CYS A 1 372 ? -7.394 2.570 29.926 1.00 86.69 372 CYS A C 1
ATOM 3027 O O . CYS A 1 372 ? -8.334 1.922 29.470 1.00 86.69 372 CYS A O 1
ATOM 3029 N N . ARG A 1 373 ? -7.556 3.454 30.917 1.00 84.81 373 ARG A N 1
ATOM 3030 C CA . ARG A 1 373 ? -8.828 3.636 31.636 1.00 84.81 373 ARG A CA 1
ATOM 3031 C C . ARG A 1 373 ? -9.990 4.058 30.731 1.00 84.81 373 ARG A C 1
ATOM 3033 O O . ARG A 1 373 ? -11.116 3.681 31.014 1.00 84.81 373 ARG A O 1
ATOM 3040 N N . SER A 1 374 ? -9.740 4.814 29.656 1.00 86.19 374 SER A N 1
ATOM 3041 C CA . SER A 1 374 ? -10.804 5.281 28.748 1.00 86.19 374 SER A CA 1
ATOM 3042 C C . SER A 1 374 ? -11.374 4.185 27.843 1.00 86.19 374 SER A C 1
ATOM 3044 O O . SER A 1 374 ? -12.475 4.334 27.316 1.00 86.19 374 SER A O 1
ATOM 3046 N N . PHE A 1 375 ? -10.638 3.089 27.669 1.00 86.75 375 PHE A N 1
ATOM 3047 C CA . PHE A 1 375 ? -11.061 1.934 26.879 1.00 86.75 375 PHE A CA 1
ATOM 3048 C C . PHE A 1 375 ? -11.548 0.773 27.740 1.00 86.75 375 PHE A C 1
ATOM 3050 O O . PHE A 1 375 ? -12.166 -0.149 27.219 1.00 86.75 375 PHE A O 1
ATOM 3057 N N . TYR A 1 376 ? -11.280 0.806 29.042 1.00 81.31 376 TYR A N 1
ATOM 3058 C CA . TYR A 1 376 ? -11.563 -0.305 29.932 1.00 81.31 376 TYR A CA 1
ATOM 3059 C C . TYR A 1 376 ? -13.083 -0.451 30.162 1.00 81.31 376 TYR A C 1
ATOM 3061 O O . TYR A 1 376 ? -13.691 0.452 30.744 1.00 81.31 376 TYR A O 1
ATOM 3069 N N . PRO A 1 377 ? -13.723 -1.557 29.732 1.00 77.25 377 PRO A N 1
ATOM 3070 C CA . PRO A 1 377 ? -15.162 -1.732 29.887 1.00 77.25 377 PRO A CA 1
ATOM 3071 C C . PRO A 1 377 ? -15.540 -1.842 31.364 1.00 77.25 377 PRO A C 1
ATOM 3073 O O . PRO A 1 377 ? -14.876 -2.545 32.131 1.00 77.25 377 PRO A O 1
ATOM 3076 N N . SER A 1 378 ? -16.654 -1.223 31.761 1.00 71.50 378 SER A N 1
ATOM 3077 C CA . SER A 1 378 ? -17.169 -1.318 33.134 1.00 71.50 378 SER A CA 1
ATOM 3078 C C . SER A 1 378 ? -17.459 -2.766 33.550 1.00 71.50 378 SER A C 1
ATOM 3080 O O . SER A 1 378 ? -17.261 -3.123 34.703 1.00 71.50 378 SER A O 1
ATOM 3082 N N . GLU A 1 379 ? -17.859 -3.628 32.613 1.00 68.44 379 GLU A N 1
ATOM 3083 C CA . GLU A 1 379 ? -18.118 -5.053 32.864 1.00 68.44 379 GLU A CA 1
ATOM 3084 C C . GLU A 1 379 ? -16.842 -5.859 33.140 1.00 68.44 379 GLU A C 1
ATOM 3086 O O . GLU A 1 379 ? -16.810 -6.674 34.061 1.00 68.44 379 GLU A O 1
ATOM 3091 N N . ALA A 1 380 ? -15.773 -5.619 32.370 1.00 67.00 380 ALA A N 1
ATOM 3092 C CA . ALA A 1 380 ? -14.471 -6.246 32.599 1.00 67.00 380 ALA A CA 1
ATOM 3093 C C . ALA A 1 380 ? -13.896 -5.812 33.952 1.00 67.00 380 ALA A C 1
ATOM 3095 O O . ALA A 1 380 ? -13.314 -6.609 34.682 1.00 67.00 380 ALA A O 1
ATOM 3096 N N . LEU A 1 381 ? -14.126 -4.551 34.311 1.00 66.19 381 LEU A N 1
ATOM 3097 C CA . LEU A 1 381 ? -13.758 -4.002 35.603 1.00 66.19 381 LEU A CA 1
ATOM 3098 C C . LEU A 1 381 ? -14.517 -4.672 36.747 1.00 66.19 381 LEU A C 1
ATOM 3100 O O . LEU A 1 381 ? -13.889 -5.120 37.696 1.00 66.19 381 LEU A O 1
ATOM 3104 N N . LEU A 1 382 ? -15.837 -4.819 36.633 1.00 64.25 382 LEU A N 1
ATOM 3105 C CA . LEU A 1 382 ? -16.655 -5.494 37.644 1.00 64.25 382 LEU A CA 1
ATOM 3106 C C . LEU A 1 382 ? -16.326 -6.988 37.788 1.00 64.25 382 LEU A C 1
ATOM 3108 O O . LEU A 1 382 ? -16.402 -7.504 38.894 1.00 64.25 382 LEU A O 1
ATOM 3112 N N . LYS A 1 383 ? -15.937 -7.678 36.705 1.00 65.94 383 LYS A N 1
ATOM 3113 C CA . LYS A 1 383 ? -15.488 -9.083 36.761 1.00 65.94 383 LYS A CA 1
ATOM 3114 C C . LYS A 1 383 ? -14.121 -9.264 37.419 1.00 65.94 383 LYS A C 1
ATOM 3116 O O . LYS A 1 383 ? -13.904 -10.282 38.063 1.00 65.94 383 LYS A O 1
ATOM 3121 N N . ASN A 1 384 ? -13.205 -8.320 37.211 1.00 61.84 384 ASN A N 1
ATOM 3122 C CA . ASN A 1 384 ? -11.839 -8.392 37.738 1.00 61.84 384 ASN A CA 1
ATOM 3123 C C . ASN A 1 384 ? -11.710 -7.804 39.153 1.00 61.84 384 ASN A C 1
ATOM 3125 O O . ASN A 1 384 ? -10.669 -7.957 39.785 1.00 61.84 384 ASN A O 1
ATOM 3129 N N . LEU A 1 385 ? -12.744 -7.119 39.641 1.00 60.62 385 LEU A N 1
ATOM 3130 C CA . LEU A 1 385 ? -12.858 -6.705 41.031 1.00 60.62 385 LEU A CA 1
ATOM 3131 C C . LEU A 1 385 ? -13.483 -7.848 41.821 1.00 60.62 385 LEU A C 1
ATOM 3133 O O . LEU A 1 385 ? -14.698 -8.042 41.792 1.00 60.62 385 LEU A O 1
ATOM 3137 N N . ASP A 1 386 ? -12.655 -8.590 42.548 1.00 54.84 386 ASP A N 1
ATOM 3138 C CA . ASP A 1 386 ? -13.161 -9.479 43.583 1.00 54.84 386 ASP A CA 1
ATOM 3139 C C . ASP A 1 386 ? -13.731 -8.595 44.702 1.00 54.84 386 ASP A C 1
ATOM 3141 O O . ASP A 1 386 ? -13.005 -8.062 45.538 1.00 54.84 386 ASP A O 1
ATOM 3145 N N . LEU A 1 387 ? -15.049 -8.359 44.682 1.00 51.88 387 LEU A N 1
ATOM 3146 C CA . LEU A 1 387 ? -15.755 -7.488 45.639 1.00 51.88 387 LEU A CA 1
ATOM 3147 C C . LEU A 1 387 ? -15.588 -7.941 47.105 1.00 51.88 387 LEU A C 1
ATOM 3149 O O . LEU A 1 387 ? -15.981 -7.217 48.019 1.00 51.88 387 LEU A O 1
ATOM 3153 N N . ASN A 1 388 ? -15.015 -9.128 47.324 1.00 51.81 388 ASN A N 1
ATOM 3154 C CA . ASN A 1 388 ? -14.721 -9.697 48.634 1.00 51.81 388 ASN A CA 1
ATOM 3155 C C . ASN A 1 388 ? -13.424 -9.157 49.258 1.00 51.81 388 ASN A C 1
ATOM 3157 O O . ASN A 1 388 ? -13.286 -9.185 50.481 1.00 51.81 388 ASN A O 1
ATOM 3161 N N . GLU A 1 389 ? -12.496 -8.623 48.461 1.00 52.84 389 GLU A N 1
ATOM 3162 C CA . GLU A 1 389 ? -11.276 -7.986 48.952 1.00 52.84 389 GLU A CA 1
ATOM 3163 C C . GLU A 1 389 ? -11.415 -6.476 48.762 1.00 52.84 389 GLU A C 1
ATO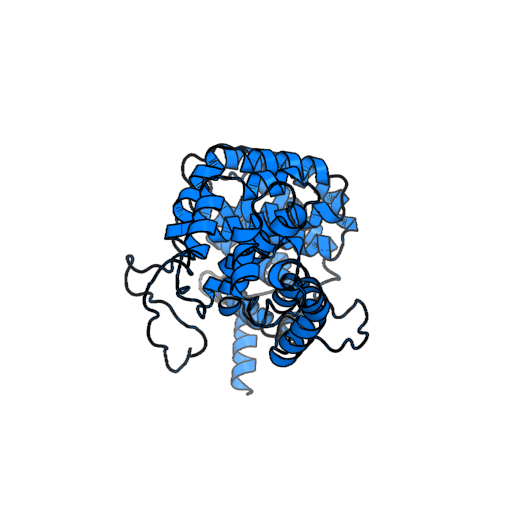M 3165 O O . GLU A 1 389 ? -11.344 -5.978 47.644 1.00 52.84 389 GLU A O 1
ATOM 3170 N N . GLY A 1 390 ? -11.624 -5.727 49.852 1.00 52.81 390 GLY A N 1
ATOM 3171 C CA . GLY A 1 390 ? -11.877 -4.274 49.884 1.00 52.81 390 GLY A CA 1
ATOM 3172 C C . GLY A 1 390 ? -10.775 -3.357 49.321 1.00 52.81 390 GLY A C 1
ATOM 3173 O O . GLY A 1 390 ? -10.649 -2.207 49.741 1.00 52.81 390 GLY A O 1
ATOM 3174 N N . THR A 1 391 ? -9.958 -3.841 48.390 1.00 56.06 391 THR A N 1
ATOM 3175 C CA . THR A 1 391 ? -9.080 -3.041 47.546 1.00 56.06 391 THR A CA 1
ATOM 3176 C C . THR A 1 391 ? -9.916 -2.100 46.685 1.00 56.06 391 THR A C 1
ATOM 3178 O O . THR A 1 391 ? -10.791 -2.505 45.921 1.00 56.06 391 THR A O 1
ATOM 3181 N N . SER A 1 392 ? -9.693 -0.795 46.853 1.00 62.03 392 SER A N 1
ATOM 3182 C CA . SER A 1 392 ? -10.447 0.187 46.088 1.00 62.03 392 SER A CA 1
ATOM 3183 C C . SER A 1 392 ? -10.098 0.064 44.605 1.00 62.03 392 SER A C 1
ATOM 3185 O O . SER A 1 392 ? -8.950 -0.145 44.219 1.00 62.03 392 SER A O 1
ATOM 3187 N N . LEU A 1 393 ? -11.107 0.256 43.764 1.00 62.50 393 LEU A N 1
ATOM 3188 C CA . LEU A 1 393 ? -11.029 0.396 42.308 1.00 62.50 393 LEU A CA 1
ATOM 3189 C C . LEU A 1 393 ? -9.860 1.294 41.849 1.00 62.50 393 LEU A C 1
ATOM 3191 O O . LEU A 1 393 ? -9.237 1.071 40.812 1.00 62.50 393 LEU A O 1
ATOM 3195 N N . GLU A 1 394 ? -9.541 2.307 42.656 1.00 63.62 394 GLU A N 1
ATOM 3196 C CA . GLU A 1 394 ? -8.421 3.218 42.446 1.00 63.62 394 GLU A CA 1
ATOM 3197 C C . GLU A 1 394 ? -7.049 2.552 42.595 1.00 63.62 394 GLU A C 1
ATOM 3199 O O . GLU A 1 394 ? -6.124 2.959 41.899 1.00 63.62 394 GLU A O 1
ATOM 3204 N N . VAL A 1 395 ? -6.893 1.550 43.466 1.00 67.44 395 VAL A N 1
ATOM 3205 C CA . VAL A 1 395 ? -5.644 0.788 43.639 1.00 67.44 395 VAL A CA 1
ATOM 3206 C C . VAL A 1 395 ? -5.377 -0.071 42.406 1.00 67.44 395 VAL A C 1
ATOM 3208 O O . VAL A 1 395 ? -4.308 0.049 41.814 1.00 67.44 395 VAL A O 1
ATOM 3211 N N . SER A 1 396 ? -6.363 -0.837 41.928 1.00 66.00 396 SER A N 1
ATOM 3212 C CA . SER A 1 396 ? -6.219 -1.627 40.692 1.00 66.00 396 SER A CA 1
ATOM 3213 C C . SER A 1 396 ? -5.903 -0.736 39.489 1.00 66.00 396 SER A C 1
ATOM 3215 O O . SER A 1 396 ? -5.066 -1.067 38.652 1.00 66.00 396 SER A O 1
ATOM 3217 N N . PHE A 1 397 ? -6.506 0.454 39.440 1.00 68.56 397 PHE A N 1
ATOM 3218 C CA . PHE A 1 397 ? -6.216 1.446 38.414 1.00 68.56 397 PHE A CA 1
ATOM 3219 C C . PHE A 1 397 ? -4.873 2.167 38.564 1.00 68.56 397 PHE A C 1
ATOM 3221 O O . PHE A 1 397 ? -4.356 2.660 37.557 1.00 68.56 397 PHE A O 1
ATOM 3228 N N . LYS A 1 398 ? -4.324 2.287 39.777 1.00 70.94 398 LYS A N 1
ATOM 3229 C CA . LYS A 1 398 ? -2.955 2.778 40.016 1.00 70.94 398 LYS A CA 1
ATOM 3230 C C . LYS A 1 398 ? -1.921 1.732 39.596 1.00 70.94 398 LYS A C 1
ATOM 3232 O O . LYS A 1 398 ? -0.891 2.104 39.052 1.00 70.94 398 LYS A O 1
ATOM 3237 N N . ASN A 1 399 ? -2.253 0.450 39.734 1.00 78.69 399 ASN A N 1
ATOM 3238 C CA . ASN A 1 399 ? -1.357 -0.658 39.408 1.00 78.69 399 ASN A CA 1
ATOM 3239 C C . ASN A 1 399 ? -1.394 -1.066 37.922 1.00 78.69 399 ASN A C 1
ATOM 3241 O O . ASN A 1 399 ? -0.565 -1.864 37.498 1.00 78.69 399 ASN A O 1
ATOM 3245 N N . LEU A 1 400 ? -2.312 -0.531 37.100 1.00 79.44 400 LEU A N 1
ATOM 3246 C CA . LEU A 1 400 ? -2.361 -0.838 35.658 1.00 79.44 400 LEU A CA 1
ATOM 3247 C C . LEU A 1 400 ? -1.039 -0.544 34.944 1.00 79.44 400 LEU A C 1
ATOM 3249 O O . LEU A 1 400 ? -0.659 -1.289 34.041 1.00 79.44 400 LEU A O 1
ATOM 3253 N N . ASP A 1 401 ? -0.350 0.531 35.336 1.00 79.69 401 ASP A N 1
ATOM 3254 C CA . ASP A 1 401 ? 0.958 0.857 34.777 1.00 79.69 401 ASP A CA 1
ATOM 3255 C C . ASP A 1 401 ? 1.985 -0.222 35.140 1.00 79.69 401 ASP A C 1
ATOM 3257 O O . ASP A 1 401 ? 2.669 -0.715 34.251 1.00 79.69 401 ASP A O 1
ATOM 3261 N N . GLU A 1 402 ? 2.037 -0.673 36.395 1.00 82.00 402 GLU A N 1
ATOM 3262 C CA . GLU A 1 402 ? 2.941 -1.747 36.836 1.00 82.00 402 GLU A CA 1
ATOM 3263 C C . GLU A 1 402 ? 2.643 -3.076 36.128 1.00 82.00 402 GLU A C 1
ATOM 3265 O O . GLU A 1 402 ? 3.555 -3.737 35.628 1.00 82.00 402 GLU A O 1
ATOM 3270 N N . ILE A 1 403 ? 1.362 -3.436 35.996 1.00 82.69 403 ILE A N 1
ATOM 3271 C CA . ILE A 1 403 ? 0.931 -4.631 35.259 1.00 82.69 403 ILE A CA 1
ATOM 3272 C C . ILE A 1 403 ? 1.380 -4.533 33.798 1.00 82.69 403 ILE A C 1
ATOM 3274 O O . ILE A 1 403 ? 1.956 -5.482 33.262 1.00 82.69 403 ILE A O 1
ATOM 3278 N N . ARG A 1 404 ? 1.177 -3.377 33.149 1.00 86.25 404 ARG A N 1
ATOM 3279 C CA . ARG A 1 404 ? 1.663 -3.139 31.785 1.00 86.25 404 ARG A CA 1
ATOM 3280 C C . ARG A 1 404 ? 3.168 -3.360 31.698 1.00 86.25 404 ARG A C 1
ATOM 3282 O O . ARG A 1 404 ? 3.614 -3.995 30.742 1.00 86.25 404 ARG A O 1
ATOM 3289 N N . GLU A 1 405 ? 3.944 -2.826 32.642 1.00 84.00 405 GLU A N 1
ATOM 3290 C CA . GLU A 1 405 ? 5.402 -2.966 32.635 1.00 84.00 405 GLU A CA 1
ATOM 3291 C C . GLU A 1 405 ? 5.820 -4.441 32.687 1.00 84.00 405 GLU A C 1
ATOM 3293 O O . GLU A 1 405 ? 6.663 -4.840 31.882 1.00 84.00 405 GLU A O 1
ATOM 3298 N N . VAL A 1 406 ? 5.177 -5.248 33.540 1.00 83.88 406 VAL A N 1
ATOM 3299 C CA . VAL A 1 406 ? 5.423 -6.696 33.657 1.00 83.88 406 VAL A CA 1
ATOM 3300 C C . VAL A 1 406 ? 5.087 -7.429 32.356 1.00 83.88 406 VAL A C 1
ATOM 3302 O O . VAL A 1 406 ? 5.922 -8.159 31.827 1.00 83.88 406 VAL A O 1
ATOM 3305 N N . TYR A 1 407 ? 3.901 -7.207 31.777 1.00 82.69 407 TYR A N 1
ATOM 3306 C CA . TYR A 1 407 ? 3.528 -7.842 30.503 1.00 82.69 407 TYR A CA 1
ATOM 3307 C C . TYR A 1 407 ? 4.442 -7.416 29.352 1.00 82.69 407 TYR A C 1
ATOM 3309 O O . TYR A 1 407 ? 4.789 -8.231 28.497 1.00 82.69 407 TYR A O 1
ATOM 3317 N N . SER A 1 408 ? 4.849 -6.146 29.326 1.00 84.06 408 SER A N 1
ATOM 3318 C CA . SER A 1 408 ? 5.750 -5.625 28.296 1.00 84.06 408 SER A CA 1
ATOM 3319 C C . SER A 1 408 ? 7.148 -6.232 28.396 1.00 84.06 408 SER A C 1
ATOM 3321 O O . SER A 1 408 ? 7.812 -6.391 27.374 1.00 84.06 408 SER A O 1
ATOM 3323 N N . GLU A 1 409 ? 7.597 -6.572 29.603 1.00 84.62 409 GLU A N 1
ATOM 3324 C CA . GLU A 1 409 ? 8.868 -7.255 29.843 1.00 84.62 409 GLU A CA 1
ATOM 3325 C C . GLU A 1 409 ? 8.789 -8.744 29.483 1.00 84.62 409 GLU A C 1
ATOM 3327 O O . GLU A 1 409 ? 9.603 -9.216 28.692 1.00 84.62 409 GLU A O 1
ATOM 3332 N N . ILE A 1 410 ? 7.761 -9.460 29.957 1.00 82.50 410 ILE A N 1
ATOM 3333 C CA . ILE A 1 410 ? 7.562 -10.897 29.684 1.00 82.50 410 ILE A CA 1
ATOM 3334 C C . ILE A 1 410 ? 7.424 -11.174 28.184 1.00 82.50 410 ILE A C 1
ATOM 3336 O O . ILE A 1 410 ? 8.002 -12.127 27.667 1.00 82.50 410 ILE A O 1
ATOM 3340 N N . LEU A 1 411 ? 6.672 -10.336 27.467 1.00 79.19 411 LEU A N 1
ATOM 3341 C CA . LEU A 1 411 ? 6.473 -10.476 26.022 1.00 79.19 411 LEU A CA 1
ATOM 3342 C C . LEU A 1 411 ? 7.634 -9.887 25.204 1.00 79.19 411 LEU A C 1
ATOM 3344 O O . LEU A 1 411 ? 7.569 -9.851 23.974 1.00 79.19 411 LEU A O 1
ATOM 3348 N N . GLY A 1 412 ? 8.680 -9.386 25.871 1.00 79.69 412 GLY A N 1
ATOM 3349 C CA . GLY A 1 412 ? 9.847 -8.784 25.239 1.00 79.69 412 GLY A CA 1
ATOM 3350 C C . GLY A 1 412 ? 9.516 -7.555 24.394 1.00 79.69 412 GLY A C 1
ATOM 3351 O O . GLY A 1 412 ? 10.243 -7.277 23.447 1.00 79.69 412 GLY A O 1
ATOM 3352 N N . ILE A 1 413 ? 8.421 -6.841 24.686 1.00 77.62 413 ILE A N 1
ATOM 3353 C CA . ILE A 1 413 ? 7.910 -5.691 23.922 1.00 77.62 413 ILE A CA 1
ATOM 3354 C C . ILE A 1 413 ? 8.791 -4.454 24.127 1.00 77.62 413 ILE A C 1
ATOM 3356 O O . ILE A 1 413 ? 9.039 -3.730 23.162 1.00 77.62 413 ILE A O 1
ATOM 3360 N N . LYS A 1 414 ? 9.322 -4.236 25.338 1.00 68.19 414 LYS A N 1
ATOM 3361 C CA . LYS A 1 414 ? 10.235 -3.115 25.606 1.00 68.19 414 LYS A CA 1
ATOM 3362 C C . LYS A 1 414 ? 11.512 -3.243 24.777 1.00 68.19 414 LYS A C 1
ATOM 3364 O O . LYS A 1 414 ? 12.254 -4.216 24.895 1.00 68.19 414 LYS A O 1
ATOM 3369 N N . MET A 1 415 ? 11.785 -2.230 23.962 1.00 53.62 415 MET A N 1
ATOM 3370 C CA . MET A 1 415 ? 13.126 -1.995 23.442 1.00 53.62 415 MET A CA 1
ATOM 3371 C C . MET A 1 415 ? 13.925 -1.273 24.529 1.00 53.62 415 MET A C 1
ATOM 3373 O O . MET A 1 415 ? 13.536 -0.188 24.958 1.00 53.62 415 MET A O 1
ATOM 3377 N N . PHE A 1 416 ? 15.037 -1.853 24.982 1.00 40.66 416 PHE A N 1
ATOM 3378 C CA . PHE A 1 416 ? 16.056 -1.065 25.669 1.00 40.66 416 PHE A CA 1
ATOM 3379 C C . PHE A 1 416 ? 16.516 0.010 24.681 1.00 40.66 416 PHE A C 1
ATOM 3381 O O . PHE A 1 416 ? 17.096 -0.313 23.647 1.00 40.66 416 PHE A O 1
ATOM 3388 N N . PHE A 1 417 ? 16.189 1.275 24.946 1.00 39.31 417 PHE A N 1
ATOM 3389 C CA . PHE A 1 417 ? 16.666 2.395 24.144 1.00 39.31 417 PHE A CA 1
ATOM 3390 C C . PHE A 1 417 ? 18.192 2.476 24.279 1.00 39.31 417 PHE A C 1
ATOM 3392 O O . PHE A 1 417 ? 18.703 3.049 25.239 1.00 39.31 417 PHE A O 1
ATOM 3399 N N . GLN A 1 418 ? 18.926 1.920 23.319 1.00 32.91 418 GLN A N 1
ATOM 3400 C CA . GLN A 1 418 ? 20.189 2.523 22.920 1.00 32.91 418 GLN A CA 1
ATOM 3401 C C . GLN A 1 418 ? 19.835 3.667 21.970 1.00 32.91 418 GLN A C 1
ATOM 3403 O O . GLN A 1 418 ? 19.044 3.510 21.042 1.00 32.91 418 GLN A O 1
ATOM 3408 N N . THR A 1 419 ? 20.336 4.855 22.283 1.00 35.03 419 THR A N 1
ATOM 3409 C CA . THR A 1 419 ? 20.266 6.043 21.435 1.00 35.03 419 THR A CA 1
ATOM 3410 C C . THR A 1 419 ? 20.963 5.757 20.109 1.00 35.03 419 THR A C 1
ATOM 3412 O O . THR A 1 419 ? 22.168 5.962 19.995 1.00 35.03 419 THR A O 1
ATOM 3415 N N . GLU A 1 420 ? 20.213 5.288 19.120 1.00 33.22 420 GLU A N 1
ATOM 3416 C CA . GLU A 1 420 ? 20.655 5.241 17.732 1.00 33.22 420 GLU A CA 1
ATOM 3417 C C . GLU A 1 420 ? 20.079 6.440 16.986 1.00 33.22 4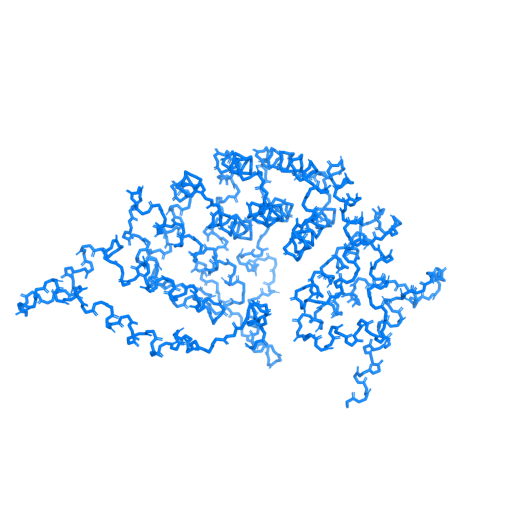20 GLU A C 1
ATOM 3419 O O . GLU A 1 420 ? 18.902 6.797 17.091 1.00 33.22 420 GLU A O 1
ATOM 3424 N N . SER A 1 421 ? 20.984 7.126 16.300 1.00 30.33 421 SER A N 1
ATOM 3425 C CA . SER A 1 421 ? 20.721 8.291 15.476 1.00 30.33 421 SER A CA 1
ATOM 3426 C C . SER A 1 421 ? 19.672 8.008 14.396 1.00 30.33 421 SER A C 1
ATOM 3428 O O . SER A 1 421 ? 19.437 6.871 14.000 1.00 30.33 421 SER A O 1
ATOM 3430 N N . ILE A 1 422 ? 19.070 9.078 13.878 1.00 38.19 422 ILE A N 1
ATOM 3431 C CA . ILE A 1 422 ? 17.986 9.092 12.879 1.00 38.19 422 ILE A CA 1
ATOM 3432 C C . ILE A 1 422 ? 18.303 8.290 11.587 1.00 38.19 422 ILE A C 1
ATOM 3434 O O . ILE A 1 422 ? 17.391 8.005 10.810 1.00 38.19 422 ILE A O 1
ATOM 3438 N N . GLU A 1 423 ? 19.542 7.839 11.380 1.00 32.62 423 GLU A N 1
ATOM 3439 C CA . GLU A 1 423 ? 19.963 7.036 10.225 1.00 32.62 423 GLU A CA 1
ATOM 3440 C C . GLU A 1 423 ? 19.506 5.558 10.247 1.00 32.62 423 GLU A C 1
ATOM 3442 O O . GLU A 1 423 ? 19.353 4.972 9.174 1.00 32.62 423 GLU A O 1
ATOM 3447 N N . ASP A 1 424 ? 19.146 4.972 11.398 1.00 31.98 424 ASP A N 1
ATOM 3448 C CA . ASP A 1 424 ? 18.850 3.521 11.492 1.00 31.98 424 ASP A CA 1
ATOM 3449 C C . ASP A 1 424 ? 17.357 3.142 11.434 1.00 31.98 424 ASP A C 1
ATOM 3451 O O . ASP A 1 424 ? 16.975 1.967 11.448 1.00 31.98 424 ASP A O 1
ATOM 3455 N N . SER A 1 425 ? 16.475 4.126 11.237 1.00 31.45 425 SER A N 1
ATOM 3456 C CA . SER A 1 425 ? 15.014 3.919 11.175 1.00 31.45 425 SER A CA 1
ATOM 3457 C C . SER A 1 425 ? 14.543 3.038 10.002 1.00 31.45 425 SER A C 1
ATOM 3459 O O . SER A 1 425 ? 13.380 2.632 9.969 1.00 31.45 425 SER A O 1
ATOM 3461 N N . PHE A 1 426 ? 15.422 2.727 9.044 1.00 33.78 426 PHE A N 1
ATOM 3462 C CA . PHE A 1 426 ? 15.111 1.927 7.853 1.00 33.78 426 PHE A CA 1
ATOM 3463 C C . PHE A 1 426 ? 15.650 0.486 7.883 1.00 33.78 426 PHE A C 1
ATOM 3465 O O . PHE A 1 426 ? 15.342 -0.279 6.970 1.00 33.78 426 PHE A O 1
ATOM 3472 N N . VAL A 1 427 ? 16.407 0.079 8.911 1.00 33.28 427 VAL A N 1
ATOM 3473 C CA . VAL A 1 427 ? 17.125 -1.216 8.905 1.00 33.28 427 VAL A CA 1
ATOM 3474 C C . VAL A 1 427 ? 16.379 -2.345 9.642 1.00 33.28 427 VAL A C 1
ATOM 3476 O O . VAL A 1 427 ? 16.575 -3.515 9.332 1.00 33.28 427 VAL A O 1
ATOM 3479 N N . LEU A 1 428 ? 15.424 -2.041 10.524 1.00 28.19 428 LEU A N 1
ATOM 3480 C CA . LEU A 1 428 ? 14.808 -3.030 11.432 1.00 28.19 428 LEU A CA 1
ATOM 3481 C C . LEU A 1 428 ? 13.689 -3.931 10.844 1.00 28.19 428 LEU A C 1
ATOM 3483 O O . LEU A 1 428 ? 12.860 -4.434 11.598 1.00 28.19 428 LEU A O 1
ATOM 3487 N N . ILE A 1 429 ? 13.629 -4.158 9.523 1.00 29.70 429 ILE A N 1
ATOM 3488 C CA . ILE A 1 429 ? 12.621 -5.056 8.897 1.00 29.70 429 ILE A CA 1
ATOM 3489 C C . ILE A 1 429 ? 13.220 -6.378 8.364 1.00 29.70 429 ILE A C 1
ATOM 3491 O O . ILE A 1 429 ? 12.485 -7.231 7.873 1.00 29.70 429 ILE A O 1
ATOM 3495 N N . LEU A 1 430 ? 14.529 -6.625 8.481 1.00 28.97 430 LEU A N 1
ATOM 3496 C CA . LEU A 1 430 ? 15.133 -7.861 7.952 1.00 28.97 430 LEU A CA 1
ATOM 3497 C C . LEU A 1 430 ? 16.098 -8.552 8.921 1.00 28.97 430 LEU A C 1
ATOM 3499 O O . LEU A 1 430 ? 17.253 -8.784 8.570 1.00 28.97 430 LEU A O 1
ATOM 3503 N N . GLU A 1 431 ? 15.578 -8.961 10.078 1.00 26.39 431 GLU A N 1
ATOM 3504 C CA . GLU A 1 431 ? 16.089 -10.123 10.823 1.00 26.39 431 GLU A CA 1
ATOM 3505 C C . GLU A 1 431 ? 14.956 -11.089 11.182 1.00 26.39 431 GLU A C 1
ATOM 3507 O O . GLU A 1 431 ? 13.915 -10.625 11.707 1.00 26.39 431 GLU A O 1
#

Nearest PDB structures (foldseek):
  6q83-assembly1_A  TM=3.089E-01  e=6.887E-02  Saccharomyces cerevisiae S288C
  8tj5-assembly1_O  TM=3.208E-01  e=3.502E-01  Saccharomyces cerevisiae
  8v3b-assembly1_a  TM=2.506E-01  e=1.246E+00  synthetic construct
  6umm-assembly1_H  TM=2.800E-01  e=2.171E+00  Mycolicibacterium smegmatis MC2 155
  6f08-assembly1_B  TM=3.619E-01  e=6.335E+00  Homo sapiens

Solvent-accessible surface area (backbone atoms only — not comparable to full-atom values): 23928 Å² total; per-residue (Å²): 116,73,72,58,59,53,49,54,51,49,46,41,62,32,24,46,39,64,65,83,69,62,84,52,92,89,48,84,60,44,40,75,38,55,69,50,48,46,52,51,34,56,52,32,73,74,30,68,67,56,39,49,49,40,41,75,76,55,43,42,62,59,21,44,51,50,51,64,67,40,63,75,32,66,74,46,67,67,32,26,46,35,36,25,42,38,36,52,32,51,40,52,40,48,62,71,69,42,72,71,86,50,47,66,61,49,50,55,50,46,51,54,51,50,51,50,36,64,76,76,55,61,72,55,87,88,45,51,68,45,60,40,47,29,49,17,28,49,34,42,35,48,26,55,48,35,69,77,42,58,84,52,45,77,83,42,45,69,60,51,54,51,42,50,56,52,50,42,56,44,51,46,66,45,89,72,71,39,37,75,59,37,39,43,60,30,20,45,31,51,24,46,46,48,45,40,79,77,44,92,49,39,69,62,52,50,53,48,52,42,53,33,67,72,23,70,26,42,57,64,38,46,69,38,42,62,77,20,27,41,46,74,39,82,69,76,72,40,83,59,52,93,90,37,72,86,51,58,46,60,47,88,66,59,96,86,41,63,52,35,62,74,34,58,57,15,28,53,71,44,47,27,31,48,31,59,26,48,58,70,48,87,54,64,65,53,48,45,53,54,62,65,33,65,70,52,42,53,47,54,52,50,61,47,67,45,93,69,73,25,52,48,84,30,72,73,30,55,52,56,44,51,28,51,53,30,51,56,55,40,44,62,76,43,44,90,83,51,76,36,47,61,54,28,52,33,56,65,64,45,57,78,45,58,55,81,91,38,40,73,55,53,51,48,41,44,65,62,27,72,57,18,79,90,22,53,39,70,66,61,50,59,71,72,46,60,84,85,54,88,71,52,72,64,54,62,63,63,42,33,61,59,52,47,52,51,53,30,55,77,70,60,53,65,72,82,83,71,94,70,63,89,84,58,83,70,63,88,83,79,129

Sequence (431 aa):
MYMKENLITSVITNFIPSKDFYYNQESPYGRPILQAVKLVRVLCSRSKKLALEFIEKHSLIESISKYLQDEAFGVDVSGMKLQTECLHLWRTLLEYGLSLEQTSTLASILLKHLDYHFKHTSINSDTTYAREGHCAGVLILLGKLLVIKPSLISMFENLIRHSLSKWCQQFQRLEVFQCGKSQIISSLMFLAKVVYEYSKLSQFIDENFMNVIKSACFSHSIKNIQKCSMLLNNYEPQPFSANLKTLQCSAWYTADHVIPIMQTTSCLPFLNSLSEFLVNSGDYAIKLNFLKHQIIKEYIATLEKQEYHFLTSHWFTRIESQFILNILRMSVEVQKDIDTSVFYALAVKALCVFSSEHKKGVEFLFKKIIFCRSFYPSEALLKNLDLNEGTSLEVSFKNLDEIREVYSEILGIKMFFQTESIEDSFVLILE

Foldseek 3Di:
DVVVVVVLLCLCVFAQPLDDQPPPVVDPTSHHALVNLLVLLVVLLQDVVSLVCCVVVRVNVSSLLVLLVDCVLVPDLRSLSSNLSSLSSVLSCLLSVHPLVCLVSVLVSLLVLLVCCLPPPALDPVHDLSNLSSLLSSLQSVLSSCLVPVVCCVVCVVSLLSLLQRHLVRLLPDPDAWPSSCSNVLSNLSSLLSCCVRHPCQVVNLVSVLSSLPGPSVCNLCVCALQLAQFNDAQDQDDDDPVPNLASDQDPPDPVRDRSCPDRSHCLSVLLSVLVSVLSRPDLVSLVSNCPPPSNVVVLVSLLPDPGTHPLSHPVNVSVLSSLLSNLSSCLSNVVPDQLQSSLSNLVRSVSNDDPVCLVSNLCCLVRAPLDPSNDDPVNLVVPDPVVDPDDSVNVNVCSVVVSVVVCVVVVSDDPDDDDDPVCPSPPPHD

Radius of gyration: 24.0 Å; Cα contacts (8 Å, |Δi|>4): 515; chains: 1; bounding box: 54×52×84 Å

InterPro domains:
  IPR039913 RNA polymerase II-associated protein RPAP1/Rba50 [PTHR21483] (5-411)

pLDDT: mean 85.82, std 16.45, range [26.39, 98.44]

Organism: NCBI:txid559131